Protein 5Z6B (pdb70)

B-factor: mean 17.78, std 6.83, range [8.56, 53.15]

Sequence (393 aa):
TLRIAWWGGQPRHDYTTKVIELYEKKNPHVHIEAEFANWDDYWKKLAPMSAAGQLPDVIQMDTAYLAQYGKKNQLEDLTPYTKDGTIDVSSIDENMLSGGKIDNKLYGFTLGVNVLSVIANEDLLKKAGVSINQENWTWEDYEKLAYDLQEKAGVYGSNGMHPPDIFFPYYLRTKGERFYKEDGTGLAYQDDQLFVDYFERQLRLVKAKTSPTPDESAQIKGMEDDFIVKGKSAITWNYSNQYLGFARLTDSPLSLYLPPEQMQEKALTLKPSMLFSIPKSSEHKKEAAKFINFFVNNEEANQLIKGERGVPVSDKVADAIKPKLNEEETNIVEYVETASKNISKADPPEPVGSAEVIKLLKDTSDQILYQKVSPEKAAKTFRKKANEILERN

Foldseek 3Di:
DAEAEDAAFDVVVVLVVVLVVVVCVVVVVDDYDYYYYHPVVLVVVQVVCQVVLNHGQKYWFDLLCLCVQVVVQWFDFCVVCCVVVLFDCPLFDVLLQQLQDDVPGRFWGQFAWWKKWKKFQVVLCVQLPHDDPFQAAAPVNLLVSQLSSCVRRVAASELQCPDCVPVLQLLQLLVVWGAADLVQQAGTDDDLVSLQVVLVSSLVSVVSVRYDAPVVNVPQDGDCRRCVNVVRHRIYIDILLQLVVSVVNHVGDMATGHDHRCAPRQSMAGHRLITITGTPSDPPNSVNSSSRSCSQPPLVSVLSVLQSSHQRSRPVSSVVNVVSDDDSSVSSVVVVVVSVVRHHHDRHRRHNLSVVLSVLSRVLSNCCNVVVDRSVVSSVVSRVVSSVSRNVD

CATH classification: 3.40.190.10 (+1 more: 3.40.190.10)

Structure (mmCIF, N/CA/C/O backbone):
data_5Z6B
#
_entry.id   5Z6B
#
_cell.length_a   42.230
_cell.length_b   78.592
_cell.length_c   54.075
_cell.angle_alpha   90.00
_cell.angle_beta   102.04
_cell.angle_gamma   90.00
#
_symmetry.space_group_name_H-M   'P 1 21 1'
#
loop_
_entity.id
_entity.type
_entity.pdbx_description
1 polymer 'Putative ABC transporter substrate-binding protein YesO'
2 branched '2,6-anhydro-3-deoxy-L-threo-hex-2-enonic acid-(1-2)-[beta-D-galactopyranose-(1-4)]alpha-L-rhamnopyranose'
3 water water
#
loop_
_atom_site.group_PDB
_atom_site.id
_atom_site.type_symbol
_atom_site.label_atom_id
_atom_site.label_alt_id
_atom_site.label_comp_id
_atom_site.label_asym_id
_atom_site.label_entity_id
_atom_site.label_seq_id
_atom_site.pdbx_PDB_ins_code
_atom_site.Cartn_x
_atom_site.Cartn_y
_atom_site.Cartn_z
_atom_site.occupancy
_atom_site.B_iso_or_equiv
_atom_site.auth_seq_id
_atom_site.auth_comp_id
_atom_site.auth_asym_id
_atom_site.auth_atom_id
_atom_site.pdbx_PDB_model_num
ATOM 1 N N . THR A 1 34 ? -18.314 -5.775 -30.394 1.00 37.71 14 THR A N 1
ATOM 2 C CA . THR A 1 34 ? -18.060 -5.288 -29.040 1.00 34.74 14 THR A CA 1
ATOM 3 C C . THR A 1 34 ? -16.579 -5.362 -28.700 1.00 27.10 14 THR A C 1
ATOM 4 O O . THR A 1 34 ? -16.030 -6.454 -28.569 1.00 29.46 14 THR A O 1
ATOM 8 N N . LEU A 1 35 ? -15.934 -4.209 -28.534 1.00 19.14 15 LEU A N 1
ATOM 9 C CA . LEU A 1 35 ? -14.507 -4.152 -28.235 1.00 21.99 15 LEU A CA 1
ATOM 10 C C . LEU A 1 35 ? -14.333 -3.952 -26.731 1.00 18.10 15 LEU A C 1
ATOM 11 O O . LEU A 1 35 ? -14.617 -2.869 -26.209 1.00 17.26 15 LEU A O 1
ATOM 16 N N . ARG A 1 36 ? -13.850 -4.984 -26.035 1.00 15.30 16 ARG A N 1
ATOM 17 C CA . ARG A 1 36 ? -13.610 -4.891 -24.598 1.00 16.04 16 ARG A CA 1
ATOM 18 C C . ARG A 1 36 ? -12.191 -4.410 -24.319 1.00 15.06 16 ARG A C 1
ATOM 19 O O . ARG A 1 36 ? -11.225 -4.939 -24.878 1.00 14.37 16 ARG A O 1
ATOM 27 N N . ILE A 1 37 ? -12.073 -3.397 -23.461 1.00 13.45 17 ILE A N 1
ATOM 28 C CA . ILE A 1 37 ? -10.795 -2.774 -23.121 1.00 11.85 17 ILE A CA 1
ATOM 29 C C . ILE A 1 37 ? -10.696 -2.725 -21.604 1.00 15.12 17 ILE A C 1
ATOM 30 O O . I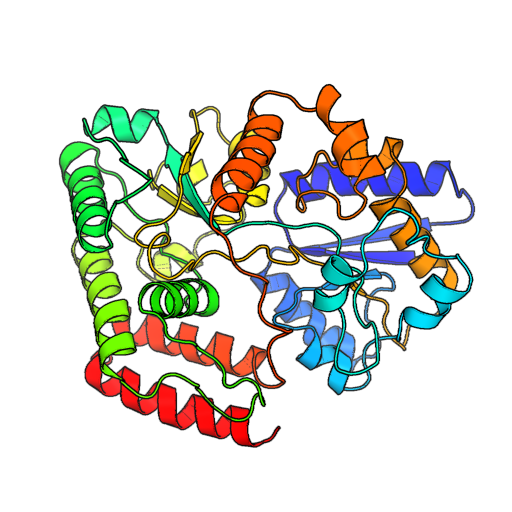LE A 1 37 ? -11.611 -2.230 -20.941 1.00 16.99 17 ILE A O 1
ATOM 35 N N . ALA A 1 38 ? -9.587 -3.223 -21.053 1.00 13.41 18 ALA A N 1
ATOM 36 C CA . ALA A 1 38 ? -9.420 -3.320 -19.607 1.00 11.16 18 ALA A CA 1
ATOM 37 C C . ALA A 1 38 ? -8.087 -2.723 -19.176 1.00 12.10 18 ALA A C 1
ATOM 38 O O . ALA A 1 38 ? -7.096 -2.795 -19.909 1.00 12.28 18 ALA A O 1
ATOM 40 N N . TRP A 1 39 ? -8.068 -2.143 -17.968 1.00 10.77 19 TRP A N 1
ATOM 41 C CA . TRP A 1 39 ? -6.840 -1.588 -17.413 1.00 12.13 19 TRP A CA 1
ATOM 42 C C . TRP A 1 39 ? -6.932 -1.576 -15.892 1.00 13.76 19 TRP A C 1
ATOM 43 O O . TRP A 1 39 ? -8.005 -1.752 -15.313 1.00 11.01 19 TRP A O 1
ATOM 54 N N . TRP A 1 40 ? -5.786 -1.372 -15.251 1.00 10.26 20 TRP A N 1
ATOM 55 C CA . TRP A 1 40 ? -5.739 -1.134 -13.814 1.00 12.20 20 TRP A CA 1
ATOM 56 C C . TRP A 1 40 ? -5.396 0.330 -13.572 1.00 12.38 20 TRP A C 1
ATOM 57 O O . TRP A 1 40 ? -4.841 1.011 -14.441 1.00 12.39 20 TRP A O 1
ATOM 68 N N . GLY A 1 41 ? -5.739 0.811 -12.386 1.00 12.37 21 GLY A N 1
ATOM 69 C CA . GLY A 1 41 ? -5.358 2.143 -11.964 1.00 13.19 21 GLY A CA 1
ATOM 70 C C . GLY A 1 41 ? -6.347 2.701 -10.961 1.00 14.39 21 GLY A C 1
ATOM 71 O O . GLY A 1 41 ? -7.196 1.986 -10.424 1.00 16.04 21 GLY A O 1
ATOM 72 N N . GLY A 1 42 ? -6.216 4.008 -10.731 1.00 15.38 22 GLY A N 1
ATOM 73 C CA . GLY A 1 42 ? -7.085 4.734 -9.836 1.00 15.47 22 GLY A CA 1
ATOM 74 C C . GLY A 1 42 ? -7.979 5.695 -10.598 1.00 16.53 22 GLY A C 1
ATOM 75 O O . GLY A 1 42 ? -7.889 5.844 -11.814 1.00 14.93 22 GLY A O 1
ATOM 76 N N . GLN A 1 43 ? -8.868 6.333 -9.837 1.00 15.64 23 GLN A N 1
ATOM 77 C CA . GLN A 1 43 ? -9.872 7.236 -10.399 1.00 17.15 23 GLN A CA 1
ATOM 78 C C . GLN A 1 43 ? -9.323 8.231 -11.414 1.00 15.88 23 GLN A C 1
ATOM 79 O O . GLN A 1 43 ? -9.944 8.387 -12.477 1.00 15.29 23 GLN A O 1
ATOM 85 N N . PRO A 1 44 ? -8.209 8.941 -11.167 1.00 13.91 24 PRO A N 1
ATOM 86 C CA . PRO A 1 44 ? -7.732 9.883 -12.194 1.00 14.65 24 PRO A CA 1
ATOM 87 C C . PRO A 1 44 ? -7.486 9.219 -13.537 1.00 15.16 24 PRO A C 1
ATOM 88 O O . PRO A 1 44 ? -7.759 9.814 -14.589 1.00 15.43 24 PRO A O 1
ATOM 92 N N . ARG A 1 45 ? -7.001 7.983 -13.534 1.00 12.43 25 ARG A N 1
ATOM 93 C CA . ARG A 1 45 ? -6.791 7.295 -14.800 1.00 11.51 25 ARG A CA 1
ATOM 94 C C . ARG A 1 45 ? -8.115 6.891 -15.434 1.00 13.28 25 ARG A C 1
ATOM 95 O O . ARG A 1 45 ? -8.292 7.026 -16.653 1.00 13.26 25 ARG A O 1
ATOM 103 N N . HIS A 1 46 ? -9.066 6.411 -14.634 1.00 14.15 26 HIS A N 1
ATOM 104 C CA . HIS A 1 46 ? -10.335 5.974 -15.208 1.00 13.84 26 HIS A CA 1
ATOM 105 C C . HIS A 1 46 ? -11.057 7.137 -15.864 1.00 15.34 26 HIS A C 1
ATOM 106 O O . HIS A 1 46 ? -11.659 6.980 -16.934 1.00 16.97 26 HIS A O 1
ATOM 113 N N . ASP A 1 47 ? -10.953 8.323 -15.266 1.00 13.56 27 ASP A N 1
ATOM 114 C CA . ASP A 1 47 ? -11.707 9.479 -15.740 1.00 15.32 27 ASP A CA 1
ATOM 115 C C . ASP A 1 47 ? -11.329 9.850 -17.169 1.00 17.41 27 ASP A C 1
ATOM 116 O O . ASP A 1 47 ? -12.205 10.015 -18.033 1.00 19.45 27 ASP A O 1
ATOM 121 N N . TYR A 1 48 ? -10.031 10.000 -17.446 1.00 13.98 28 TYR A N 1
ATOM 122 C CA . TYR A 1 48 ? -9.652 10.393 -18.796 1.00 14.02 28 TYR A CA 1
ATOM 123 C C . TYR A 1 48 ? -9.623 9.221 -19.758 1.00 13.51 28 TYR A C 1
ATOM 124 O O . TYR A 1 48 ? -9.770 9.447 -20.958 1.00 14.04 28 TYR A O 1
ATOM 133 N N . THR A 1 49 ? -9.411 7.988 -19.281 1.00 11.64 29 THR A N 1
ATOM 134 C CA . THR A 1 49 ? -9.438 6.862 -20.208 1.00 12.29 29 THR A CA 1
ATOM 135 C C . THR A 1 49 ? -10.816 6.734 -20.842 1.00 13.69 29 THR A C 1
ATOM 136 O O . THR A 1 49 ? -10.929 6.428 -22.035 1.00 13.95 29 THR A O 1
ATOM 140 N N . THR A 1 50 ? -11.870 6.990 -20.061 1.00 16.03 30 THR A N 1
ATOM 141 C CA . THR A 1 50 ? -13.225 7.035 -20.604 1.00 17.63 30 THR A CA 1
ATOM 142 C C . THR A 1 50 ? -13.337 8.053 -21.733 1.00 18.54 30 THR A C 1
ATOM 143 O O . THR A 1 50 ? -13.972 7.789 -22.766 1.00 18.53 30 THR A O 1
ATOM 147 N N . LYS A 1 51 ? -12.697 9.212 -21.571 1.00 17.91 31 LYS A N 1
ATOM 148 C CA . LYS A 1 51 ? -12.762 10.242 -22.603 1.00 15.94 31 LYS A CA 1
ATOM 149 C C . LYS A 1 51 ? -11.971 9.837 -23.848 1.00 16.53 31 LYS A C 1
ATOM 150 O O . LYS A 1 51 ? -12.380 10.137 -24.973 1.00 15.29 31 LYS A O 1
ATOM 156 N N . VAL A 1 52 ? -10.832 9.161 -23.668 1.00 14.85 32 VAL A N 1
ATOM 157 C CA . VAL A 1 52 ? -10.068 8.654 -24.808 1.00 12.57 32 VAL A CA 1
ATOM 158 C C . VAL A 1 52 ? -10.889 7.618 -25.567 1.00 14.47 32 VAL A C 1
ATOM 159 O O . VAL A 1 52 ? -10.880 7.569 -26.804 1.00 13.78 32 VAL A O 1
ATOM 163 N N . ILE A 1 53 ? -11.602 6.766 -24.830 1.00 14.61 33 ILE A N 1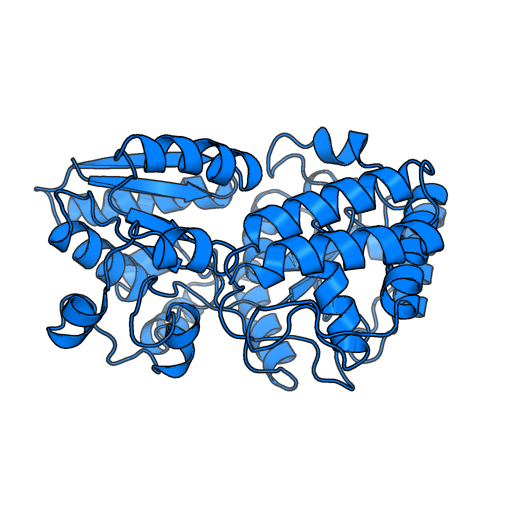
ATOM 164 C CA . ILE A 1 53 ? -12.463 5.764 -25.457 1.00 13.02 33 ILE A CA 1
ATOM 165 C C . ILE A 1 53 ? -13.578 6.446 -26.245 1.00 16.50 33 ILE A C 1
ATOM 166 O O . ILE A 1 53 ? -13.855 6.091 -27.399 1.00 17.76 33 ILE A O 1
ATOM 171 N N . GLU A 1 54 ? -14.233 7.440 -25.636 1.00 14.77 34 GLU A N 1
ATOM 172 C CA . GLU A 1 54 ? -15.286 8.160 -26.351 1.00 16.54 34 GLU A CA 1
ATOM 173 C C . GLU A 1 54 ? -14.743 8.818 -27.611 1.00 17.17 34 GLU A C 1
ATOM 174 O O . GLU A 1 54 ? -15.416 8.834 -28.654 1.00 16.89 34 GLU A O 1
ATOM 180 N N . LEU A 1 55 ? -13.524 9.359 -27.542 1.00 14.95 35 LEU A N 1
ATOM 181 C CA . LEU A 1 55 ? -12.919 9.972 -28.720 1.00 13.83 35 LEU A CA 1
ATOM 182 C C . LEU A 1 55 ? -12.671 8.935 -29.808 1.00 16.36 35 LEU A C 1
ATOM 183 O O . LEU A 1 55 ? -12.898 9.209 -30.992 1.00 14.92 35 LEU A O 1
ATOM 188 N N . TYR A 1 56 ? -12.225 7.733 -29.431 1.00 14.59 36 TYR A N 1
ATOM 189 C CA . TYR A 1 56 ? -12.029 6.684 -30.425 1.00 12.63 36 TYR A CA 1
ATOM 190 C C . TYR A 1 56 ? -13.347 6.309 -31.083 1.00 16.23 36 TYR A C 1
ATOM 191 O O . TYR A 1 56 ? -13.398 6.087 -32.296 1.00 14.22 36 TYR A O 1
ATOM 200 N N . GLU A 1 57 ? -14.430 6.254 -30.304 1.00 16.71 37 GLU A N 1
ATOM 201 C CA . GLU A 1 57 ? -15.727 5.901 -30.877 1.00 14.86 37 GLU A CA 1
ATOM 202 C C . GLU A 1 57 ? -16.231 6.995 -31.808 1.00 15.50 37 GLU A C 1
ATOM 203 O O . GLU A 1 57 ? -16.828 6.704 -32.850 1.00 18.03 37 GLU A O 1
ATOM 209 N N . LYS A 1 58 ? -15.985 8.258 -31.460 1.00 14.75 38 LYS A N 1
ATOM 210 C CA . LYS A 1 58 ? -16.350 9.352 -32.355 1.00 15.78 38 LYS A CA 1
ATOM 211 C C . LYS A 1 58 ? -15.619 9.249 -33.689 1.00 16.78 38 LYS A C 1
ATOM 212 O O . LYS A 1 58 ? -16.220 9.443 -34.749 1.00 18.84 38 LYS A O 1
ATOM 218 N N . LYS A 1 59 ? -14.330 8.920 -33.664 1.00 15.87 39 LYS A N 1
ATOM 219 C CA . LYS A 1 59 ? -13.571 8.786 -34.904 1.00 16.86 39 LYS A CA 1
ATOM 220 C C . LYS A 1 59 ? -13.839 7.477 -35.636 1.00 16.69 39 LYS A C 1
ATOM 221 O O . LYS A 1 59 ? -13.576 7.394 -36.842 1.00 18.95 39 LYS A O 1
ATOM 227 N N . ASN A 1 60 ? -14.358 6.464 -34.947 1.00 15.38 40 ASN A N 1
ATOM 228 C CA . ASN A 1 60 ? -14.610 5.143 -35.521 1.00 14.90 40 ASN A CA 1
ATOM 229 C C . ASN A 1 60 ? -16.003 4.697 -35.105 1.00 15.35 40 ASN A C 1
ATOM 230 O O . ASN A 1 60 ? -16.153 3.830 -34.234 1.00 16.53 40 ASN A O 1
ATOM 235 N N . PRO A 1 61 ? -17.052 5.276 -35.703 1.00 14.40 41 PRO A N 1
ATOM 236 C CA . PRO A 1 61 ? -18.408 5.117 -35.146 1.00 15.36 41 PRO A CA 1
ATOM 237 C C . PRO A 1 61 ? -18.991 3.725 -35.300 1.00 15.87 41 PRO A C 1
ATOM 238 O O . PRO A 1 61 ? -20.087 3.478 -34.782 1.00 19.96 41 PRO A O 1
ATOM 242 N N . HIS A 1 62 ? -18.313 2.821 -36.005 1.00 16.31 42 HIS A N 1
ATOM 243 C CA . HIS A 1 62 ? -18.717 1.427 -36.069 1.00 17.66 42 HIS A CA 1
ATOM 244 C C . HIS A 1 62 ? -18.290 0.640 -34.836 1.00 14.90 42 HIS A C 1
ATOM 245 O O . HIS A 1 62 ? -18.702 -0.515 -34.683 1.00 18.58 42 HIS A O 1
ATOM 252 N N . VAL A 1 63 ? -17.488 1.244 -33.958 1.00 16.92 43 VAL A N 1
ATOM 253 C CA . VAL A 1 63 ? -16.911 0.577 -32.790 1.00 18.96 43 VAL A CA 1
ATOM 254 C C . VAL A 1 63 ? -17.734 0.920 -31.557 1.00 19.36 43 VAL A C 1
ATOM 255 O O . VAL A 1 63 ? -18.005 2.095 -31.290 1.00 19.88 43 VAL A O 1
ATOM 259 N N . HIS A 1 64 ? -18.118 -0.097 -30.793 1.00 20.27 44 HIS A N 1
ATOM 260 C CA . HIS A 1 64 ? -18.710 0.076 -29.471 1.00 21.34 44 HIS A CA 1
ATOM 261 C C . HIS A 1 64 ? -17.767 -0.551 -28.453 1.00 18.11 44 HIS A C 1
ATOM 262 O O . HIS A 1 64 ? -17.522 -1.762 -28.508 1.00 19.62 44 HIS A O 1
ATOM 269 N N . ILE A 1 65 ? -17.230 0.274 -27.535 1.00 18.23 45 ILE A N 1
ATOM 270 C CA . ILE A 1 65 ? -16.255 -0.180 -26.543 1.00 16.74 45 ILE A CA 1
ATOM 271 C C . ILE A 1 65 ? -16.943 -0.400 -25.205 1.00 18.76 45 ILE A C 1
ATOM 272 O O . ILE A 1 65 ? -17.750 0.424 -24.759 1.00 20.76 45 ILE A O 1
ATOM 277 N N . GLU A 1 66 ? -16.617 -1.517 -24.560 1.00 17.44 46 GLU A N 1
ATOM 278 C CA . GLU A 1 66 ? -16.989 -1.782 -23.175 1.00 17.41 46 GLU A CA 1
ATOM 279 C C . GLU A 1 66 ? -15.721 -1.723 -22.330 1.00 17.21 46 GLU A C 1
ATOM 280 O O . GLU A 1 66 ? -14.764 -2.456 -22.594 1.00 18.61 46 GLU A O 1
ATOM 286 N N . ALA A 1 67 ? -15.710 -0.845 -21.338 1.00 17.81 47 ALA A N 1
ATOM 287 C CA . ALA A 1 67 ? -14.539 -0.625 -20.501 1.00 18.23 47 ALA A CA 1
ATOM 288 C C . ALA A 1 67 ? -14.647 -1.414 -19.203 1.00 15.91 47 ALA A C 1
ATOM 289 O O . ALA A 1 67 ? -15.729 -1.542 -18.620 1.00 16.62 47 ALA A O 1
ATOM 291 N N . GLU A 1 68 ? -13.513 -1.948 -18.757 1.00 14.45 48 GLU A N 1
ATOM 292 C CA . GLU A 1 68 ? -13.429 -2.719 -17.525 1.00 16.60 48 GLU A CA 1
ATOM 293 C C . GLU A 1 68 ? -12.188 -2.256 -16.780 1.00 15.27 48 GLU A C 1
ATOM 294 O O . GLU A 1 68 ? -11.112 -2.168 -17.379 1.00 15.33 48 GLU A O 1
ATOM 300 N N . PHE A 1 69 ? -12.320 -1.944 -15.493 1.00 15.26 49 PHE A N 1
ATOM 301 C CA . PHE A 1 69 ? -11.150 -1.479 -14.762 1.00 14.47 49 PHE A CA 1
ATOM 302 C C . PHE A 1 69 ? -11.202 -1.939 -13.307 1.00 16.39 49 PHE A C 1
ATOM 303 O O . PHE A 1 69 ? -12.257 -2.296 -12.774 1.00 16.39 49 PHE A O 1
ATOM 311 N N . ALA A 1 70 ? -10.034 -1.909 -12.673 1.00 12.41 50 ALA A N 1
ATOM 312 C CA . ALA A 1 70 ? -9.865 -2.324 -11.285 1.00 13.94 50 ALA A CA 1
ATOM 313 C C . ALA A 1 70 ? -8.566 -1.726 -10.765 1.00 15.17 50 ALA A C 1
ATOM 314 O O . ALA A 1 70 ? -7.738 -1.229 -11.534 1.00 13.97 50 ALA A O 1
ATOM 316 N N . ASN A 1 71 ? -8.383 -1.780 -9.448 1.00 12.95 51 ASN A N 1
ATOM 317 C CA . ASN A 1 71 ? -7.056 -1.457 -8.950 1.00 13.68 51 ASN A CA 1
ATOM 318 C C . ASN A 1 71 ? -6.102 -2.599 -9.280 1.00 17.24 51 ASN A C 1
ATOM 319 O O . ASN A 1 71 ? -6.515 -3.690 -9.675 1.00 14.90 51 ASN A O 1
ATOM 324 N N . TRP A 1 72 ? -4.808 -2.330 -9.116 1.00 15.78 52 TRP A N 1
ATOM 325 C CA . TRP A 1 72 ? -3.769 -3.270 -9.534 1.00 14.24 52 TRP A CA 1
ATOM 326 C C . TRP A 1 72 ? -3.999 -4.684 -8.993 1.00 16.05 52 TRP A C 1
ATOM 327 O O . TRP A 1 72 ? -4.017 -5.652 -9.759 1.00 14.40 52 TRP A O 1
ATOM 338 N N . ASP A 1 73 ? -4.194 -4.821 -7.679 1.00 17.41 53 ASP A N 1
ATOM 339 C CA . ASP A 1 73 ? -4.333 -6.156 -7.092 1.00 15.50 53 ASP A CA 1
ATOM 340 C C . ASP A 1 73 ? -5.552 -6.886 -7.645 1.00 15.13 53 ASP A C 1
ATOM 341 O O . ASP A 1 73 ? -5.470 -8.062 -8.024 1.00 17.38 53 ASP A O 1
ATOM 346 N N . ASP A 1 74 ? -6.709 -6.221 -7.649 1.00 14.27 54 ASP A N 1
ATOM 347 C CA . ASP A 1 74 ? -7.925 -6.861 -8.136 1.00 17.02 54 ASP A CA 1
ATOM 348 C C . ASP A 1 74 ? -7.843 -7.167 -9.623 1.00 16.51 54 ASP A C 1
ATOM 349 O O . ASP A 1 74 ? -8.444 -8.141 -10.090 1.00 16.45 54 ASP A O 1
ATOM 354 N N . TYR A 1 75 ? -7.119 -6.338 -10.378 1.00 15.63 55 TYR A N 1
ATOM 355 C CA . TYR A 1 75 ? -6.987 -6.539 -11.818 1.00 14.13 55 TYR A CA 1
ATOM 356 C C . TYR A 1 75 ? -6.381 -7.898 -12.140 1.00 14.48 55 TYR A C 1
ATOM 357 O O . TYR A 1 75 ? -6.948 -8.670 -12.923 1.00 12.73 55 TYR A O 1
ATOM 366 N N . TRP A 1 76 ? -5.213 -8.201 -11.561 1.00 12.89 56 TRP A N 1
ATOM 367 C CA . TRP A 1 76 ? -4.557 -9.471 -11.875 1.00 14.62 56 TRP A CA 1
ATOM 368 C C . TRP A 1 76 ? -5.322 -10.647 -11.289 1.00 15.13 56 TRP A C 1
ATOM 369 O O . TRP A 1 76 ? -5.344 -11.729 -11.892 1.00 14.41 56 TRP A O 1
ATOM 380 N N . LYS A 1 77 ? -5.990 -10.444 -10.150 1.00 14.50 57 LYS A N 1
ATOM 381 C CA . LYS A 1 77 ? -6.806 -11.513 -9.581 1.00 16.30 57 LYS A CA 1
ATOM 382 C C . LYS A 1 77 ? -7.972 -11.862 -10.497 1.00 16.85 57 LYS A C 1
ATOM 383 O O . LYS A 1 77 ? -8.285 -13.044 -10.683 1.00 20.26 57 LYS A O 1
ATOM 389 N N . LYS A 1 78 ? -8.618 -10.860 -11.098 1.00 15.89 58 LYS A N 1
ATOM 390 C CA . LYS A 1 78 ? -9.749 -11.139 -11.981 1.00 17.83 58 LYS A CA 1
ATOM 391 C C . LYS A 1 78 ? -9.296 -11.635 -13.350 1.00 19.22 58 LYS A C 1
ATOM 392 O O . LYS A 1 78 ? -9.995 -12.435 -13.983 1.00 20.18 58 LYS A O 1
ATOM 398 N N . LEU A 1 79 ? -8.116 -11.213 -13.803 1.00 16.69 59 LEU A N 1
ATOM 399 C CA . LEU A 1 79 ? -7.664 -11.573 -15.143 1.00 16.83 59 LEU A CA 1
ATOM 400 C C . LEU A 1 79 ? -7.332 -13.057 -15.258 1.00 15.37 59 LEU A C 1
ATOM 401 O O . LEU A 1 79 ? -7.567 -13.664 -16.306 1.00 16.49 59 LEU A O 1
ATOM 406 N N . ALA A 1 80 ? -6.779 -13.662 -14.201 1.00 14.42 60 ALA A N 1
ATOM 407 C CA . ALA A 1 80 ? -6.310 -15.045 -14.321 1.00 14.80 60 ALA A CA 1
ATOM 408 C C . ALA A 1 80 ? -7.435 -16.020 -14.652 1.00 16.37 60 ALA A C 1
ATOM 409 O O . ALA A 1 80 ? -7.334 -16.724 -15.674 1.00 18.22 60 ALA A O 1
ATOM 411 N N . PRO A 1 81 ? -8.523 -16.115 -13.875 1.00 17.48 61 PRO A N 1
ATOM 412 C CA . PRO A 1 81 ? -9.593 -17.047 -14.267 1.00 18.56 61 PRO A CA 1
ATOM 413 C C . PRO A 1 81 ? -10.301 -16.629 -15.540 1.00 19.42 61 PRO A C 1
ATOM 414 O O . PRO A 1 81 ? -10.850 -17.489 -16.240 1.00 20.54 61 PRO A O 1
ATOM 418 N N . MET A 1 82 ? -10.302 -15.333 -15.864 1.00 17.23 62 MET A N 1
ATOM 419 C CA . MET A 1 82 ? -10.802 -14.894 -17.161 1.00 18.62 62 MET A CA 1
ATOM 420 C C . MET A 1 82 ? -10.000 -15.524 -18.292 1.00 16.37 62 MET A C 1
ATOM 421 O O . MET A 1 82 ? -10.573 -16.014 -19.272 1.00 18.23 62 MET A O 1
ATOM 426 N N . SER A 1 83 ? -8.671 -15.558 -18.161 1.00 16.79 63 SER A N 1
ATOM 427 C CA . SER A 1 83 ? -7.855 -16.182 -19.197 1.00 15.64 63 SER A CA 1
ATOM 428 C C . SER A 1 83 ? -8.125 -17.678 -19.281 1.00 18.19 63 SER A C 1
ATOM 429 O O . SER A 1 83 ? -8.179 -18.242 -20.380 1.00 18.12 63 SER A O 1
ATOM 432 N N . ALA A 1 84 ? -8.335 -18.334 -18.136 1.00 16.41 64 ALA A N 1
ATOM 433 C CA . ALA A 1 84 ? -8.641 -19.762 -18.166 1.00 18.01 64 ALA A CA 1
ATOM 434 C C . ALA A 1 84 ? -9.973 -20.039 -18.846 1.00 19.83 64 ALA A C 1
ATOM 435 O O . ALA A 1 84 ? -10.174 -21.128 -19.394 1.00 23.00 64 ALA A O 1
ATOM 437 N N . ALA A 1 85 ? -10.887 -19.073 -18.834 1.00 20.09 65 ALA A N 1
ATOM 438 C CA . ALA A 1 85 ? -12.179 -19.225 -19.491 1.00 22.11 65 ALA A CA 1
ATOM 439 C C . ALA A 1 85 ? -12.159 -18.789 -20.950 1.00 22.36 65 ALA A C 1
ATOM 440 O O . ALA A 1 85 ? -13.202 -18.846 -21.612 1.00 22.38 65 ALA A O 1
ATOM 442 N N . GLY A 1 86 ? -11.007 -18.371 -21.469 1.00 17.57 66 GLY A N 1
ATOM 443 C CA . GLY A 1 86 ? -10.954 -17.828 -22.815 1.00 18.62 66 GLY A CA 1
ATOM 444 C C . GLY A 1 86 ? -11.729 -16.541 -22.987 1.00 19.40 66 GLY A C 1
ATOM 445 O O . GLY A 1 86 ? -12.239 -16.274 -24.087 1.00 20.06 66 GLY A O 1
ATOM 446 N N . GLN A 1 87 ? -11.819 -15.720 -21.936 1.00 16.89 67 GLN A N 1
ATOM 447 C CA . GLN A 1 87 ? -12.664 -14.532 -21.938 1.00 18.93 67 GLN A CA 1
ATOM 448 C C . GLN A 1 87 ? -11.878 -13.243 -21.687 1.00 16.76 67 GLN A C 1
ATOM 449 O O . GLN A 1 87 ? -12.443 -12.255 -21.213 1.00 17.72 67 GLN A O 1
ATOM 455 N N . LEU A 1 88 ? -10.585 -13.220 -22.013 1.00 16.90 68 LEU A N 1
ATOM 456 C CA . LEU A 1 88 ? -9.818 -11.993 -21.846 1.00 14.58 68 LEU A CA 1
ATOM 457 C C . LEU A 1 88 ? -10.407 -10.877 -22.711 1.00 15.26 68 LEU A C 1
ATOM 458 O O . LEU A 1 88 ? -10.972 -11.138 -23.781 1.00 16.08 68 LEU A O 1
ATOM 463 N N . PRO A 1 89 ? -10.294 -9.627 -22.272 1.00 14.91 69 PRO A N 1
ATOM 464 C CA . PRO A 1 89 ? -10.732 -8.507 -23.109 1.00 12.70 69 PRO A CA 1
ATOM 465 C C . PRO A 1 89 ? -9.834 -8.380 -24.326 1.00 13.60 69 PRO A C 1
ATOM 466 O O . PRO A 1 89 ? -8.720 -8.901 -24.357 1.00 15.04 69 PRO A O 1
ATOM 470 N N . ASP A 1 90 ? -10.337 -7.662 -25.337 1.00 13.05 70 ASP A N 1
ATOM 471 C CA . ASP A 1 90 ? -9.630 -7.549 -26.611 1.00 13.62 70 ASP A CA 1
ATOM 472 C C . ASP A 1 90 ? -8.369 -6.704 -26.492 1.00 12.35 70 ASP A C 1
ATOM 473 O O . ASP A 1 90 ? -7.369 -6.973 -27.170 1.00 13.60 70 ASP A O 1
ATOM 478 N N . VAL A 1 91 ? -8.407 -5.665 -25.665 1.00 11.74 71 VAL A N 1
ATOM 479 C CA . VAL A 1 91 ? -7.239 -4.855 -25.333 1.00 11.30 71 VAL A CA 1
ATOM 480 C C . VAL A 1 91 ? -6.997 -5.009 -23.839 1.00 12.96 71 VAL A C 1
ATOM 481 O O . VAL A 1 91 ? -7.861 -4.647 -23.032 1.00 13.89 71 VAL A O 1
ATOM 485 N N . ILE A 1 92 ? -5.825 -5.530 -23.477 1.00 10.43 72 ILE A N 1
ATOM 486 C CA . ILE A 1 92 ? -5.450 -5.801 -22.089 1.00 10.84 72 ILE A CA 1
ATOM 487 C C . ILE A 1 92 ? -4.307 -4.877 -21.701 1.00 9.95 72 ILE A C 1
ATOM 488 O O . ILE A 1 92 ? -3.225 -4.938 -22.303 1.00 10.77 72 ILE A O 1
ATOM 493 N N . GLN A 1 93 ? -4.502 -4.065 -20.665 1.00 10.94 73 GLN A N 1
ATOM 494 C CA . GLN A 1 93 ? -3.350 -3.373 -20.105 1.00 10.67 73 GLN A CA 1
ATOM 495 C C . GLN A 1 93 ? -2.476 -4.400 -19.405 1.00 10.21 73 GLN A C 1
ATOM 496 O O . GLN A 1 93 ? -2.964 -5.215 -18.610 1.00 12.34 73 GLN A O 1
ATOM 502 N N . MET A 1 94 ? -1.186 -4.367 -19.717 1.00 11.07 74 MET A N 1
ATOM 503 C CA . MET A 1 94 ? -0.249 -5.411 -19.339 1.00 11.60 74 MET A CA 1
ATOM 504 C C . MET A 1 94 ? 0.968 -4.787 -18.672 1.00 12.22 74 MET A C 1
ATOM 505 O O . MET A 1 94 ? 1.293 -3.619 -18.907 1.00 10.89 74 MET A O 1
ATOM 510 N N . ASP A 1 95 ? 1.616 -5.567 -17.800 1.00 11.14 75 ASP A N 1
ATOM 511 C CA . ASP A 1 95 ? 2.828 -5.156 -17.107 1.00 13.20 75 ASP A CA 1
ATOM 512 C C . ASP A 1 95 ? 3.953 -6.132 -17.423 1.00 13.35 75 ASP A C 1
ATOM 513 O O . ASP A 1 95 ? 3.706 -7.319 -17.650 1.00 13.54 75 ASP A O 1
ATOM 518 N N . THR A 1 96 ? 5.199 -5.646 -17.403 1.00 12.67 76 THR A N 1
ATOM 519 C CA . THR A 1 96 ? 6.313 -6.553 -17.691 1.00 14.37 76 THR A CA 1
ATOM 520 C C . THR A 1 96 ? 6.363 -7.712 -16.712 1.00 15.88 76 THR A C 1
ATOM 521 O O . THR A 1 96 ? 6.814 -8.808 -17.074 1.00 17.18 76 THR A O 1
ATOM 525 N N . ALA A 1 97 ? 5.895 -7.501 -15.481 1.00 13.32 77 ALA A N 1
ATOM 526 C CA . ALA A 1 97 ? 5.974 -8.553 -14.478 1.00 14.47 77 ALA A CA 1
ATOM 527 C C . ALA A 1 97 ? 5.050 -9.722 -14.789 1.00 14.21 77 ALA A C 1
ATOM 528 O O . ALA A 1 97 ? 5.262 -10.817 -14.256 1.00 13.49 77 ALA A O 1
ATOM 530 N N . TYR A 1 98 ? 4.042 -9.522 -15.637 1.00 13.19 78 TYR A N 1
ATOM 531 C CA . TYR A 1 98 ? 3.117 -10.584 -16.013 1.00 14.92 78 TYR A CA 1
ATOM 532 C C . TYR A 1 98 ? 3.192 -10.932 -17.492 1.00 14.94 78 TYR A C 1
ATOM 533 O O . TYR A 1 98 ? 2.469 -11.831 -17.943 1.00 13.70 78 TYR A O 1
ATOM 542 N N . LEU A 1 99 ? 4.066 -10.268 -18.250 1.00 13.56 79 LEU A N 1
ATOM 543 C CA . LEU A 1 99 ? 4.093 -10.454 -19.699 1.00 13.61 79 LEU A CA 1
ATOM 544 C C . LEU A 1 99 ? 4.422 -11.902 -20.058 1.00 15.87 79 LEU A C 1
ATOM 545 O O . LEU A 1 99 ? 3.761 -12.514 -20.914 1.00 13.40 79 LEU A O 1
ATOM 550 N N . ALA A 1 100 ? 5.438 -12.475 -19.404 1.00 14.74 80 ALA A N 1
ATOM 551 C CA . ALA A 1 100 ? 5.822 -13.854 -19.714 1.00 15.46 80 ALA A CA 1
ATOM 552 C C . ALA A 1 100 ? 4.799 -14.848 -19.182 1.00 14.66 80 ALA A C 1
ATOM 553 O O . ALA A 1 100 ? 4.492 -15.850 -19.845 1.00 14.31 80 ALA A O 1
ATOM 555 N N . GLN A 1 101 ? 4.258 -14.582 -17.990 1.00 13.89 81 GLN A N 1
ATOM 556 C CA . GLN A 1 101 ? 3.202 -15.409 -17.415 1.00 16.56 81 GLN A CA 1
ATOM 557 C C . GLN A 1 101 ? 2.069 -15.640 -18.406 1.00 17.18 81 GLN A C 1
ATOM 558 O O . GLN A 1 101 ? 1.522 -16.747 -18.499 1.00 18.25 81 GLN A O 1
ATOM 564 N N . TYR A 1 102 ? 1.720 -14.613 -19.181 1.00 13.15 82 TYR A N 1
ATOM 565 C CA . TYR A 1 102 ? 0.686 -14.744 -20.194 1.00 14.23 82 TYR A CA 1
ATOM 566 C C . TYR A 1 102 ? 1.274 -15.132 -21.545 1.00 14.62 82 TYR A C 1
ATOM 567 O O . TYR A 1 102 ? 0.760 -16.044 -22.205 1.00 13.83 82 TYR A O 1
ATOM 576 N N . GLY A 1 103 ? 2.378 -14.496 -21.938 1.00 13.01 83 GLY A N 1
ATOM 577 C CA . GLY A 1 103 ? 2.891 -14.659 -23.289 1.00 11.31 83 GLY A CA 1
ATOM 578 C C . GLY A 1 103 ? 3.539 -16.007 -23.543 1.00 12.33 83 GLY A C 1
ATOM 579 O O . GLY A 1 103 ? 3.519 -16.504 -24.678 1.00 13.96 83 GLY A O 1
ATOM 580 N N . LYS A 1 104 ? 4.121 -16.614 -22.512 1.00 12.71 84 LYS A N 1
ATOM 581 C CA . LYS A 1 104 ? 4.712 -17.938 -22.650 1.00 14.51 84 LYS A CA 1
ATOM 582 C C . LYS A 1 104 ? 3.730 -19.057 -22.325 1.00 13.71 84 LYS A C 1
ATOM 583 O O . LYS A 1 104 ? 4.124 -20.229 -22.311 1.00 16.51 84 LYS A O 1
ATOM 589 N N . LYS A 1 105 ? 2.461 -18.726 -22.088 1.00 13.76 85 LYS A N 1
ATOM 590 C CA . LYS A 1 105 ? 1.409 -19.707 -21.873 1.00 15.47 85 LYS A CA 1
ATOM 591 C C . LYS A 1 105 ? 0.304 -19.560 -22.918 1.00 14.72 85 LYS A C 1
ATOM 592 O O . LYS A 1 105 ? -0.864 -19.855 -22.650 1.00 15.28 85 LYS A O 1
ATOM 598 N N . ASN A 1 106 ? 0.679 -19.105 -24.125 1.00 13.67 86 ASN A N 1
ATOM 599 C CA . ASN A 1 106 ? -0.194 -19.098 -25.307 1.00 15.33 86 ASN A CA 1
ATOM 600 C C . ASN A 1 106 ? -1.401 -18.178 -25.143 1.00 15.23 86 ASN A C 1
ATOM 601 O O . ASN A 1 106 ? -2.452 -18.420 -25.739 1.00 16.52 86 ASN A O 1
ATOM 606 N N . GLN A 1 107 ? -1.283 -17.116 -24.342 1.00 13.35 87 GLN A N 1
ATOM 607 C CA . GLN A 1 107 ? -2.430 -16.252 -24.106 1.00 14.38 87 GLN A CA 1
ATOM 608 C C . GLN A 1 107 ? -2.469 -15.047 -25.028 1.00 12.37 87 GLN A C 1
ATOM 609 O O . GLN A 1 107 ? -3.550 -14.495 -25.262 1.00 13.76 87 GLN A O 1
ATOM 615 N N . LEU A 1 108 ? -1.319 -14.624 -25.537 1.00 10.82 88 LEU A N 1
ATOM 616 C CA . LEU A 1 108 ? -1.177 -13.312 -26.149 1.00 13.00 88 LEU A CA 1
ATOM 617 C C . LEU A 1 108 ? -0.763 -13.414 -27.605 1.00 13.53 88 LEU A C 1
ATOM 618 O O . LEU A 1 108 ? 0.083 -14.239 -27.973 1.00 13.06 88 LEU A O 1
ATOM 623 N N . GLU A 1 109 ? -1.323 -12.512 -28.400 1.00 12.94 89 GLU A N 1
ATOM 624 C CA . GLU A 1 109 ? -1.023 -12.418 -29.819 1.00 13.94 89 GLU A CA 1
ATOM 625 C C . GLU A 1 109 ? 0.297 -11.683 -30.055 1.00 14.22 89 GLU A C 1
ATOM 626 O O . GLU A 1 109 ? 0.584 -10.655 -29.435 1.00 14.89 89 GLU A O 1
ATOM 632 N N . ASP A 1 110 ? 1.115 -12.225 -30.947 1.00 13.52 90 ASP A N 1
ATOM 633 C CA . ASP A 1 110 ? 2.291 -11.495 -31.408 1.00 12.24 90 ASP A CA 1
ATOM 634 C C . ASP A 1 110 ? 1.823 -10.265 -32.182 1.00 14.03 90 ASP A C 1
ATOM 635 O O . ASP A 1 110 ? 1.069 -10.390 -33.154 1.00 15.18 90 ASP A O 1
ATOM 640 N N . LEU A 1 111 ? 2.239 -9.079 -31.736 1.00 12.54 91 LEU A N 1
ATOM 641 C CA . LEU A 1 111 ? 1.855 -7.842 -32.403 1.00 13.05 91 LEU A CA 1
ATOM 642 C C . LEU A 1 111 ? 2.756 -7.483 -33.576 1.00 14.27 91 LEU A C 1
ATOM 643 O O . LEU A 1 111 ? 2.464 -6.505 -34.273 1.00 14.94 91 LEU A O 1
ATOM 648 N N . THR A 1 112 ? 3.832 -8.242 -33.801 1.00 15.27 92 THR A N 1
ATOM 649 C CA . THR A 1 112 ? 4.780 -7.897 -34.857 1.00 16.43 92 THR A CA 1
ATOM 650 C C . THR A 1 112 ? 4.148 -7.768 -36.234 1.00 17.96 92 THR A C 1
ATOM 651 O O . THR A 1 112 ? 4.569 -6.867 -36.985 1.00 18.81 92 THR A O 1
ATOM 655 N N . PRO A 1 113 ? 3.181 -8.597 -36.641 1.00 15.14 93 PRO A N 1
ATOM 656 C CA . PRO A 1 113 ? 2.549 -8.353 -37.950 1.00 17.61 93 PRO A CA 1
ATOM 657 C C . PRO A 1 113 ? 1.927 -6.977 -38.062 1.00 18.32 93 PRO A C 1
ATOM 658 O O . PRO A 1 113 ? 1.942 -6.395 -39.154 1.00 19.49 93 PRO A O 1
ATOM 662 N N . TYR A 1 114 ? 1.373 -6.443 -36.968 1.00 15.26 94 TYR A N 1
ATOM 663 C CA . TYR A 1 114 ? 0.725 -5.136 -37.029 1.00 17.90 94 TYR A CA 1
ATOM 664 C C . TYR A 1 114 ? 1.731 -4.000 -37.126 1.00 16.73 94 TYR A C 1
ATOM 665 O O . TYR A 1 114 ? 1.412 -2.940 -37.674 1.00 16.52 94 TYR A O 1
ATOM 674 N N . THR A 1 115 ? 2.938 -4.180 -36.598 1.00 15.12 95 THR A N 1
ATOM 675 C CA . THR A 1 115 ? 3.948 -3.140 -36.771 1.00 17.57 95 THR A CA 1
ATOM 676 C C . THR A 1 115 ? 4.598 -3.243 -38.139 1.00 22.10 95 THR A C 1
ATOM 677 O O . THR A 1 115 ? 5.046 -2.234 -38.696 1.00 22.25 95 THR A O 1
ATOM 681 N N . LYS A 1 116 ? 4.618 -4.444 -38.707 1.00 20.10 96 LYS A N 1
ATOM 682 C CA . LYS A 1 116 ? 5.241 -4.628 -40.010 1.00 21.15 96 LYS A CA 1
ATOM 683 C C . LYS A 1 116 ? 4.384 -4.044 -41.127 1.00 20.64 96 LYS A C 1
ATOM 684 O O . LYS A 1 116 ? 4.918 -3.501 -42.101 1.00 25.01 96 LYS A O 1
ATOM 690 N N . ASP A 1 117 ? 3.060 -4.131 -41.014 1.00 19.84 97 ASP A N 1
ATOM 691 C CA . ASP A 1 117 ? 2.196 -3.664 -42.093 1.00 21.72 97 ASP A CA 1
ATOM 692 C C . ASP A 1 117 ? 1.669 -2.253 -41.861 1.00 22.04 97 ASP A C 1
ATOM 693 O O . ASP A 1 117 ? 0.892 -1.752 -42.677 1.00 24.33 97 ASP A O 1
ATOM 698 N N . GLY A 1 118 ? 2.088 -1.598 -40.781 1.00 19.58 98 GLY A N 1
ATOM 699 C CA . GLY A 1 118 ? 1.734 -0.218 -40.520 1.00 20.85 98 GLY A CA 1
ATOM 700 C C . GLY A 1 118 ? 0.440 -0.004 -39.764 1.00 21.37 98 GLY A C 1
ATOM 701 O O . GLY A 1 118 ? 0.068 1.155 -39.531 1.00 21.39 98 GLY A O 1
ATOM 702 N N . THR A 1 119 ? -0.255 -1.075 -39.370 1.00 18.26 99 THR A N 1
ATOM 703 C CA . THR A 1 119 ? -1.448 -0.922 -38.544 1.00 18.39 99 THR A CA 1
ATOM 704 C C . THR A 1 119 ? -1.124 -0.167 -37.265 1.00 16.37 99 THR A C 1
ATOM 705 O O . THR A 1 119 ? -1.889 0.707 -36.836 1.00 15.93 99 THR A O 1
ATOM 709 N N . ILE A 1 120 ? 0.003 -0.503 -36.640 1.00 16.18 100 ILE A N 1
ATOM 710 C CA . ILE A 1 120 ? 0.578 0.262 -35.540 1.00 15.73 100 ILE A CA 1
ATOM 711 C C . ILE A 1 120 ? 1.852 0.909 -36.067 1.00 18.81 100 ILE A C 1
ATOM 712 O O . ILE A 1 120 ? 2.838 0.219 -36.352 1.00 20.67 100 ILE A O 1
ATOM 717 N N . ASP A 1 121 ? 1.840 2.230 -36.216 1.00 18.55 101 ASP A N 1
ATOM 718 C CA . ASP A 1 121 ? 2.982 2.926 -36.800 1.00 19.15 101 ASP A CA 1
ATOM 719 C C . ASP A 1 121 ? 4.086 3.110 -35.764 1.00 20.96 101 ASP A C 1
ATOM 720 O O . ASP A 1 121 ? 3.855 3.686 -34.699 1.00 20.38 101 ASP A O 1
ATOM 725 N N . VAL A 1 122 ? 5.290 2.639 -36.090 1.00 19.60 102 VAL A N 1
ATOM 726 C CA . VAL A 1 122 ? 6.444 2.730 -35.204 1.00 22.73 102 VAL A CA 1
ATOM 727 C C . VAL A 1 122 ? 7.496 3.702 -35.731 1.00 21.23 102 VAL A C 1
ATOM 728 O O . VAL A 1 122 ? 8.623 3.723 -35.220 1.00 25.16 102 VAL A O 1
ATOM 732 N N . SER A 1 123 ? 7.147 4.534 -36.718 1.00 24.42 103 SER A N 1
ATOM 733 C CA . SER A 1 123 ? 8.141 5.388 -37.368 1.00 25.09 103 SER A CA 1
ATOM 734 C C . SER A 1 123 ? 8.769 6.389 -36.401 1.00 26.93 103 SER A C 1
ATOM 735 O O . SER A 1 123 ? 9.935 6.763 -36.573 1.00 26.27 103 SER A O 1
ATOM 738 N N . SER A 1 124 ? 8.026 6.831 -35.387 1.00 23.76 104 SER A N 1
ATOM 739 C CA . SER A 1 124 ? 8.529 7.779 -34.399 1.00 23.68 104 SER A CA 1
ATOM 740 C C . SER A 1 124 ? 8.865 7.118 -33.071 1.00 23.88 104 SER A C 1
ATOM 741 O O . SER A 1 124 ? 9.112 7.819 -32.080 1.00 26.10 104 SER A O 1
ATOM 744 N N . ILE A 1 125 ? 8.893 5.792 -33.030 1.00 24.96 105 ILE A N 1
ATOM 745 C CA . ILE A 1 125 ? 9.205 5.031 -31.830 1.00 28.68 105 ILE A CA 1
ATOM 746 C C . ILE A 1 125 ? 10.505 4.286 -32.082 1.00 31.76 105 ILE A C 1
ATOM 747 O O . ILE A 1 125 ? 10.581 3.451 -32.992 1.00 35.83 105 ILE A O 1
ATOM 752 N N . ASP A 1 126 ? 11.526 4.593 -31.290 1.00 38.30 106 ASP A N 1
ATOM 753 C CA . ASP A 1 126 ? 12.781 3.863 -31.386 1.00 42.06 106 ASP A CA 1
ATOM 754 C C . ASP A 1 126 ? 12.595 2.468 -30.808 1.00 40.18 106 ASP A C 1
ATOM 755 O O . ASP A 1 126 ? 12.116 2.313 -29.680 1.00 36.24 106 ASP A O 1
ATOM 760 N N . GLU A 1 127 ? 12.980 1.452 -31.585 1.00 41.48 107 GLU A N 1
ATOM 761 C CA . GLU A 1 127 ? 12.672 0.072 -31.227 1.00 37.10 107 GLU A CA 1
ATOM 762 C C . GLU A 1 127 ? 13.219 -0.318 -29.859 1.00 35.01 107 GLU A C 1
ATOM 763 O O . GLU A 1 127 ? 12.713 -1.267 -29.256 1.00 29.59 107 GLU A O 1
ATOM 769 N N . ASN A 1 128 ? 14.221 0.397 -29.345 1.00 35.27 108 ASN A N 1
ATOM 770 C CA . ASN A 1 128 ? 14.745 0.064 -28.024 1.00 38.68 108 ASN A CA 1
ATOM 771 C C . ASN A 1 128 ? 13.703 0.272 -26.933 1.00 33.61 108 ASN A C 1
ATOM 772 O O . ASN A 1 128 ? 13.749 -0.404 -25.899 1.00 39.65 108 ASN A O 1
ATOM 777 N N . MET A 1 129 ? 12.751 1.182 -27.144 1.00 32.23 109 MET A N 1
ATOM 778 C CA . MET A 1 129 ? 11.681 1.354 -26.168 1.00 33.72 109 MET A CA 1
ATOM 779 C C . MET A 1 129 ? 10.667 0.222 -26.241 1.00 32.04 109 MET A C 1
ATOM 780 O O . MET A 1 129 ? 10.081 -0.154 -25.220 1.00 38.22 109 MET A O 1
ATOM 785 N N . LEU A 1 130 ? 10.447 -0.331 -27.429 1.00 25.74 110 LEU A N 1
ATOM 786 C CA . LEU A 1 130 ? 9.455 -1.384 -27.591 1.00 26.07 110 LEU A CA 1
ATOM 787 C C . LEU A 1 130 ? 9.943 -2.743 -27.109 1.00 26.15 110 LEU A C 1
ATOM 788 O O . LEU A 1 130 ? 9.123 -3.653 -26.939 1.00 22.50 110 LEU A O 1
ATOM 793 N N . SER A 1 131 ? 11.249 -2.899 -26.871 1.00 27.58 111 SER A N 1
ATOM 794 C CA . SER A 1 131 ? 11.789 -4.204 -26.500 1.00 26.42 111 SER A CA 1
ATOM 795 C C . SER A 1 131 ? 11.336 -4.652 -25.115 1.00 24.11 111 SER A C 1
ATOM 796 O O . SER A 1 131 ? 11.413 -5.849 -24.805 1.00 21.78 111 SER A O 1
ATOM 799 N N . GLY A 1 132 ? 10.868 -3.729 -24.275 1.00 22.78 112 GLY A N 1
ATOM 800 C CA . GLY A 1 132 ? 10.286 -4.113 -23.007 1.00 24.41 112 GLY A CA 1
ATOM 801 C C . GLY A 1 132 ? 9.010 -4.914 -23.148 1.00 18.06 112 GLY A C 1
ATOM 802 O O . GLY A 1 132 ? 8.573 -5.539 -22.183 1.00 20.16 112 GLY A O 1
ATOM 803 N N . GLY A 1 133 ? 8.410 -4.923 -24.335 1.00 17.21 113 GLY A N 1
ATOM 804 C CA . GLY A 1 133 ? 7.268 -5.759 -24.620 1.00 15.77 113 GLY A CA 1
ATOM 805 C C . GLY A 1 133 ? 7.582 -7.011 -25.397 1.00 14.82 113 GLY A C 1
ATOM 806 O O . GLY A 1 133 ? 6.653 -7.740 -25.767 1.00 15.10 113 GLY A O 1
ATOM 807 N N . LYS A 1 134 ? 8.853 -7.289 -25.652 1.00 15.22 114 LYS A N 1
ATOM 808 C CA . LYS A 1 134 ? 9.246 -8.470 -26.403 1.00 16.39 114 LYS A CA 1
ATOM 809 C C . LYS A 1 134 ? 9.639 -9.590 -25.461 1.00 15.93 114 LYS A C 1
ATOM 810 O O . LYS A 1 134 ? 10.269 -9.359 -24.422 1.00 17.37 114 LYS A O 1
ATOM 816 N N . ILE A 1 135 ? 9.256 -10.803 -25.833 1.00 15.40 115 ILE A N 1
ATOM 817 C CA . ILE A 1 135 ? 9.785 -12.019 -25.237 1.00 18.10 115 ILE A CA 1
ATOM 818 C C . ILE A 1 135 ? 10.466 -12.777 -26.353 1.00 19.65 115 ILE A C 1
ATOM 819 O O . ILE A 1 135 ? 9.804 -13.194 -27.305 1.00 15.43 115 ILE A O 1
ATOM 824 N N . ASP A 1 136 ? 11.785 -12.927 -26.251 1.00 19.62 116 ASP A N 1
ATOM 825 C CA . ASP A 1 136 ? 12.567 -13.518 -27.327 1.00 20.36 116 ASP A CA 1
ATOM 826 C C . ASP A 1 136 ? 12.263 -12.801 -28.643 1.00 21.03 116 ASP A C 1
ATOM 827 O O . ASP A 1 136 ? 12.564 -11.610 -28.777 1.00 22.05 116 ASP A O 1
ATOM 832 N N . ASN A 1 137 ? 11.642 -13.485 -29.606 1.00 17.77 117 ASN A N 1
ATOM 833 C CA . ASN A 1 137 ? 11.447 -12.933 -30.944 1.00 20.51 117 ASN A CA 1
ATOM 834 C C . ASN A 1 137 ? 10.122 -12.210 -31.141 1.00 18.91 117 ASN A C 1
ATOM 835 O O . ASN A 1 137 ? 9.953 -11.543 -32.164 1.00 22.39 117 ASN A O 1
ATOM 840 N N . LYS A 1 138 ? 9.178 -12.330 -30.214 1.00 17.30 118 LYS A N 1
ATOM 841 C CA . LYS A 1 138 ? 7.814 -11.876 -30.439 1.00 16.00 118 LYS A CA 1
ATOM 842 C C . LYS A 1 138 ? 7.481 -10.661 -29.582 1.00 15.68 118 LYS A C 1
ATOM 843 O O . LYS A 1 138 ? 7.996 -10.499 -28.475 1.00 14.68 118 LYS A O 1
ATOM 849 N N . LEU A 1 139 ? 6.590 -9.818 -30.103 1.00 15.44 119 LEU A N 1
ATOM 850 C CA . LEU A 1 139 ? 6.162 -8.586 -29.435 1.00 13.88 119 LEU A CA 1
ATOM 851 C C . LEU A 1 139 ? 4.794 -8.848 -28.816 1.00 12.82 119 LEU A C 1
ATOM 852 O O . LEU A 1 139 ? 3.770 -8.753 -29.493 1.00 15.87 119 LEU A O 1
ATOM 857 N N . TYR A 1 140 ? 4.775 -9.205 -27.527 1.00 10.95 120 TYR A N 1
ATOM 858 C CA . TYR A 1 140 ? 3.529 -9.586 -26.881 1.00 10.37 120 TYR A CA 1
ATOM 859 C C . TYR A 1 140 ? 2.832 -8.424 -26.198 1.00 12.60 120 TYR A C 1
ATOM 860 O O . TYR A 1 140 ? 1.676 -8.571 -25.779 1.00 13.14 120 TYR A O 1
ATOM 869 N N . GLY A 1 141 ? 3.494 -7.279 -26.089 1.00 10.60 121 GLY A N 1
ATOM 870 C CA . GLY A 1 141 ? 2.857 -6.097 -25.555 1.00 11.03 121 GLY A CA 1
ATOM 871 C C . GLY A 1 141 ? 3.447 -4.870 -26.209 1.00 10.53 121 GLY A C 1
ATOM 872 O O . GLY A 1 141 ? 4.642 -4.849 -26.527 1.00 13.10 121 GLY A O 1
ATOM 873 N N . PHE A 1 142 ? 2.627 -3.858 -26.465 1.00 11.24 122 PHE A N 1
ATOM 874 C CA . PHE A 1 142 ? 3.113 -2.604 -27.020 1.00 10.79 122 PHE A CA 1
ATOM 875 C C . PHE A 1 142 ? 3.296 -1.611 -25.877 1.00 10.50 122 PHE A C 1
ATOM 876 O O . PHE A 1 142 ? 2.327 -1.256 -25.199 1.00 11.75 122 PHE A O 1
ATOM 884 N N . THR A 1 143 ? 4.536 -1.160 -25.676 1.00 10.71 123 THR A N 1
ATOM 885 C CA . THR A 1 143 ? 4.850 -0.268 -24.561 1.00 10.90 123 THR A CA 1
ATOM 886 C C . THR A 1 143 ? 4.136 1.068 -24.732 1.00 13.29 123 THR A C 1
ATOM 887 O O . THR A 1 143 ? 4.183 1.669 -25.809 1.00 12.02 123 THR A O 1
ATOM 891 N N . LEU A 1 144 ? 3.454 1.523 -23.670 1.00 8.94 124 LEU A N 1
ATOM 892 C CA . LEU A 1 144 ? 2.654 2.748 -23.732 1.00 11.15 124 LEU A CA 1
ATOM 893 C C . LEU A 1 144 ? 3.381 3.975 -23.210 1.00 13.51 124 LEU A C 1
ATOM 894 O O . LEU A 1 144 ? 2.957 5.098 -23.504 1.00 13.56 124 LEU A O 1
ATOM 899 N N . GLY A 1 145 ? 4.456 3.789 -22.463 1.00 12.43 125 GLY A N 1
ATOM 900 C CA . GLY A 1 145 ? 5.165 4.925 -21.900 1.00 12.29 125 GLY A CA 1
ATOM 901 C C . GLY A 1 145 ? 6.410 4.458 -21.183 1.00 12.49 125 GLY A C 1
ATOM 902 O O . GLY A 1 145 ? 6.687 3.261 -21.079 1.00 12.91 125 GLY A O 1
ATOM 903 N N . VAL A 1 146 ? 7.174 5.433 -20.696 1.00 13.26 126 VAL A N 1
ATOM 904 C CA . VAL A 1 146 ? 8.365 5.164 -19.904 1.00 13.83 126 VAL A CA 1
ATOM 905 C C . VAL A 1 146 ? 8.255 5.912 -18.577 1.00 12.17 126 VAL A C 1
ATOM 906 O O . VAL A 1 146 ? 7.742 7.036 -18.518 1.00 12.48 126 VAL A O 1
ATOM 910 N N . ASN A 1 147 ? 8.706 5.269 -17.505 1.00 11.95 127 ASN A N 1
ATOM 911 C CA . ASN A 1 147 ? 8.701 5.901 -16.195 1.00 11.70 127 ASN A CA 1
ATOM 912 C C . ASN A 1 147 ? 9.946 5.498 -15.418 1.00 14.12 127 ASN A C 1
ATOM 913 O O . ASN A 1 147 ? 10.787 4.722 -15.883 1.00 11.93 127 ASN A O 1
ATOM 918 N N . VAL A 1 148 ? 10.102 6.131 -14.257 1.00 11.32 128 VAL A N 1
ATOM 919 C CA . VAL A 1 148 ? 11.290 6.011 -13.419 1.00 12.37 128 VAL A CA 1
ATOM 920 C C . VAL A 1 148 ? 10.826 5.999 -11.968 1.00 11.42 128 VAL A C 1
ATOM 921 O O . VAL A 1 148 ? 9.929 6.764 -11.596 1.00 11.85 128 VAL A O 1
ATOM 925 N N . LEU A 1 149 ? 11.426 5.135 -11.146 1.00 11.56 129 LEU A N 1
ATOM 926 C CA . LEU A 1 149 ? 11.089 5.140 -9.725 1.00 10.47 129 LEU A CA 1
ATOM 927 C C . LEU A 1 149 ? 11.416 6.495 -9.101 1.00 11.38 129 LEU A C 1
ATOM 928 O O . LEU A 1 149 ? 12.376 7.164 -9.483 1.00 12.38 129 LEU A O 1
ATOM 933 N N . SER A 1 150 ? 10.607 6.893 -8.124 1.00 9.43 130 SER A N 1
ATOM 934 C CA . SER A 1 150 ? 10.794 8.180 -7.463 1.00 11.01 130 SER A CA 1
ATOM 935 C C . SER A 1 150 ? 10.372 8.073 -6.005 1.00 12.44 130 SER A C 1
ATOM 936 O O . SER A 1 150 ? 9.576 7.208 -5.633 1.00 13.34 130 SER A O 1
ATOM 939 N N . VAL A 1 151 ? 10.917 8.970 -5.178 1.00 12.17 131 VAL A N 1
ATOM 940 C CA . VAL A 1 151 ? 10.401 9.238 -3.840 1.00 11.82 131 VAL A CA 1
ATOM 941 C C . VAL A 1 151 ? 9.584 10.516 -3.944 1.00 11.49 131 VAL A C 1
ATOM 942 O O . VAL A 1 151 ? 10.126 11.590 -4.221 1.00 13.63 131 VAL A O 1
ATOM 946 N N . ILE A 1 152 ? 8.276 10.406 -3.750 1.00 11.76 132 ILE A N 1
ATOM 947 C CA . ILE A 1 152 ? 7.363 11.539 -3.851 1.00 11.00 132 ILE A CA 1
ATOM 948 C C . ILE A 1 152 ? 7.098 12.051 -2.441 1.00 11.08 132 ILE A C 1
ATOM 949 O O . ILE A 1 152 ? 6.784 11.265 -1.542 1.00 11.83 132 ILE A O 1
ATOM 954 N N . ALA A 1 153 ? 7.229 13.358 -2.240 1.00 12.01 133 ALA A N 1
ATOM 955 C CA . ALA A 1 153 ? 7.131 13.923 -0.901 1.00 12.32 133 ALA A CA 1
ATOM 956 C C . ALA A 1 153 ? 6.095 15.030 -0.861 1.00 12.87 133 ALA A C 1
ATOM 957 O O . ALA A 1 153 ? 5.929 15.785 -1.826 1.00 11.83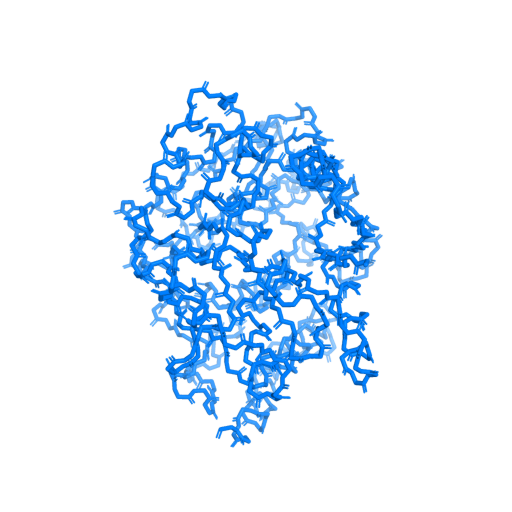 133 ALA A O 1
ATOM 959 N N . ASN A 1 154 ? 5.411 15.120 0.276 1.00 13.16 134 ASN A N 1
ATOM 960 C CA . ASN A 1 154 ? 4.539 16.244 0.588 1.00 12.09 134 ASN A CA 1
ATOM 961 C C . ASN A 1 154 ? 5.404 17.360 1.169 1.00 13.15 134 ASN A C 1
ATOM 962 O O . ASN A 1 154 ? 5.915 17.239 2.290 1.00 12.93 134 ASN A O 1
ATOM 967 N N . GLU A 1 155 ? 5.571 18.446 0.409 1.00 13.01 135 GLU A N 1
ATOM 968 C CA . GLU A 1 155 ? 6.467 19.515 0.840 1.00 12.27 135 GLU A CA 1
ATOM 969 C C . GLU A 1 155 ? 5.980 20.191 2.113 1.00 12.99 135 GLU A C 1
ATOM 970 O O . GLU A 1 155 ? 6.798 20.669 2.904 1.00 13.86 135 GLU A O 1
ATOM 976 N N . ASP A 1 156 ? 4.666 20.247 2.331 1.00 12.97 136 ASP A N 1
ATOM 977 C CA . ASP A 1 156 ? 4.165 20.885 3.548 1.00 12.95 136 ASP A CA 1
ATOM 978 C C . ASP A 1 156 ? 4.534 20.072 4.777 1.00 13.54 136 ASP A C 1
ATOM 979 O O . ASP A 1 156 ? 4.822 20.636 5.839 1.00 13.09 136 ASP A O 1
ATOM 984 N N . LEU A 1 157 ? 4.523 18.745 4.654 1.00 11.50 137 LEU A N 1
ATOM 985 C CA . LEU A 1 157 ? 4.899 17.918 5.792 1.00 11.52 137 LEU A CA 1
ATOM 986 C C . LEU A 1 157 ? 6.409 17.899 6.003 1.00 12.76 137 LEU A C 1
ATOM 987 O O . LEU A 1 157 ? 6.859 17.841 7.152 1.00 12.16 137 LEU A O 1
ATOM 992 N N . LEU A 1 158 ? 7.205 17.960 4.933 1.00 14.69 138 LEU A N 1
ATOM 993 C CA . LEU A 1 158 ? 8.643 18.151 5.111 1.00 12.33 138 LEU A CA 1
ATOM 994 C C . LEU A 1 158 ? 8.915 19.425 5.897 1.00 15.92 138 LEU A C 1
ATOM 995 O O . LEU A 1 158 ? 9.689 19.418 6.858 1.00 14.86 138 LEU A O 1
ATOM 1000 N N . LYS A 1 159 ? 8.266 20.527 5.501 1.00 13.28 139 LYS A N 1
ATOM 1001 C CA . LYS A 1 159 ? 8.443 21.797 6.196 1.00 13.70 139 LYS A CA 1
ATOM 1002 C C . LYS A 1 159 ? 7.976 21.706 7.642 1.0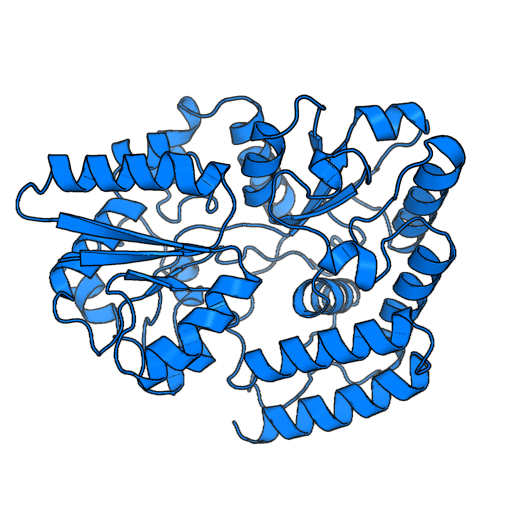0 15.94 139 LYS A C 1
ATOM 1003 O O . LYS A 1 159 ? 8.596 22.293 8.537 1.00 14.61 139 LYS A O 1
ATOM 1009 N N . LYS A 1 160 ? 6.879 20.984 7.896 1.00 13.01 140 LYS A N 1
ATOM 1010 C CA . LYS A 1 160 ? 6.392 20.861 9.269 1.00 15.56 140 LYS A CA 1
ATOM 1011 C C . LYS A 1 160 ? 7.451 20.244 10.174 1.00 15.96 140 LYS A C 1
ATOM 1012 O O . LYS A 1 160 ? 7.662 20.701 11.306 1.00 15.65 140 LYS A O 1
ATOM 1018 N N . ALA A 1 161 ? 8.150 19.222 9.681 1.00 13.97 141 ALA A N 1
ATOM 1019 C CA . ALA A 1 161 ? 9.203 18.560 10.430 1.00 16.46 141 ALA A CA 1
ATOM 1020 C C . ALA A 1 161 ? 10.537 19.294 10.376 1.00 15.84 141 ALA A C 1
ATOM 1021 O O . ALA A 1 161 ? 11.474 18.880 11.069 1.00 17.03 141 ALA A O 1
ATOM 1023 N N . GLY A 1 162 ? 10.648 20.348 9.569 1.00 14.61 142 GLY A N 1
ATOM 1024 C CA . GLY A 1 162 ? 11.905 21.052 9.416 1.00 14.58 142 GLY A CA 1
ATOM 1025 C C . GLY A 1 162 ? 12.982 20.287 8.686 1.00 18.77 142 GLY A C 1
ATOM 1026 O O . GLY A 1 162 ? 14.169 20.515 8.942 1.00 20.11 142 GLY A O 1
ATOM 1027 N N . VAL A 1 163 ? 12.605 19.391 7.773 1.00 15.87 143 VAL A N 1
ATOM 1028 C CA . VAL A 1 163 ? 13.554 18.509 7.108 1.00 18.12 143 VAL A CA 1
ATOM 1029 C C . VAL A 1 163 ? 13.598 18.830 5.619 1.00 15.27 143 VAL A C 1
ATOM 1030 O O . VAL A 1 163 ? 12.719 19.496 5.068 1.00 15.17 143 VAL A O 1
ATOM 1034 N N . SER A 1 164 ? 14.646 18.332 4.962 1.00 16.34 144 SER A N 1
ATOM 1035 C CA . SER A 1 164 ? 14.814 18.494 3.526 1.00 15.12 144 SER A CA 1
ATOM 1036 C C . SER A 1 164 ? 15.470 17.240 2.961 1.00 16.75 144 SER A C 1
ATOM 1037 O O . SER A 1 164 ? 16.100 16.458 3.679 1.00 19.14 144 SER A O 1
ATOM 1040 N N . ILE A 1 165 ? 15.270 17.036 1.664 1.00 16.88 145 ILE A N 1
ATOM 1041 C CA . ILE A 1 165 ? 15.846 15.917 0.933 1.00 16.57 145 ILE A CA 1
ATOM 1042 C C . ILE A 1 165 ? 16.916 16.473 0.009 1.00 17.20 145 ILE A C 1
ATOM 1043 O O . ILE A 1 165 ? 16.633 17.329 -0.838 1.00 16.72 145 ILE A O 1
ATOM 1048 N N . ASN A 1 166 ? 18.142 15.985 0.167 1.00 17.34 146 ASN A N 1
ATOM 1049 C CA . ASN A 1 166 ? 19.244 16.336 -0.724 1.00 15.65 146 ASN A CA 1
ATOM 1050 C C . ASN A 1 166 ? 19.422 15.141 -1.657 1.00 16.17 146 ASN A C 1
ATOM 1051 O O . ASN A 1 166 ? 20.189 14.217 -1.384 1.00 16.30 146 ASN A O 1
ATOM 1056 N N . GLN A 1 167 ? 18.707 15.180 -2.784 1.00 16.32 147 GLN A N 1
ATOM 1057 C CA . GLN A 1 167 ? 18.386 13.966 -3.535 1.00 16.34 147 GLN A CA 1
ATOM 1058 C C . GLN A 1 167 ? 19.559 13.375 -4.304 1.00 16.05 147 GLN A C 1
ATOM 1059 O O . GLN A 1 167 ? 19.509 12.186 -4.648 1.00 17.86 147 GLN A O 1
ATOM 1065 N N . GLU A 1 168 ? 20.603 14.155 -4.600 1.00 16.11 148 GLU A N 1
ATOM 1066 C CA . GLU A 1 168 ? 21.612 13.653 -5.529 1.00 18.89 148 GLU A CA 1
ATOM 1067 C C . GLU A 1 168 ? 22.475 12.579 -4.901 1.00 20.77 148 GLU A C 1
ATOM 1068 O O . GLU A 1 168 ? 22.923 11.663 -5.601 1.00 28.38 148 GLU A O 1
ATOM 1074 N N . ASN A 1 169 ? 22.680 12.660 -3.586 1.00 21.56 149 ASN A N 1
ATOM 1075 C CA . ASN A 1 169 ? 23.724 11.915 -2.899 1.00 27.35 149 ASN A CA 1
ATOM 1076 C C . ASN A 1 169 ? 23.234 11.222 -1.633 1.00 26.46 149 ASN A C 1
ATOM 1077 O O . ASN A 1 169 ? 24.064 10.682 -0.887 1.00 27.98 149 ASN A O 1
ATOM 1082 N N . TRP A 1 170 ? 21.934 11.241 -1.338 1.00 20.82 150 TRP A N 1
ATOM 1083 C CA . TRP A 1 170 ? 21.526 10.728 -0.043 1.00 15.53 150 TRP A CA 1
ATOM 1084 C C . TRP A 1 170 ? 21.528 9.202 -0.031 1.00 15.08 150 TRP A C 1
ATOM 1085 O O . TRP A 1 170 ? 21.409 8.535 -1.064 1.00 16.37 150 TRP A O 1
ATOM 1096 N N . THR A 1 171 ? 21.686 8.657 1.173 1.00 12.95 151 THR A N 1
ATOM 1097 C CA . THR A 1 171 ? 21.883 7.234 1.399 1.00 15.22 151 THR A CA 1
ATOM 1098 C C . THR A 1 171 ? 20.643 6.601 2.012 1.00 14.57 151 THR A C 1
ATOM 1099 O O . THR A 1 171 ? 19.708 7.281 2.445 1.00 14.45 151 THR A O 1
ATOM 1103 N N . TRP A 1 172 ? 20.651 5.266 2.060 1.00 13.66 152 TRP A N 1
ATOM 1104 C CA . TRP A 1 172 ? 19.579 4.559 2.751 1.00 12.99 152 TRP A CA 1
ATOM 1105 C C . TRP A 1 172 ? 19.513 4.965 4.217 1.00 14.39 152 TRP A C 1
ATOM 1106 O O . TRP A 1 172 ? 18.425 5.054 4.802 1.00 12.82 152 TRP A O 1
ATOM 1117 N N . GLU A 1 173 ? 20.679 5.193 4.828 1.00 14.55 153 GLU A N 1
ATOM 1118 C CA . GLU A 1 173 ? 20.727 5.661 6.207 1.00 15.50 153 GLU A CA 1
ATOM 1119 C C . GLU A 1 173 ? 20.113 7.050 6.334 1.00 13.62 153 GLU A C 1
ATOM 1120 O O . GLU A 1 173 ? 19.378 7.320 7.289 1.00 15.91 153 GLU A O 1
ATOM 1126 N N . ASP A 1 174 ? 20.390 7.937 5.373 1.00 14.92 154 ASP A N 1
ATOM 1127 C CA . ASP A 1 174 ? 19.756 9.256 5.370 1.00 14.91 154 ASP A CA 1
ATOM 1128 C C . ASP A 1 174 ? 18.242 9.130 5.275 1.00 14.54 154 ASP A C 1
ATOM 1129 O O . ASP A 1 174 ? 17.497 9.881 5.924 1.00 14.81 154 ASP A O 1
ATOM 1134 N N . TYR A 1 175 ? 17.766 8.210 4.435 1.00 14.13 155 TYR A N 1
ATOM 1135 C CA . TYR A 1 175 ? 16.329 8.047 4.279 1.00 13.89 155 TYR A CA 1
ATOM 1136 C C . TYR A 1 175 ? 15.695 7.549 5.568 1.00 12.40 155 TYR A C 1
ATOM 1137 O O . TYR A 1 175 ? 14.636 8.038 5.981 1.00 12.11 155 TYR A O 1
ATOM 1146 N N . GLU A 1 176 ? 16.331 6.574 6.225 1.00 12.31 156 GLU A N 1
ATOM 1147 C CA . GLU A 1 176 ? 15.777 6.063 7.471 1.00 12.26 156 GLU A CA 1
ATOM 1148 C C . GLU A 1 176 ? 15.707 7.161 8.523 1.00 12.78 156 GLU A C 1
ATOM 1149 O O . GLU A 1 176 ? 14.701 7.282 9.231 1.00 12.33 156 GLU A O 1
ATOM 1155 N N . LYS A 1 177 ? 16.754 7.984 8.620 1.00 13.65 157 LYS A N 1
ATOM 1156 C CA . LYS A 1 177 ? 16.731 9.099 9.565 1.00 14.02 157 LYS A CA 1
ATOM 1157 C C . LYS A 1 177 ? 15.618 10.083 9.228 1.00 15.59 157 LYS A C 1
ATOM 1158 O O . LYS A 1 177 ? 14.925 10.575 10.125 1.00 14.49 157 LYS A O 1
ATOM 1164 N N . LEU A 1 178 ? 15.446 10.395 7.941 1.00 12.92 158 LEU A N 1
ATOM 1165 C CA . LEU A 1 178 ? 14.361 11.281 7.524 1.00 13.43 158 LEU A CA 1
ATOM 1166 C C . LEU A 1 178 ? 13.010 10.730 7.954 1.00 14.11 158 LEU A C 1
ATOM 1167 O O . LEU A 1 178 ? 12.143 11.476 8.419 1.00 13.18 158 LEU A O 1
ATOM 1172 N N . ALA A 1 179 ? 12.805 9.423 7.793 1.00 11.82 159 ALA A N 1
ATOM 1173 C CA . ALA A 1 179 ? 11.521 8.844 8.159 1.00 12.24 159 ALA A CA 1
ATOM 1174 C C . ALA A 1 179 ? 11.273 8.961 9.659 1.00 13.64 159 ALA A C 1
ATOM 1175 O O . ALA A 1 179 ? 10.139 9.210 10.085 1.00 13.34 159 ALA A O 1
ATOM 1177 N N . TYR A 1 180 ? 12.317 8.786 10.481 1.00 13.20 160 TYR A N 1
ATOM 1178 C CA . TYR A 1 180 ? 12.140 8.979 11.920 1.00 12.64 160 TYR A CA 1
ATOM 1179 C C . TYR A 1 180 ? 11.859 10.439 12.249 1.00 14.13 160 TYR A C 1
ATOM 1180 O O . TYR A 1 180 ? 11.006 10.731 13.096 1.00 14.55 160 TYR A O 1
ATOM 1189 N N . ASP A 1 181 ? 12.572 11.362 11.593 1.00 14.12 161 ASP A N 1
ATOM 1190 C CA . ASP A 1 181 ? 12.319 12.790 11.791 1.00 13.41 161 ASP A CA 1
ATOM 1191 C C . ASP A 1 181 ? 10.879 13.143 11.451 1.00 13.47 161 ASP A C 1
ATOM 1192 O O . ASP A 1 181 ? 10.254 13.957 12.139 1.00 13.94 161 ASP A O 1
ATOM 1197 N N . LEU A 1 182 ? 10.339 12.563 10.371 1.00 14.26 162 LEU A N 1
ATOM 1198 C CA . LEU A 1 182 ? 8.970 12.884 9.977 1.00 12.39 162 LEU A CA 1
ATOM 1199 C C . LEU A 1 182 ? 7.961 12.409 11.018 1.00 14.89 162 LEU A C 1
ATOM 1200 O O . LEU A 1 182 ? 6.983 13.108 11.308 1.00 14.42 162 LEU A O 1
ATOM 1205 N N . GLN A 1 183 ? 8.163 11.216 11.578 1.00 12.74 163 GLN A N 1
ATOM 1206 C CA . GLN A 1 183 ? 7.224 10.718 12.571 1.00 14.49 163 GLN A CA 1
ATOM 1207 C C . GLN A 1 183 ? 7.361 11.486 13.880 1.00 14.09 163 GLN A C 1
ATOM 1208 O O . GLN A 1 183 ? 6.356 11.880 14.483 1.00 14.73 163 GLN A O 1
ATOM 1214 N N . GLU A 1 184 ? 8.591 11.771 14.292 1.00 14.67 164 GLU A N 1
ATOM 1215 C CA . GLU A 1 184 ? 8.793 12.396 15.598 1.00 14.94 164 GLU A CA 1
ATOM 1216 C C . GLU A 1 184 ? 8.424 13.866 15.579 1.00 17.14 164 GLU A C 1
ATOM 1217 O O . GLU A 1 184 ? 7.941 14.393 16.584 1.00 20.13 164 GLU A O 1
ATOM 1223 N N . LYS A 1 185 ? 8.659 14.549 14.457 1.00 16.70 165 LYS A N 1
ATOM 1224 C CA . LYS A 1 185 ? 8.494 15.995 14.409 1.00 15.99 165 LYS A CA 1
ATOM 1225 C C . LYS A 1 185 ? 7.251 16.442 13.658 1.00 18.67 165 LYS A C 1
ATOM 1226 O O . LYS A 1 185 ? 6.778 17.560 13.893 1.00 20.04 165 LYS A O 1
ATOM 1232 N N . ALA A 1 186 ? 6.708 15.612 12.767 1.00 15.79 166 ALA A N 1
ATOM 1233 C CA . ALA A 1 186 ? 5.483 15.966 12.066 1.00 17.56 166 ALA A CA 1
ATOM 1234 C C . ALA A 1 186 ? 4.309 15.042 12.361 1.00 14.64 166 ALA A C 1
ATOM 1235 O O . ALA A 1 186 ? 3.189 15.347 11.939 1.00 19.99 166 ALA A O 1
ATOM 1237 N N . GLY A 1 187 ? 4.510 13.944 13.086 1.00 16.27 167 GLY A N 1
ATOM 1238 C CA . GLY A 1 187 ? 3.385 13.088 13.406 1.00 14.03 167 GLY A CA 1
ATOM 1239 C C . GLY A 1 187 ? 2.821 12.306 12.241 1.00 14.96 167 GLY A C 1
ATOM 1240 O O . GLY A 1 187 ? 1.658 11.896 12.294 1.00 15.32 167 GLY A O 1
ATOM 1241 N N . VAL A 1 188 ? 3.614 12.078 11.192 1.00 15.48 168 VAL A N 1
ATOM 1242 C CA . VAL A 1 188 ? 3.177 11.322 10.023 1.00 12.80 168 VAL A CA 1
ATOM 1243 C C . VAL A 1 188 ? 4.217 10.267 9.670 1.00 13.29 168 VAL A C 1
ATOM 1244 O O . VAL A 1 188 ? 5.366 10.319 10.106 1.00 13.07 168 VAL A O 1
ATOM 1248 N N . TYR A 1 189 ? 3.799 9.302 8.848 1.00 14.70 169 TYR A N 1
ATOM 1249 C CA . TYR A 1 189 ? 4.734 8.298 8.369 1.00 12.89 169 TYR A CA 1
ATOM 1250 C C . TYR A 1 189 ? 5.794 8.926 7.465 1.00 11.96 169 TYR A C 1
ATOM 1251 O O . TYR A 1 189 ? 5.546 9.906 6.750 1.00 12.23 169 TYR A O 1
ATOM 1260 N N . GLY A 1 190 ? 6.986 8.337 7.489 1.00 12.63 170 GLY A N 1
ATOM 1261 C CA . GLY A 1 190 ? 8.043 8.622 6.542 1.00 10.87 170 GLY A CA 1
ATOM 1262 C C . GLY A 1 190 ? 8.130 7.638 5.402 1.00 10.93 170 GLY A C 1
ATOM 1263 O O . GLY A 1 190 ? 9.051 7.733 4.583 1.00 12.11 170 GLY A O 1
ATOM 1264 N N . SER A 1 191 ? 7.209 6.682 5.339 1.00 10.57 171 SER A N 1
ATOM 1265 C CA . SER A 1 191 ? 7.107 5.741 4.228 1.00 11.41 171 SER A CA 1
ATOM 1266 C C . SER A 1 191 ? 5.652 5.352 4.064 1.00 9.45 171 SER A C 1
ATOM 1267 O O . SER A 1 191 ? 4.926 5.220 5.051 1.00 11.68 171 SER A O 1
ATOM 1270 N N . ASN A 1 192 ? 5.235 5.157 2.812 1.00 10.77 172 ASN A N 1
ATOM 1271 C CA . ASN A 1 192 ? 3.941 4.547 2.543 1.00 10.52 172 ASN A CA 1
ATOM 1272 C C . ASN A 1 192 ? 3.976 3.031 2.673 1.00 12.31 172 ASN A C 1
ATOM 1273 O O . ASN A 1 192 ? 2.937 2.394 2.485 1.00 14.04 172 ASN A O 1
ATOM 1278 N N . GLY A 1 193 ? 5.138 2.448 2.961 1.00 11.18 173 GLY A N 1
ATOM 1279 C CA . GLY A 1 193 ? 5.307 1.011 3.045 1.00 12.30 173 GLY A CA 1
ATOM 1280 C C . GLY A 1 193 ? 6.262 0.435 2.024 1.00 14.06 173 GLY A C 1
ATOM 1281 O O . GLY A 1 193 ? 6.570 -0.764 2.106 1.00 13.03 173 GLY A O 1
ATOM 1282 N N . MET A 1 194 ? 6.734 1.218 1.041 1.00 11.35 174 MET A N 1
ATOM 1283 C CA . MET A 1 194 ? 7.627 0.696 0.000 1.00 13.41 174 MET A CA 1
ATOM 1284 C C . MET A 1 194 ? 7.028 -0.575 -0.592 1.00 11.68 174 MET A C 1
ATOM 1285 O O . MET A 1 194 ? 7.645 -1.649 -0.648 1.00 12.69 174 MET A O 1
ATOM 1290 N N . HIS A 1 195 ? 5.789 -0.438 -0.997 1.00 12.43 175 HIS A N 1
ATOM 1291 C CA . HIS A 1 195 ? 4.947 -1.507 -1.474 1.00 12.07 175 HIS A CA 1
ATOM 1292 C C . HIS A 1 195 ? 4.943 -1.525 -2.988 1.00 12.61 175 HIS A C 1
ATOM 1293 O O . HIS A 1 195 ? 4.734 -0.478 -3.611 1.00 12.99 175 HIS A O 1
ATOM 1300 N N . PRO A 1 196 ? 5.130 -2.680 -3.630 1.00 11.29 176 PRO A N 1
ATOM 1301 C CA . PRO A 1 196 ? 5.336 -3.993 -3.024 1.00 11.67 176 PRO A CA 1
ATOM 1302 C C . PRO A 1 196 ? 6.813 -4.342 -2.959 1.00 11.32 176 PRO A C 1
ATOM 1303 O O . PRO A 1 196 ? 7.616 -3.703 -3.647 1.00 11.85 176 PRO A O 1
ATOM 1307 N N . PRO A 1 197 ? 7.174 -5.340 -2.150 1.00 11.21 177 PRO A N 1
ATOM 1308 C CA . PRO A 1 197 ? 8.598 -5.684 -2.030 1.00 13.65 177 PRO A CA 1
ATOM 1309 C C . PRO A 1 197 ? 9.224 -6.169 -3.330 1.00 11.50 177 PRO A C 1
ATOM 1310 O O . PRO A 1 197 ? 10.440 -6.020 -3.502 1.00 12.22 177 PRO A O 1
ATOM 1314 N N . ASP A 1 198 ? 8.445 -6.711 -4.273 1.00 10.96 178 ASP A N 1
ATOM 1315 C CA . ASP A 1 198 ? 9.036 -7.130 -5.542 1.00 12.33 178 ASP A CA 1
ATOM 1316 C C . ASP A 1 198 ? 9.490 -5.963 -6.409 1.00 12.28 178 ASP A C 1
ATOM 1317 O O . ASP A 1 198 ? 10.195 -6.187 -7.397 1.00 11.33 178 ASP A O 1
ATOM 1322 N N . ILE A 1 199 ? 9.127 -4.731 -6.070 1.00 11.31 179 ILE A N 1
ATOM 1323 C CA . ILE A 1 199 ? 9.695 -3.566 -6.732 1.00 11.98 179 ILE A CA 1
ATOM 1324 C C . ILE A 1 199 ? 10.841 -2.975 -5.922 1.00 11.28 179 ILE A C 1
ATOM 1325 O O . ILE A 1 199 ? 11.912 -2.691 -6.463 1.00 11.32 179 ILE A O 1
ATOM 1330 N N . PHE A 1 200 ? 10.662 -2.829 -4.616 1.00 11.07 180 PHE A N 1
ATOM 1331 C CA . PHE A 1 200 ? 11.624 -2.030 -3.868 1.00 10.26 180 PHE A CA 1
ATOM 1332 C C . PHE A 1 200 ? 12.781 -2.839 -3.305 1.00 11.52 180 PHE A C 1
ATOM 1333 O O . PHE A 1 200 ? 13.884 -2.296 -3.190 1.00 12.29 180 PHE A O 1
ATOM 1341 N N . PHE A 1 201 ? 12.608 -4.145 -3.041 1.00 11.57 181 PHE A N 1
ATOM 1342 C CA . PHE A 1 201 ? 13.795 -4.943 -2.737 1.00 11.10 181 PHE A CA 1
ATOM 1343 C C . PHE A 1 201 ? 14.707 -5.061 -3.948 1.00 10.98 181 PHE A C 1
ATOM 1344 O O . PHE A 1 201 ? 15.923 -4.850 -3.801 1.00 11.59 181 PHE A O 1
ATOM 1352 N N . PRO A 1 202 ? 14.212 -5.327 -5.162 1.00 12.12 182 PRO A N 1
ATOM 1353 C CA . PRO A 1 202 ? 15.119 -5.277 -6.318 1.00 11.91 182 PRO A CA 1
ATOM 1354 C C . PRO A 1 202 ? 15.740 -3.911 -6.544 1.00 11.95 182 PRO A C 1
ATOM 1355 O O . PRO A 1 202 ? 16.896 -3.846 -6.978 1.00 13.44 182 PRO A O 1
ATOM 1359 N N . TYR A 1 203 ? 15.031 -2.810 -6.256 1.00 11.69 183 TYR A N 1
ATOM 1360 C CA . TYR A 1 203 ? 15.680 -1.510 -6.353 1.00 13.14 183 TYR A CA 1
ATOM 1361 C C . TYR A 1 203 ? 16.835 -1.425 -5.366 1.00 12.77 183 TYR A C 1
ATOM 1362 O O . TYR A 1 203 ? 17.943 -1.013 -5.727 1.00 12.61 183 TYR A O 1
ATOM 1371 N N . TYR A 1 204 ? 16.605 -1.855 -4.122 1.00 11.45 184 TYR A N 1
ATOM 1372 C CA . TYR A 1 204 ? 17.689 -1.897 -3.151 1.00 13.31 184 TYR A CA 1
ATOM 1373 C C . TYR A 1 204 ? 18.856 -2.725 -3.674 1.00 12.75 184 TYR A C 1
ATOM 1374 O O . TYR A 1 204 ? 20.015 -2.307 -3.584 1.00 14.09 184 TYR A O 1
ATOM 1383 N N . LEU A 1 205 ? 18.571 -3.908 -4.227 1.00 10.97 185 LEU A N 1
ATOM 1384 C CA . LEU A 1 205 ? 19.651 -4.711 -4.791 1.00 13.02 185 LEU A CA 1
ATOM 1385 C C . LEU A 1 205 ? 20.453 -3.918 -5.814 1.00 13.08 185 LEU A C 1
ATOM 1386 O O . LEU A 1 205 ? 21.690 -3.930 -5.796 1.00 14.69 185 LEU A O 1
ATOM 1391 N N . ARG A 1 206 ? 19.770 -3.187 -6.693 1.00 12.74 186 ARG A N 1
ATOM 1392 C CA . ARG A 1 206 ? 20.502 -2.435 -7.703 1.00 13.89 186 ARG A CA 1
ATOM 1393 C C . ARG A 1 206 ? 21.350 -1.323 -7.087 1.00 13.92 186 ARG A C 1
ATOM 1394 O O . ARG A 1 206 ? 22.429 -1.021 -7.608 1.00 14.81 186 ARG A O 1
ATOM 1402 N N . THR A 1 207 ? 20.896 -0.695 -5.996 1.00 15.04 187 THR A N 1
ATOM 1403 C CA . THR A 1 207 ? 21.748 0.323 -5.376 1.00 14.10 187 THR A CA 1
ATOM 1404 C C . THR A 1 207 ? 23.045 -0.276 -4.854 1.00 14.88 187 THR A C 1
ATOM 1405 O O . THR A 1 207 ? 24.040 0.447 -4.718 1.00 17.22 187 THR A O 1
ATOM 1409 N N . LYS A 1 208 ? 23.055 -1.578 -4.560 1.00 15.27 188 LYS A N 1
ATOM 1410 C CA . LYS A 1 208 ? 24.248 -2.273 -4.104 1.00 15.96 188 LYS A CA 1
ATOM 1411 C C . LYS A 1 208 ? 24.952 -3.019 -5.233 1.00 15.88 188 LYS A C 1
ATOM 1412 O O . LYS A 1 208 ? 25.834 -3.843 -4.965 1.00 19.11 188 LYS A O 1
ATOM 1418 N N . GLY A 1 209 ? 24.598 -2.732 -6.483 1.00 15.73 189 GLY A N 1
ATOM 1419 C CA . GLY A 1 209 ? 25.243 -3.373 -7.609 1.00 16.73 189 GLY A CA 1
ATOM 1420 C C . GLY A 1 209 ? 24.851 -4.817 -7.818 1.00 17.40 189 GLY A C 1
ATOM 1421 O O . GLY A 1 209 ? 25.598 -5.561 -8.462 1.00 19.55 189 GLY A O 1
ATOM 1422 N N . GLU A 1 210 ? 23.695 -5.232 -7.309 1.00 13.63 190 GLU A N 1
ATOM 1423 C CA . GLU A 1 210 ? 23.229 -6.611 -7.405 1.00 16.75 190 GLU A CA 1
ATOM 1424 C C . GLU A 1 210 ? 21.924 -6.671 -8.195 1.00 17.35 190 GLU A C 1
ATOM 1425 O O . GLU A 1 210 ? 21.363 -5.648 -8.597 1.00 16.12 190 GLU A O 1
ATOM 1431 N N . ARG A 1 211 ? 21.448 -7.896 -8.433 1.00 17.99 191 ARG A N 1
ATOM 1432 C CA . ARG A 1 211 ? 20.272 -8.121 -9.262 1.00 16.08 191 ARG A CA 1
ATOM 1433 C C . ARG A 1 211 ? 19.367 -9.149 -8.602 1.00 15.75 191 ARG A C 1
ATOM 1434 O O . ARG A 1 211 ? 19.835 -10.054 -7.909 1.00 14.28 191 ARG A O 1
ATOM 1442 N N . PHE A 1 212 ? 18.062 -9.021 -8.858 1.00 14.56 192 PHE A N 1
ATOM 1443 C CA . PHE A 1 212 ? 17.078 -9.942 -8.296 1.00 13.02 192 PHE A CA 1
ATOM 1444 C C . PHE A 1 212 ? 17.029 -11.255 -9.077 1.00 13.46 192 PHE A C 1
ATOM 1445 O O . PHE A 1 212 ? 17.331 -12.323 -8.532 1.00 13.49 192 PHE A O 1
ATOM 1453 N N . TYR A 1 213 ? 16.690 -11.190 -10.364 1.00 13.26 193 TYR A N 1
ATOM 1454 C CA . TYR A 1 213 ? 16.555 -12.377 -11.206 1.00 13.38 193 TYR A CA 1
ATOM 1455 C C . TYR A 1 213 ? 17.825 -12.609 -12.014 1.00 17.60 193 TYR A C 1
ATOM 1456 O O . TYR A 1 213 ? 18.422 -11.659 -12.528 1.00 17.62 193 TYR A O 1
ATOM 1465 N N . LYS A 1 214 ? 18.200 -13.878 -12.178 1.00 14.07 194 LYS A N 1
ATOM 1466 C CA . LYS A 1 214 ? 19.199 -14.225 -13.180 1.00 17.26 194 LYS A CA 1
ATOM 1467 C C . LYS A 1 214 ? 18.688 -13.874 -14.571 1.00 20.06 194 LYS A C 1
ATOM 1468 O O . LYS A 1 214 ? 17.488 -13.945 -14.853 1.00 18.34 194 LYS A O 1
ATOM 1474 N N . GLU A 1 215 ? 19.620 -13.519 -15.457 1.00 20.35 195 GLU A N 1
ATOM 1475 C CA . GLU A 1 215 ? 19.238 -13.201 -16.828 1.00 22.20 195 GLU A CA 1
ATOM 1476 C C . GLU A 1 215 ? 18.538 -14.370 -17.514 1.00 23.13 195 GLU A C 1
ATOM 1477 O O . GLU A 1 215 ? 17.628 -14.153 -18.322 1.00 25.24 195 GLU A O 1
ATOM 1483 N N . ASP A 1 216 ? 18.927 -15.612 -17.206 1.00 22.33 196 ASP A N 1
ATOM 1484 C CA . ASP A 1 216 ? 18.252 -16.742 -17.834 1.00 23.53 196 ASP A CA 1
ATOM 1485 C C . ASP A 1 216 ? 16.932 -17.095 -17.155 1.00 23.55 196 ASP A C 1
ATOM 1486 O O . ASP A 1 216 ? 16.238 -18.005 -17.621 1.00 23.15 196 ASP A O 1
ATOM 1491 N N . GLY A 1 217 ? 16.569 -16.400 -16.076 1.00 18.07 197 GLY A N 1
ATOM 1492 C CA . GLY A 1 217 ? 15.294 -16.615 -15.419 1.00 17.22 197 GLY A CA 1
ATOM 1493 C C . GLY A 1 217 ? 15.175 -17.878 -14.596 1.00 16.73 197 GLY A C 1
ATOM 1494 O O . GLY A 1 217 ? 14.072 -18.202 -14.143 1.00 17.94 197 GLY A O 1
ATOM 1495 N N . THR A 1 218 ? 16.266 -18.601 -14.361 1.00 18.00 198 THR A N 1
ATOM 1496 C CA . THR A 1 218 ? 16.166 -19.888 -13.683 1.00 19.89 198 THR A CA 1
ATOM 1497 C C . THR A 1 218 ? 16.385 -19.809 -12.174 1.00 18.02 198 THR A C 1
ATOM 1498 O O . THR A 1 218 ? 16.358 -20.845 -11.502 1.00 17.71 198 THR A O 1
ATOM 1502 N N . GLY A 1 219 ? 16.613 -18.624 -11.623 1.00 15.53 199 GLY A N 1
ATOM 1503 C CA . GLY A 1 219 ? 16.857 -18.510 -10.198 1.00 15.61 199 GLY A CA 1
ATOM 1504 C C . GLY A 1 219 ? 17.165 -17.073 -9.849 1.00 15.01 199 GLY A C 1
ATOM 150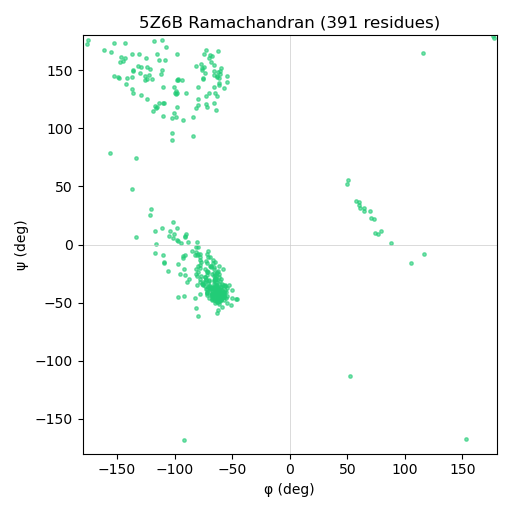5 O O . GLY A 1 219 ? 17.196 -16.193 -10.710 1.00 13.45 199 GLY A O 1
ATOM 1506 N N . LEU A 1 220 ? 17.394 -16.850 -8.564 1.00 13.34 200 LEU A N 1
ATOM 1507 C CA . LEU A 1 220 ? 17.806 -15.534 -8.090 1.00 13.79 200 LEU A CA 1
ATOM 1508 C C . LEU A 1 220 ? 19.265 -15.272 -8.436 1.00 15.88 200 LEU A C 1
ATOM 1509 O O . LEU A 1 220 ? 20.107 -16.177 -8.360 1.00 17.44 200 LEU A O 1
ATOM 1514 N N . ALA A 1 221 ? 19.566 -14.016 -8.789 1.00 15.12 201 ALA A N 1
ATOM 1515 C CA . ALA A 1 221 ? 20.928 -13.631 -9.154 1.00 14.64 201 ALA A CA 1
ATOM 1516 C C . ALA A 1 221 ? 21.783 -13.378 -7.918 1.00 16.07 201 ALA A C 1
ATOM 1517 O O . ALA A 1 221 ? 22.851 -13.981 -7.762 1.00 17.68 201 ALA A O 1
ATOM 1519 N N . TYR A 1 222 ? 21.328 -12.504 -7.023 1.00 16.29 202 TYR A N 1
ATOM 1520 C CA . TYR A 1 222 ? 22.115 -12.200 -5.834 1.00 15.33 202 TYR A CA 1
ATOM 1521 C C . TYR A 1 222 ? 22.317 -13.461 -4.998 1.00 16.90 202 TYR A C 1
ATOM 1522 O O . TYR A 1 222 ? 21.410 -14.283 -4.849 1.00 16.23 202 TYR A O 1
ATOM 1531 N N . GLN A 1 223 ? 23.537 -13.625 -4.480 1.00 16.43 203 GLN A N 1
ATOM 1532 C CA . GLN A 1 223 ? 23.897 -14.800 -3.693 1.00 15.46 203 GLN A CA 1
ATOM 1533 C C . GLN A 1 223 ? 24.092 -14.503 -2.211 1.00 16.12 203 GLN A C 1
ATOM 1534 O O . GLN A 1 223 ? 24.106 -15.442 -1.404 1.00 18.52 203 GLN A O 1
ATOM 1540 N N . ASP A 1 224 ? 24.234 -13.238 -1.827 1.00 15.62 204 ASP A N 1
ATOM 1541 C CA . ASP A 1 224 ? 24.471 -12.877 -0.434 1.00 15.75 204 ASP A CA 1
ATOM 1542 C C . ASP A 1 224 ? 23.140 -12.593 0.247 1.00 14.87 204 ASP A C 1
ATOM 1543 O O . ASP A 1 224 ? 22.530 -11.541 0.022 1.00 16.18 204 ASP A O 1
ATOM 1548 N N . ASP A 1 225 ? 22.711 -13.515 1.109 1.00 15.89 205 ASP A N 1
ATOM 1549 C CA . ASP A 1 225 ? 21.463 -13.324 1.834 1.00 13.21 205 ASP A CA 1
ATOM 1550 C C . ASP A 1 225 ? 21.495 -12.084 2.723 1.00 13.98 205 ASP A C 1
ATOM 1551 O O . ASP A 1 225 ? 20.429 -11.608 3.123 1.00 13.81 205 ASP A O 1
ATOM 1556 N N . GLN A 1 226 ? 22.684 -11.550 3.045 1.00 13.80 206 GLN A N 1
ATOM 1557 C CA . GLN A 1 226 ? 22.744 -10.361 3.890 1.00 16.41 206 GLN A CA 1
ATOM 1558 C C . GLN A 1 226 ? 22.046 -9.181 3.236 1.00 14.96 206 GLN A C 1
ATOM 1559 O O . GLN A 1 226 ? 21.540 -8.299 3.939 1.00 15.04 206 GLN A O 1
ATOM 1565 N N . LEU A 1 227 ? 22.000 -9.156 1.901 1.00 15.05 207 LEU A N 1
ATOM 1566 C CA . LEU A 1 227 ? 21.287 -8.096 1.189 1.00 14.40 207 LEU A CA 1
ATOM 1567 C C . LEU A 1 227 ? 19.802 -8.127 1.514 1.00 14.20 207 LEU A C 1
ATOM 1568 O O . LEU A 1 227 ? 19.181 -7.077 1.738 1.00 13.56 207 LEU A O 1
ATOM 1573 N N . PHE A 1 228 ? 19.220 -9.328 1.525 1.00 11.18 208 PHE A N 1
ATOM 1574 C CA . PHE A 1 228 ? 17.833 -9.513 1.938 1.00 11.95 208 PHE A CA 1
ATOM 1575 C C . PHE A 1 228 ? 17.656 -9.129 3.402 1.00 13.47 208 PHE A C 1
ATOM 1576 O O . PHE A 1 228 ? 16.711 -8.416 3.763 1.00 12.71 208 PHE A O 1
ATOM 1584 N N . VAL A 1 229 ? 18.563 -9.600 4.262 1.00 13.09 209 VAL A N 1
ATOM 1585 C CA . VAL A 1 229 ? 18.474 -9.303 5.689 1.00 12.49 209 VAL A CA 1
ATOM 1586 C C . VAL A 1 229 ? 18.527 -7.797 5.928 1.00 13.52 209 VAL A C 1
ATOM 1587 O O . VAL A 1 229 ? 17.702 -7.241 6.663 1.00 14.79 209 VAL A O 1
ATOM 1591 N N . ASP A 1 230 ? 19.478 -7.112 5.287 1.00 14.68 210 ASP A N 1
ATOM 1592 C CA . ASP A 1 230 ? 19.616 -5.671 5.489 1.00 13.62 210 ASP A CA 1
ATOM 1593 C C . ASP A 1 230 ? 18.362 -4.925 5.044 1.00 13.72 210 ASP A C 1
ATOM 1594 O O . ASP A 1 230 ? 17.912 -3.993 5.721 1.00 13.96 210 ASP A O 1
ATOM 1599 N N . TYR A 1 231 ? 17.777 -5.330 3.911 1.00 12.63 211 TYR A N 1
ATOM 1600 C CA . TYR A 1 231 ? 16.590 -4.644 3.411 1.00 11.81 211 TYR A CA 1
ATOM 1601 C C . TYR A 1 231 ? 15.411 -4.810 4.363 1.00 13.88 211 TYR A C 1
ATOM 1602 O O . TYR A 1 231 ? 14.748 -3.829 4.726 1.00 12.28 211 TYR A O 1
ATOM 1611 N N . PHE A 1 232 ? 15.118 -6.050 4.773 1.00 11.97 212 PHE A N 1
ATOM 1612 C CA . PHE A 1 232 ? 13.926 -6.268 5.588 1.00 9.51 212 PHE A CA 1
ATOM 1613 C C . PHE A 1 232 ? 14.139 -5.915 7.057 1.00 12.40 212 PHE A C 1
ATOM 1614 O O . PHE A 1 232 ? 13.163 -5.570 7.733 1.00 12.19 212 PHE A O 1
ATOM 1622 N N . GLU A 1 233 ? 15.381 -5.923 7.549 1.00 12.20 213 GLU A N 1
ATOM 1623 C CA . GLU A 1 233 ? 15.631 -5.355 8.873 1.00 12.78 213 GLU A CA 1
ATOM 1624 C C . GLU A 1 233 ? 15.272 -3.879 8.902 1.00 12.99 213 GLU A C 1
ATOM 1625 O O . GLU A 1 233 ? 14.702 -3.390 9.886 1.00 14.80 213 GLU A O 1
ATOM 1631 N N . ARG A 1 234 ? 15.584 -3.154 7.823 1.00 10.23 214 ARG A N 1
ATOM 1632 C CA . ARG A 1 234 ? 15.241 -1.737 7.786 1.00 11.78 214 ARG A CA 1
ATOM 1633 C C . ARG A 1 234 ? 13.730 -1.545 7.747 1.00 12.10 214 ARG A C 1
ATOM 1634 O O . ARG A 1 234 ? 13.191 -0.678 8.444 1.00 12.79 214 ARG A O 1
ATOM 1642 N N . GLN A 1 235 ? 13.030 -2.343 6.939 1.00 12.43 215 GLN A N 1
ATOM 1643 C CA . GLN A 1 235 ? 11.575 -2.265 6.921 1.00 12.29 215 GLN A CA 1
ATOM 1644 C C . GLN A 1 235 ? 10.996 -2.515 8.299 1.00 13.23 215 GLN A C 1
ATOM 1645 O O . GLN A 1 235 ? 10.068 -1.815 8.727 1.00 11.74 215 GLN A O 1
ATOM 1651 N N . LEU A 1 236 ? 11.521 -3.519 9.009 1.00 13.35 216 LEU A N 1
ATOM 1652 C CA . LEU A 1 236 ? 11.019 -3.811 10.347 1.00 12.79 216 LEU A CA 1
ATOM 1653 C C . LEU A 1 236 ? 11.243 -2.636 11.301 1.00 14.16 216 LEU A C 1
ATOM 1654 O O . LEU A 1 236 ? 10.348 -2.280 12.079 1.00 13.14 216 LEU A O 1
ATOM 1659 N N . ARG A 1 237 ? 12.419 -2.004 11.239 1.00 13.75 217 ARG A N 1
ATOM 1660 C CA . ARG A 1 237 ? 12.661 -0.834 12.081 1.00 13.04 217 ARG A CA 1
ATOM 1661 C C . ARG A 1 237 ? 11.659 0.275 11.790 1.00 14.77 217 ARG A C 1
ATOM 1662 O O . ARG A 1 237 ? 11.142 0.913 12.715 1.00 13.68 217 ARG A O 1
ATOM 1670 N N . LEU A 1 238 ? 11.369 0.525 10.509 1.00 13.13 218 LEU A N 1
ATOM 1671 C CA . LEU A 1 238 ? 10.439 1.600 10.173 1.00 13.19 218 LEU A CA 1
ATOM 1672 C C . LEU A 1 238 ? 9.047 1.304 10.720 1.00 13.71 218 LEU A C 1
ATOM 1673 O O . LEU A 1 238 ? 8.376 2.193 11.260 1.00 12.16 218 LEU A O 1
ATOM 1678 N N . VAL A 1 239 ? 8.607 0.050 10.609 1.00 12.09 219 VAL A N 1
ATOM 1679 C CA . VAL A 1 239 ? 7.295 -0.331 11.122 1.00 13.46 219 VAL A CA 1
ATOM 1680 C C . VAL A 1 239 ? 7.269 -0.226 12.644 1.00 14.68 219 VAL A C 1
ATOM 1681 O O . VAL A 1 239 ? 6.338 0.345 13.228 1.00 14.43 219 VAL A O 1
ATOM 1685 N N . LYS A 1 240 ? 8.307 -0.743 13.308 1.00 14.14 220 LYS A N 1
ATOM 1686 C CA . LYS A 1 240 ? 8.340 -0.701 14.772 1.00 14.29 220 LYS A CA 1
ATOM 1687 C C . LYS A 1 240 ? 8.402 0.726 15.302 1.00 16.59 220 LYS A C 1
ATOM 1688 O O . LYS A 1 240 ? 7.903 0.998 16.401 1.00 16.21 220 LYS A O 1
ATOM 1694 N N . ALA A 1 241 ? 9.005 1.642 14.548 1.00 14.39 221 ALA A N 1
ATOM 1695 C CA . ALA A 1 241 ? 9.075 3.056 14.898 1.00 14.87 221 ALA A CA 1
ATOM 1696 C C . ALA A 1 241 ? 7.802 3.821 14.550 1.00 13.99 221 ALA A C 1
ATOM 1697 O O . ALA A 1 241 ? 7.760 5.047 14.745 1.00 15.96 221 ALA A O 1
ATOM 1699 N N . LYS A 1 242 ? 6.783 3.126 14.029 1.00 15.15 222 LYS A N 1
ATOM 1700 C CA . LYS A 1 242 ? 5.507 3.719 13.636 1.00 15.34 222 LYS A CA 1
ATOM 1701 C C . LYS A 1 242 ? 5.701 4.831 12.610 1.00 15.60 222 LYS A C 1
ATOM 1702 O O . LYS A 1 242 ? 4.994 5.837 12.622 1.00 16.32 222 LYS A O 1
ATOM 1708 N N . THR A 1 243 ? 6.653 4.640 11.688 1.00 13.94 223 THR A N 1
ATOM 1709 C CA . THR A 1 243 ? 6.818 5.566 10.571 1.00 11.58 223 THR A CA 1
ATOM 1710 C C . THR A 1 243 ? 6.557 4.877 9.236 1.00 13.05 223 THR A C 1
ATOM 1711 O O . THR A 1 243 ? 6.802 5.460 8.167 1.00 12.76 223 THR A O 1
ATOM 1715 N N . SER A 1 244 ? 6.013 3.668 9.273 1.00 12.55 224 SER A N 1
ATOM 1716 C CA . SER A 1 244 ? 5.658 2.904 8.086 1.00 12.00 224 SER A CA 1
ATOM 1717 C C . SER A 1 244 ? 4.509 1.974 8.460 1.00 13.72 224 SER A C 1
ATOM 1718 O O . SER A 1 244 ? 4.465 1.475 9.592 1.00 14.58 224 SER A O 1
ATOM 1721 N N . PRO A 1 245 ? 3.573 1.728 7.544 1.00 13.03 225 PRO A N 1
ATOM 1722 C CA . PRO A 1 245 ? 2.367 0.971 7.910 1.00 14.50 225 PRO A CA 1
ATOM 1723 C C . PRO A 1 245 ? 2.620 -0.517 8.105 1.00 14.56 225 PRO A C 1
ATOM 1724 O O . PRO A 1 245 ? 3.457 -1.128 7.436 1.00 13.12 225 PRO A O 1
ATOM 1728 N N . THR A 1 246 ? 1.857 -1.106 9.031 1.00 14.30 226 THR A N 1
ATOM 1729 C CA . THR A 1 246 ? 1.808 -2.560 9.136 1.00 14.88 226 THR A CA 1
ATOM 1730 C C . THR A 1 246 ? 1.079 -3.130 7.925 1.00 16.77 226 THR A C 1
ATOM 1731 O O . THR A 1 246 ? 0.342 -2.417 7.245 1.00 16.10 226 THR A O 1
ATOM 1735 N N . PRO A 1 247 ? 1.264 -4.425 7.635 1.00 16.40 227 PRO A N 1
ATOM 1736 C CA . PRO A 1 247 ? 0.525 -5.017 6.505 1.00 17.78 227 PRO A CA 1
ATOM 1737 C C . PRO A 1 247 ? -0.984 -4.865 6.616 1.00 16.37 227 PRO A C 1
ATOM 1738 O O . PRO A 1 247 ? -1.656 -4.679 5.591 1.00 17.14 227 PRO A O 1
ATOM 1742 N N . ASP A 1 248 ? -1.537 -4.934 7.832 1.00 19.58 228 ASP A N 1
ATOM 1743 C CA . ASP A 1 248 ? -2.985 -4.836 7.983 1.00 21.46 228 ASP A CA 1
ATOM 1744 C C . ASP A 1 248 ? -3.488 -3.433 7.689 1.00 19.60 228 ASP A C 1
ATOM 1745 O O . ASP A 1 248 ? -4.618 -3.274 7.216 1.00 24.79 228 ASP A O 1
ATOM 1750 N N . GLU A 1 249 ? -2.681 -2.406 7.953 1.00 19.28 229 GLU A N 1
ATOM 1751 C CA . GLU A 1 249 ? -3.116 -1.065 7.587 1.00 19.94 229 GLU A CA 1
ATOM 1752 C C . GLU A 1 249 ? -3.066 -0.877 6.081 1.00 20.51 229 GLU A C 1
ATOM 1753 O O . GLU A 1 249 ? -3.994 -0.315 5.488 1.00 22.53 229 GLU A O 1
ATOM 1759 N N . SER A 1 250 ? -1.990 -1.345 5.444 1.00 17.93 230 SER A N 1
ATOM 1760 C CA . SER A 1 250 ? -1.875 -1.221 3.995 1.00 17.20 230 SER A CA 1
ATOM 1761 C C . SER A 1 250 ? -3.028 -1.924 3.291 1.00 21.36 230 SER A C 1
ATOM 1762 O O . SER A 1 250 ? -3.560 -1.421 2.292 1.00 20.97 230 SER A O 1
ATOM 1765 N N . ALA A 1 251 ? -3.432 -3.088 3.808 1.00 23.56 231 ALA A N 1
ATOM 1766 C CA . ALA A 1 251 ? -4.518 -3.848 3.205 1.00 23.79 231 ALA A CA 1
ATOM 1767 C C . ALA A 1 251 ? -5.852 -3.126 3.304 1.00 24.59 231 ALA A C 1
ATOM 1768 O O . ALA A 1 251 ? -6.773 -3.446 2.544 1.00 27.32 231 ALA A O 1
ATOM 1770 N N . GLN A 1 252 ? -5.972 -2.162 4.215 1.00 23.80 232 GLN A N 1
ATOM 1771 C CA . GLN A 1 252 ? -7.196 -1.381 4.338 1.00 26.93 232 GLN A CA 1
ATOM 1772 C C . GLN A 1 252 ? -7.386 -0.396 3.192 1.00 27.69 232 GLN A C 1
ATOM 1773 O O . GLN A 1 252 ? -8.484 0.143 3.044 1.00 30.53 232 GLN A O 1
ATOM 1779 N N . ILE A 1 253 ? -6.355 -0.127 2.396 1.00 22.36 233 ILE A N 1
ATOM 1780 C CA . ILE A 1 253 ? -6.446 0.948 1.409 1.00 22.47 233 ILE A CA 1
ATOM 1781 C C . ILE A 1 253 ? -7.378 0.505 0.283 1.00 28.73 233 ILE A C 1
ATOM 1782 O O . ILE A 1 253 ? -7.103 -0.466 -0.427 1.00 30.75 233 ILE A O 1
ATOM 1787 N N . LYS A 1 254 ? -8.472 1.249 0.112 1.00 33.87 234 LYS A N 1
ATOM 1788 C CA . LYS A 1 254 ? -9.588 0.894 -0.760 1.00 34.00 234 LYS A CA 1
ATOM 1789 C C . LYS A 1 254 ? -9.299 1.216 -2.218 1.00 33.34 234 LYS A C 1
ATOM 1790 O O . LYS A 1 254 ? -9.714 0.475 -3.114 1.00 37.38 234 LYS A O 1
ATOM 1796 N N . GLY A 1 255 ? -8.572 2.297 -2.449 1.00 28.59 235 GLY A N 1
ATOM 1797 C CA . GLY A 1 255 ? -8.389 2.886 -3.759 1.00 29.80 235 GLY A CA 1
ATOM 1798 C C . GLY A 1 255 ? -7.556 4.130 -3.563 1.00 25.45 235 GLY A C 1
ATOM 1799 O O . GLY A 1 255 ? -7.214 4.501 -2.435 1.00 23.60 235 GLY A O 1
ATOM 1800 N N . MET A 1 256 ? -7.246 4.782 -4.680 1.00 22.29 236 MET A N 1
ATOM 1801 C CA . MET A 1 256 ? -6.167 5.763 -4.664 1.00 21.97 236 MET A CA 1
ATOM 1802 C C . MET A 1 256 ? -6.481 6.961 -3.784 1.00 19.99 236 MET A C 1
ATOM 1803 O O . MET A 1 256 ? -5.562 7.567 -3.217 1.00 18.87 236 MET A O 1
ATOM 1808 N N . GLU A 1 257 ? -7.758 7.321 -3.650 1.00 20.12 237 GLU A N 1
ATOM 1809 C CA . GLU A 1 257 ? -8.099 8.466 -2.813 1.00 19.37 237 GLU A CA 1
ATOM 1810 C C . GLU A 1 257 ? -7.803 8.206 -1.343 1.00 19.93 237 GLU A C 1
ATOM 1811 O O . GLU A 1 257 ? -7.744 9.156 -0.552 1.00 20.50 237 GLU A O 1
ATOM 1817 N N . ASP A 1 258 ? -7.598 6.949 -0.954 1.00 19.33 238 ASP A N 1
ATOM 1818 C CA . ASP A 1 258 ? -7.275 6.644 0.425 1.00 20.39 238 ASP A CA 1
ATOM 1819 C C . ASP A 1 258 ? -5.810 6.295 0.622 1.00 18.19 238 ASP A C 1
ATOM 1820 O O . ASP A 1 258 ? -5.422 5.934 1.735 1.00 16.11 238 ASP A O 1
ATOM 1825 N N . ASP A 1 259 ? -4.984 6.454 -0.412 1.00 16.07 239 ASP A N 1
ATOM 1826 C CA . ASP A 1 259 ? -3.562 6.164 -0.281 1.00 14.10 239 ASP A CA 1
ATOM 1827 C C . ASP A 1 259 ? -2.911 7.146 0.692 1.00 14.31 239 ASP A C 1
ATOM 1828 O O . ASP A 1 259 ? -3.387 8.266 0.888 1.00 14.02 239 ASP A O 1
ATOM 1833 N N . PHE A 1 260 ? -1.810 6.704 1.309 1.00 12.46 240 PHE A N 1
ATOM 1834 C CA . PHE A 1 260 ? -1.191 7.450 2.406 1.00 13.92 240 PHE A CA 1
ATOM 1835 C C . PHE A 1 260 ? -0.817 8.869 1.995 1.00 13.62 240 PHE A C 1
ATOM 1836 O O . PHE A 1 260 ? -1.048 9.822 2.755 1.00 13.78 240 PHE A O 1
ATOM 1844 N N . ILE A 1 261 ? -0.213 9.035 0.813 1.00 11.90 241 ILE A N 1
ATOM 1845 C CA . ILE A 1 261 ? 0.228 10.369 0.401 1.00 11.18 241 ILE A CA 1
ATOM 1846 C C . ILE A 1 261 ? -0.964 11.295 0.181 1.00 14.12 241 ILE A C 1
ATOM 1847 O O . ILE A 1 261 ? -0.868 12.508 0.419 1.00 14.65 241 ILE A O 1
ATOM 1852 N N . VAL A 1 262 ? -2.106 10.745 -0.239 1.00 13.76 242 VAL A N 1
ATOM 1853 C CA . VAL A 1 262 ? -3.280 11.549 -0.557 1.00 14.03 242 VAL A CA 1
ATOM 1854 C C . VAL A 1 262 ? -4.004 11.986 0.707 1.00 16.04 242 VAL A C 1
ATOM 1855 O O . VAL A 1 262 ? -4.458 13.130 0.806 1.00 18.74 242 VAL A O 1
ATOM 1859 N N . LYS A 1 263 ? -4.149 11.076 1.672 1.00 15.44 243 LYS A N 1
ATOM 1860 C CA . LYS A 1 263 ? -4.811 11.373 2.936 1.00 18.85 243 LYS A CA 1
ATOM 1861 C C . LYS A 1 263 ? -3.926 12.141 3.904 1.00 18.26 243 LYS A C 1
ATOM 1862 O O . LYS A 1 263 ? -4.425 12.585 4.940 1.00 21.90 243 LYS A O 1
ATOM 1868 N N . GLY A 1 264 ? -2.643 12.319 3.593 1.00 14.16 244 GLY A N 1
ATOM 1869 C CA . GLY A 1 264 ? -1.735 12.994 4.500 1.00 14.95 244 GLY A CA 1
ATOM 1870 C C . GLY A 1 264 ? -1.223 12.143 5.636 1.00 12.90 244 GLY A C 1
ATOM 1871 O O . GLY A 1 264 ? -0.623 12.686 6.577 1.00 17.34 244 GLY A O 1
ATOM 1872 N N . LYS A 1 265 ? -1.442 10.827 5.585 1.00 14.33 245 LYS A N 1
ATOM 1873 C CA . LYS A 1 265 ? -0.955 9.946 6.642 1.00 13.55 245 LYS A CA 1
ATOM 1874 C C . LYS A 1 265 ? 0.540 9.693 6.507 1.00 15.88 245 LYS A C 1
ATOM 1875 O O . LYS A 1 265 ? 1.215 9.414 7.506 1.00 15.30 245 LYS A O 1
ATOM 1881 N N . SER A 1 266 ? 1.073 9.784 5.291 1.00 13.08 246 SER A N 1
ATOM 1882 C CA . SER A 1 266 ? 2.509 9.732 5.063 1.00 11.16 246 SER A CA 1
ATOM 1883 C C . SER A 1 266 ? 2.948 10.976 4.305 1.00 11.21 246 SER A C 1
ATOM 1884 O O . SER A 1 266 ? 2.230 11.474 3.427 1.00 13.59 246 SER A O 1
ATOM 1887 N N . ALA A 1 267 ? 4.136 11.478 4.659 1.00 12.61 247 ALA A N 1
ATOM 1888 C CA . ALA A 1 267 ? 4.786 12.538 3.903 1.00 11.10 247 ALA A CA 1
ATOM 1889 C C . ALA A 1 267 ? 5.539 12.027 2.685 1.00 11.06 247 ALA A C 1
ATOM 1890 O O . ALA A 1 267 ? 5.982 12.843 1.871 1.00 12.59 247 ALA A O 1
ATOM 1892 N N . ILE A 1 268 ? 5.683 10.710 2.542 1.00 11.74 248 ILE A N 1
ATOM 1893 C CA . ILE A 1 268 ? 6.563 10.091 1.557 1.00 11.95 248 ILE A CA 1
ATOM 1894 C C . ILE A 1 268 ? 5.830 8.920 0.918 1.00 11.15 248 ILE A C 1
ATOM 1895 O O . ILE A 1 268 ? 5.226 8.099 1.618 1.00 12.88 248 ILE A O 1
ATOM 1900 N N . THR A 1 269 ? 5.889 8.824 -0.400 1.00 9.47 249 THR A N 1
ATOM 1901 C CA . THR A 1 269 ? 5.420 7.603 -1.039 1.00 10.00 249 THR A CA 1
ATOM 1902 C C . THR A 1 269 ? 6.398 7.186 -2.129 1.00 10.61 249 THR A C 1
ATOM 1903 O O . THR A 1 269 ? 7.014 8.026 -2.796 1.00 11.88 249 THR A O 1
ATOM 1907 N N . TRP A 1 270 ? 6.563 5.873 -2.275 1.00 9.45 250 TRP A N 1
ATOM 1908 C CA . TRP A 1 270 ? 7.498 5.283 -3.231 1.00 10.45 250 TRP A CA 1
ATOM 1909 C C . TRP A 1 270 ? 6.730 4.774 -4.446 1.00 10.90 250 TRP A C 1
ATOM 1910 O O . TRP A 1 270 ? 6.026 3.767 -4.364 1.00 10.94 250 TRP A O 1
ATOM 1921 N N . ASN A 1 271 ? 6.874 5.454 -5.579 1.00 10.59 251 ASN A N 1
ATOM 1922 C CA . ASN A 1 271 ? 6.053 5.152 -6.745 1.00 10.62 251 ASN A CA 1
ATOM 1923 C C . ASN A 1 271 ? 6.805 5.526 -8.009 1.00 12.30 251 ASN A C 1
ATOM 1924 O O . ASN A 1 271 ? 7.888 6.110 -7.967 1.00 12.20 251 ASN A O 1
ATOM 1929 N N . TYR A 1 272 ? 6.220 5.175 -9.153 1.00 10.91 252 TYR A N 1
ATOM 1930 C CA . TYR A 1 272 ? 6.829 5.590 -10.404 1.00 10.08 252 TYR A CA 1
ATOM 1931 C C . TYR A 1 272 ? 6.449 7.029 -10.732 1.00 11.46 252 TYR A C 1
ATOM 1932 O O . TYR A 1 272 ? 5.400 7.536 -10.318 1.00 11.30 252 TYR A O 1
ATOM 1941 N N . SER A 1 273 ? 7.336 7.674 -11.489 1.00 9.99 253 SER A N 1
ATOM 1942 C CA . SER A 1 273 ? 7.195 9.080 -11.860 1.00 10.47 253 SER A CA 1
ATOM 1943 C C . SER A 1 273 ? 5.794 9.435 -12.346 1.00 11.88 253 SER A C 1
ATOM 1944 O O . SER A 1 273 ? 5.236 10.462 -11.947 1.00 12.32 253 SER A O 1
ATOM 1947 N N . ASN A 1 274 ? 5.223 8.623 -13.250 1.00 11.49 254 ASN A N 1
ATOM 1948 C CA . ASN A 1 274 ? 3.924 8.972 -13.820 1.00 11.50 254 ASN A CA 1
ATOM 1949 C C . ASN A 1 274 ? 2.818 8.956 -12.770 1.00 12.32 254 ASN A C 1
ATOM 1950 O O . ASN A 1 274 ? 1.814 9.661 -12.922 1.00 11.61 254 ASN A O 1
ATOM 1955 N N . GLN A 1 275 ? 2.981 8.153 -11.711 1.00 11.00 255 GLN A N 1
ATOM 1956 C CA . GLN A 1 275 ? 1.950 8.011 -10.687 1.00 9.16 255 GLN A CA 1
ATOM 1957 C C . GLN A 1 275 ? 1.787 9.271 -9.858 1.00 11.89 255 GLN A C 1
ATOM 1958 O O . GLN A 1 275 ? 0.752 9.433 -9.202 1.00 11.96 255 GLN A O 1
ATOM 1964 N N . TYR A 1 276 ? 2.792 10.149 -9.884 1.00 11.19 256 TYR A N 1
ATOM 1965 C CA . TYR A 1 276 ? 2.688 11.470 -9.274 1.00 12.20 256 TYR A CA 1
ATOM 1966 C C . TYR A 1 276 ? 1.450 12.211 -9.761 1.00 11.77 256 TYR A C 1
ATOM 1967 O O . TYR A 1 276 ? 0.829 12.967 -9.004 1.00 12.54 256 TYR A O 1
ATOM 1976 N N . LEU A 1 277 ? 1.070 12.009 -11.025 1.00 11.09 257 LEU A N 1
ATOM 1977 C CA . LEU A 1 277 ? -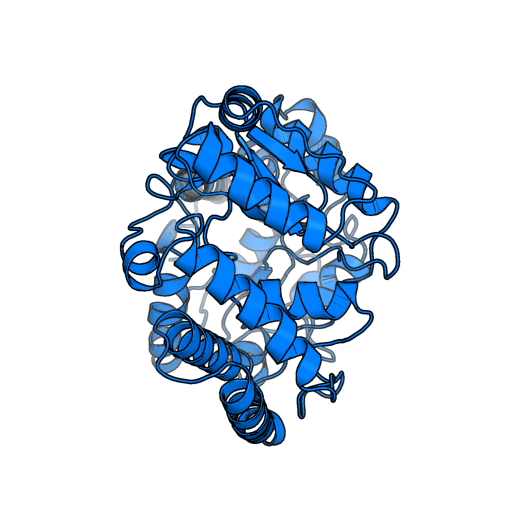0.007 12.810 -11.598 1.00 12.00 257 LEU A CA 1
ATOM 1978 C C . LEU A 1 277 ? -1.336 12.488 -10.924 1.00 13.54 257 LEU A C 1
ATOM 1979 O O . LEU A 1 277 ? -2.070 13.391 -10.507 1.00 12.64 257 LEU A O 1
ATOM 1984 N N . GLY A 1 278 ? -1.650 11.202 -10.791 1.00 11.40 258 GLY A N 1
ATOM 1985 C CA . GLY A 1 278 ? -2.869 10.822 -10.102 1.00 12.13 258 GLY A CA 1
ATOM 1986 C C . GLY A 1 278 ? -2.913 11.344 -8.679 1.00 12.98 258 GLY A C 1
ATOM 1987 O O . GLY A 1 278 ? -3.940 11.853 -8.228 1.00 12.03 258 GLY A O 1
ATOM 1988 N N . PHE A 1 279 ? -1.794 11.237 -7.955 1.00 11.46 259 PHE A N 1
ATOM 1989 C CA . PHE A 1 279 ? -1.743 11.792 -6.605 1.00 11.47 259 PHE A CA 1
ATOM 1990 C C . PHE A 1 279 ? -2.001 13.295 -6.623 1.00 12.93 259 PHE A C 1
ATOM 1991 O O . PHE A 1 279 ? -2.780 13.809 -5.813 1.00 13.00 259 PHE A O 1
ATOM 1999 N N . ALA A 1 280 ? -1.358 14.010 -7.552 1.00 12.41 260 ALA A N 1
ATOM 2000 C CA . ALA A 1 280 ? -1.464 15.469 -7.576 1.00 12.92 260 ALA A CA 1
ATOM 2001 C C . ALA A 1 280 ? -2.888 15.915 -7.871 1.00 16.53 260 ALA A C 1
ATOM 2002 O O . ALA A 1 280 ? -3.308 16.986 -7.413 1.00 16.89 260 ALA A O 1
ATOM 2004 N N . ARG A 1 281 ? -3.647 15.103 -8.610 1.00 12.99 261 ARG A N 1
ATOM 2005 C CA . ARG A 1 281 ? -5.039 15.405 -8.917 1.00 13.02 261 ARG A CA 1
ATOM 2006 C C . ARG A 1 281 ? -5.985 15.046 -7.784 1.00 15.62 261 ARG A C 1
ATOM 2007 O O . ARG A 1 281 ? -7.160 15.421 -7.840 1.00 18.67 261 ARG A O 1
ATOM 2015 N N . LEU A 1 282 ? -5.507 14.349 -6.756 1.00 15.26 262 LEU A N 1
ATOM 2016 C CA . LEU A 1 282 ? -6.359 13.933 -5.657 1.00 14.06 262 LEU A CA 1
ATOM 2017 C C . LEU A 1 282 ? -6.070 14.657 -4.352 1.00 13.24 262 LEU A C 1
ATOM 2018 O O . LEU A 1 282 ? -6.831 14.491 -3.390 1.00 17.39 262 LEU A O 1
ATOM 2023 N N . THR A 1 283 ? -4.993 15.430 -4.282 1.00 16.02 263 THR A N 1
ATOM 2024 C CA . THR A 1 283 ? -4.736 16.248 -3.108 1.00 15.46 263 THR A CA 1
ATOM 2025 C C . THR A 1 283 ? -4.279 17.635 -3.524 1.00 17.40 263 THR A C 1
ATOM 2026 O O . THR A 1 283 ? -3.640 17.818 -4.564 1.00 16.70 263 THR A O 1
ATOM 2030 N N . ASP A 1 284 ? -4.622 18.614 -2.676 1.00 19.40 264 ASP A N 1
ATOM 2031 C CA . ASP A 1 284 ? -4.189 19.994 -2.838 1.00 22.22 264 ASP A CA 1
ATOM 2032 C C . ASP A 1 284 ? -2.766 20.229 -2.358 1.00 20.96 264 ASP A C 1
ATOM 2033 O O . ASP A 1 284 ? -2.183 21.270 -2.692 1.00 21.40 264 ASP A O 1
ATOM 2038 N N . SER A 1 285 ? -2.229 19.321 -1.539 1.00 20.15 265 SER A N 1
ATOM 2039 C CA . SER A 1 285 ? -0.913 19.505 -0.947 1.00 18.60 265 SER A CA 1
ATOM 2040 C C . SER A 1 285 ? 0.166 19.546 -2.026 1.00 16.61 265 SER A C 1
ATOM 2041 O O . SER A 1 285 ? 0.085 18.825 -3.024 1.00 16.42 265 SER A O 1
ATOM 2044 N N . PRO A 1 286 ? 1.201 20.366 -1.838 1.00 15.04 266 PRO A N 1
ATOM 2045 C CA . PRO A 1 286 ? 2.291 20.439 -2.820 1.00 14.79 266 PRO A CA 1
ATOM 2046 C C . PRO A 1 286 ? 3.152 19.191 -2.737 1.00 14.63 266 PRO A C 1
ATOM 2047 O O . PRO A 1 286 ? 3.695 18.870 -1.681 1.00 14.98 266 PRO A O 1
ATOM 2051 N N . LEU A 1 287 ? 3.242 18.469 -3.848 1.00 13.54 267 LEU A N 1
ATOM 2052 C CA . LEU A 1 287 ? 4.028 17.250 -3.928 1.00 12.24 267 LEU A CA 1
ATOM 2053 C C . LEU A 1 287 ? 5.216 17.481 -4.849 1.00 11.36 267 LEU A C 1
ATOM 2054 O O . LEU A 1 287 ? 5.124 18.234 -5.822 1.00 14.08 267 LEU A O 1
ATOM 2059 N N . SER A 1 288 ? 6.331 16.827 -4.542 1.00 13.11 268 SER A N 1
ATOM 2060 C CA . SER A 1 288 ? 7.523 16.889 -5.374 1.00 12.05 268 SER A CA 1
ATOM 2061 C C . SER A 1 288 ? 8.050 15.485 -5.620 1.00 10.62 268 SER A C 1
ATOM 2062 O O . SER A 1 288 ? 7.851 14.586 -4.805 1.00 13.57 268 SER A O 1
ATOM 2065 N N . LEU A 1 289 ? 8.748 15.325 -6.742 1.00 13.84 269 LEU A N 1
ATOM 2066 C CA . LEU A 1 289 ? 9.459 14.101 -7.085 1.00 11.60 269 LEU A CA 1
ATOM 2067 C C . LEU A 1 289 ? 10.930 14.250 -6.737 1.00 11.54 269 LEU A C 1
ATOM 2068 O O . LEU A 1 289 ? 11.575 15.226 -7.141 1.00 14.24 269 LEU A O 1
ATOM 2073 N N . TYR A 1 290 ? 11.457 13.276 -6.007 1.00 11.80 270 TYR A N 1
ATOM 2074 C CA . TYR A 1 290 ? 12.861 13.234 -5.647 1.00 11.89 270 TYR A CA 1
ATOM 2075 C C . TYR A 1 290 ? 13.498 11.941 -6.138 1.00 12.02 270 TYR A C 1
ATOM 2076 O O . TYR A 1 290 ? 12.858 10.882 -6.170 1.00 12.65 270 TYR A O 1
ATOM 2085 N N . LEU A 1 291 ? 14.768 12.029 -6.515 1.00 11.36 271 LEU A N 1
ATOM 2086 C CA . LEU A 1 291 ? 15.525 10.818 -6.801 1.00 10.86 271 LEU A CA 1
ATOM 2087 C C . LEU A 1 291 ? 15.602 9.941 -5.552 1.00 13.15 271 LEU A C 1
ATOM 2088 O O . LEU A 1 291 ? 15.834 10.452 -4.443 1.00 12.18 271 LEU A O 1
ATOM 2093 N N . PRO A 1 292 ? 15.419 8.629 -5.681 1.00 13.68 272 PRO A N 1
ATOM 2094 C CA . PRO A 1 292 ? 15.512 7.747 -4.503 1.00 13.32 272 PRO A CA 1
ATOM 2095 C C . PRO A 1 292 ? 16.935 7.656 -3.983 1.00 14.40 272 PRO A C 1
ATOM 2096 O O . PRO A 1 292 ? 17.896 7.988 -4.698 1.00 13.65 272 PRO A O 1
ATOM 2100 N N . PRO A 1 293 ? 17.104 7.190 -2.741 1.00 13.07 273 PRO A N 1
ATOM 2101 C CA . PRO A 1 293 ? 18.446 7.078 -2.161 1.00 14.86 273 PRO A CA 1
ATOM 2102 C C . PRO A 1 293 ? 19.335 6.120 -2.941 1.00 15.27 273 PRO A C 1
ATOM 2103 O O . PRO A 1 293 ? 18.883 5.093 -3.452 1.00 15.59 273 PRO A O 1
ATOM 2107 N N . GLU A 1 294 ? 20.616 6.481 -3.025 1.00 15.88 274 GLU A N 1
ATOM 2108 C CA . GLU A 1 294 ? 21.697 5.596 -3.473 1.00 16.92 274 GLU A CA 1
ATOM 2109 C C . GLU A 1 294 ? 21.507 5.104 -4.906 1.00 16.12 274 GLU A C 1
ATOM 2110 O O . GLU A 1 294 ? 21.962 4.014 -5.273 1.00 18.32 274 GLU A O 1
ATOM 2116 N N . GLN A 1 295 ? 20.880 5.907 -5.760 1.00 16.32 275 GLN A N 1
ATOM 2117 C CA . GLN A 1 295 ? 20.842 5.520 -7.164 1.00 17.71 275 GLN A CA 1
ATOM 2118 C C . GLN A 1 295 ? 22.120 5.880 -7.901 1.00 18.66 275 GLN A C 1
ATOM 2119 O O . GLN A 1 295 ? 22.393 5.294 -8.953 1.00 18.66 275 GLN A O 1
ATOM 2125 N N . MET A 1 296 ? 22.906 6.826 -7.378 1.00 17.17 276 MET A N 1
ATOM 2126 C CA . MET A 1 296 ? 23.968 7.430 -8.177 1.00 18.56 276 MET A CA 1
ATOM 2127 C C . MET A 1 296 ? 25.028 6.411 -8.584 1.00 21.02 276 MET A C 1
ATOM 2128 O O . MET A 1 296 ? 25.278 6.200 -9.779 1.00 22.43 276 MET A O 1
ATOM 2133 N N . GLN A 1 297 ? 25.663 5.767 -7.598 1.00 20.54 277 GLN A N 1
ATOM 2134 C CA . GLN A 1 297 ? 26.913 5.056 -7.861 1.00 21.82 277 GLN A CA 1
ATOM 2135 C C . GLN A 1 297 ? 26.720 3.904 -8.840 1.00 22.13 277 GLN A C 1
ATOM 2136 O O . GLN A 1 297 ? 27.529 3.718 -9.757 1.00 21.98 277 GLN A O 1
ATOM 2142 N N . GLU A 1 298 ? 25.657 3.124 -8.675 1.00 19.13 278 GLU A N 1
ATOM 2143 C CA . GLU A 1 298 ? 25.445 1.956 -9.517 1.00 19.59 278 GLU A CA 1
ATOM 2144 C C . GLU A 1 298 ? 24.435 2.195 -10.626 1.00 21.24 278 GLU A C 1
ATOM 2145 O O . GLU A 1 298 ? 24.044 1.239 -11.298 1.00 20.10 278 GLU A O 1
ATOM 2151 N N . LYS A 1 299 ? 24.009 3.440 -10.838 1.00 17.99 279 LYS A N 1
ATOM 2152 C CA . LYS A 1 299 ? 22.969 3.741 -11.816 1.00 19.23 279 LYS A CA 1
ATOM 2153 C C . LYS A 1 299 ? 21.756 2.840 -11.592 1.00 16.20 279 LYS A C 1
ATOM 2154 O O . LYS A 1 299 ? 21.296 2.134 -12.494 1.00 16.65 279 LYS A O 1
ATOM 2160 N N . ALA A 1 300 ? 21.239 2.879 -10.362 1.00 14.69 280 ALA A N 1
ATOM 2161 C CA . ALA A 1 300 ? 20.223 1.931 -9.931 1.00 14.33 280 ALA A CA 1
ATOM 2162 C C . ALA A 1 300 ? 18.870 2.181 -10.578 1.00 15.67 280 ALA A C 1
ATOM 2163 O O . ALA A 1 300 ? 18.063 1.255 -10.659 1.00 15.87 280 ALA A O 1
ATOM 2165 N N . LEU A 1 301 ? 18.592 3.403 -11.026 1.00 15.10 281 LEU A N 1
ATOM 2166 C CA . LEU A 1 301 ? 17.314 3.654 -11.672 1.00 15.92 281 LEU A CA 1
ATOM 2167 C C . LEU A 1 301 ? 17.322 3.092 -13.087 1.00 17.22 281 LEU A C 1
ATOM 2168 O O . LEU A 1 301 ? 18.371 3.000 -13.732 1.00 14.75 281 LEU A O 1
ATOM 2173 N N . THR A 1 302 ? 16.148 2.693 -13.566 1.00 12.85 282 THR A N 1
ATOM 2174 C CA . THR A 1 302 ? 16.012 2.280 -14.956 1.00 23.07 282 THR A CA 1
ATOM 2175 C C . THR A 1 302 ? 14.934 3.095 -15.656 1.00 20.96 282 THR A C 1
ATOM 2176 O O . THR A 1 302 ? 14.002 3.610 -15.033 1.00 16.75 282 THR A O 1
ATOM 2180 N N . LEU A 1 303 ? 15.094 3.219 -16.967 1.00 19.30 283 LEU A N 1
ATOM 2181 C CA . LEU A 1 303 ? 14.079 3.792 -17.843 1.00 16.19 283 LEU A CA 1
ATOM 2182 C C . LEU A 1 303 ? 13.120 2.654 -18.172 1.00 19.03 283 LEU A C 1
ATOM 2183 O O . LEU A 1 303 ? 13.352 1.867 -19.089 1.00 19.38 283 LEU A O 1
ATOM 2188 N N . LYS A 1 304 ? 12.047 2.536 -17.388 1.00 12.96 284 LYS A N 1
ATOM 2189 C CA . LYS A 1 304 ? 11.225 1.327 -17.417 1.00 15.91 284 LYS A CA 1
ATOM 2190 C C . LYS A 1 304 ? 10.059 1.484 -18.392 1.00 14.29 284 LYS A C 1
ATOM 2191 O O . LYS A 1 304 ? 9.492 2.571 -18.510 1.00 13.02 284 LYS A O 1
ATOM 2197 N N . PRO A 1 305 ? 9.692 0.437 -19.134 1.00 14.22 285 PRO A N 1
ATOM 2198 C CA . PRO A 1 305 ? 8.390 0.443 -19.815 1.00 13.61 285 PRO A CA 1
ATOM 2199 C C . PRO A 1 305 ? 7.280 0.479 -18.776 1.00 13.35 285 PRO A C 1
ATOM 2200 O O . PRO A 1 305 ? 7.134 -0.433 -17.956 1.00 14.30 285 PRO A O 1
ATOM 2204 N N . SER A 1 306 ? 6.523 1.571 -18.783 1.00 11.57 286 SER A N 1
ATOM 2205 C CA . SER A 1 306 ? 5.581 1.827 -17.697 1.00 11.97 286 SER A CA 1
ATOM 2206 C C . SER A 1 306 ? 4.489 0.776 -17.649 1.00 12.03 286 SER A C 1
ATOM 2207 O O . SER A 1 306 ? 4.089 0.332 -16.568 1.00 12.90 286 SER A O 1
ATOM 2210 N N . MET A 1 307 ? 3.988 0.382 -18.815 1.00 10.93 287 MET A N 1
ATOM 2211 C CA . MET A 1 307 ? 2.926 -0.595 -18.993 1.00 12.46 287 MET A CA 1
ATOM 2212 C C . MET A 1 307 ? 2.780 -0.774 -20.497 1.00 12.07 287 MET A C 1
ATOM 2213 O O . MET A 1 307 ? 3.414 -0.064 -21.285 1.00 12.15 287 MET A O 1
ATOM 2218 N N . LEU A 1 308 ? 1.955 -1.748 -20.885 1.00 10.23 288 LEU A N 1
ATOM 2219 C CA . LEU A 1 308 ? 1.801 -2.161 -22.275 1.00 10.32 288 LEU A CA 1
ATOM 2220 C C . LEU A 1 308 ? 0.328 -2.378 -22.581 1.00 11.72 288 LEU A C 1
ATOM 2221 O O . LEU A 1 308 ? -0.491 -2.516 -21.679 1.00 11.29 288 LEU A O 1
ATOM 2226 N N . PHE A 1 309 ? -0.011 -2.439 -23.872 1.00 10.28 289 PHE A N 1
ATOM 2227 C CA . PHE A 1 309 ? -1.278 -3.019 -24.304 1.00 10.19 289 PHE A CA 1
ATOM 2228 C C . PHE A 1 309 ? -0.996 -4.328 -25.027 1.00 11.73 289 PHE A C 1
ATOM 2229 O O . PHE A 1 309 ? -0.077 -4.409 -25.855 1.00 12.45 289 PHE A O 1
ATOM 2237 N N . SER A 1 310 ? -1.785 -5.345 -24.708 1.00 10.85 290 SER A N 1
ATOM 2238 C CA . SER A 1 310 ? -1.702 -6.662 -25.323 1.00 9.28 290 SER A CA 1
ATOM 2239 C C . SER A 1 310 ? -3.065 -7.031 -25.883 1.00 11.98 290 SER A C 1
ATOM 2240 O O . SER A 1 310 ? -4.094 -6.474 -25.484 1.00 12.53 290 SER A O 1
ATOM 2243 N N . ILE A 1 311 ? -3.054 -7.992 -26.804 1.00 10.64 291 ILE A N 1
ATOM 2244 C CA . ILE A 1 311 ? -4.245 -8.526 -27.459 1.00 11.43 291 ILE A CA 1
ATOM 2245 C C . ILE A 1 311 ? -4.240 -10.029 -27.227 1.00 11.73 291 ILE A C 1
ATOM 2246 O O . ILE A 1 311 ? -3.242 -10.687 -27.545 1.00 13.45 291 ILE A O 1
ATOM 2251 N N . PRO A 1 312 ? -5.298 -10.613 -26.683 1.00 12.42 292 PRO A N 1
ATOM 2252 C CA . PRO A 1 312 ? -5.297 -12.064 -26.463 1.00 11.05 292 PRO A CA 1
ATOM 2253 C C . PRO A 1 312 ? -5.516 -12.834 -27.755 1.00 15.01 292 PRO A C 1
ATOM 2254 O O . PRO A 1 312 ? -6.155 -12.351 -28.696 1.00 14.14 292 PRO A O 1
ATOM 2258 N N . LYS A 1 313 ? -4.969 -14.057 -27.786 1.00 13.51 293 LYS A N 1
ATOM 2259 C CA . LYS A 1 313 ? -5.192 -14.934 -28.932 1.00 14.16 293 LYS A CA 1
ATOM 2260 C C . LYS A 1 313 ? -6.661 -15.274 -29.109 1.00 13.69 293 LYS A C 1
ATOM 2261 O O . LYS A 1 313 ? -7.080 -15.609 -30.221 1.00 17.85 293 LYS A O 1
ATOM 2267 N N . SER A 1 314 ? -7.456 -15.170 -28.054 1.00 16.77 294 SER A N 1
ATOM 2268 C CA . SER A 1 314 ? -8.878 -15.473 -28.125 1.00 17.24 294 SER A CA 1
ATOM 2269 C C . SER A 1 314 ? -9.698 -14.361 -28.765 1.00 16.68 294 SER A C 1
ATOM 2270 O O . SER A 1 314 ? -10.877 -14.581 -29.053 1.00 17.49 294 SER A O 1
ATOM 2273 N N . SER A 1 315 ? -9.121 -13.178 -28.979 1.00 16.15 295 SER A N 1
ATOM 2274 C CA . SER A 1 315 ? -9.918 -12.036 -29.410 1.00 14.93 295 SER A CA 1
ATOM 2275 C C . SER A 1 315 ? -10.508 -12.248 -30.801 1.00 16.19 295 SER A C 1
ATOM 2276 O O . SER A 1 315 ? -9.827 -12.688 -31.730 1.00 16.45 295 SER A O 1
ATOM 2279 N N . GLU A 1 316 ? -11.783 -11.901 -30.939 1.00 17.54 296 GLU A N 1
ATOM 2280 C CA . GLU A 1 316 ? -12.465 -11.876 -32.221 1.00 18.32 296 GLU A CA 1
ATOM 2281 C C . GLU A 1 316 ? -12.373 -10.513 -32.891 1.00 20.27 296 GLU A C 1
ATOM 2282 O O . GLU A 1 316 ? -13.007 -10.298 -33.926 1.00 20.27 296 GLU A O 1
ATOM 2288 N N . HIS A 1 317 ? -11.596 -9.590 -32.329 1.00 17.06 297 HIS A N 1
ATOM 2289 C CA . HIS A 1 317 ? -11.477 -8.238 -32.872 1.00 16.42 297 HIS A CA 1
ATOM 2290 C C . HIS A 1 317 ? -10.019 -7.788 -32.863 1.00 15.67 297 HIS A C 1
ATOM 2291 O O . HIS A 1 317 ? -9.688 -6.679 -32.436 1.00 15.76 297 HIS A O 1
ATOM 2298 N N . LYS A 1 318 ? -9.126 -8.648 -33.357 1.00 16.56 298 LYS A N 1
ATOM 2299 C CA . LYS A 1 318 ? -7.695 -8.380 -33.225 1.00 16.13 298 LYS A CA 1
ATOM 2300 C C . LYS A 1 318 ? -7.274 -7.141 -34.010 1.00 16.13 298 LYS A C 1
ATOM 2301 O O . LYS A 1 318 ? -6.522 -6.302 -33.499 1.00 13.25 298 LYS A O 1
ATOM 2307 N N . LYS A 1 319 ? -7.756 -6.997 -35.245 1.00 13.54 299 LYS A N 1
ATOM 2308 C CA . LYS A 1 319 ? -7.392 -5.831 -36.043 1.00 13.04 299 LYS A CA 1
ATOM 2309 C C . LYS A 1 319 ? -7.899 -4.544 -35.409 1.00 14.04 299 LYS A C 1
ATOM 2310 O O . LYS A 1 319 ? -7.167 -3.549 -35.353 1.00 13.00 299 LYS A O 1
ATOM 2316 N N . GLU A 1 320 ? -9.135 -4.546 -34.896 1.00 13.59 300 GLU A N 1
ATOM 2317 C CA . GLU A 1 320 ? -9.634 -3.339 -34.242 1.00 13.12 300 GLU A CA 1
ATOM 2318 C C . GLU A 1 320 ? -8.870 -3.055 -32.957 1.00 12.89 300 GLU A C 1
ATOM 2319 O O . GLU A 1 320 ? -8.600 -1.892 -32.635 1.00 13.47 300 GLU A O 1
ATOM 2325 N N . ALA A 1 321 ? -8.506 -4.099 -32.214 1.00 13.20 301 ALA A N 1
ATOM 2326 C CA . ALA A 1 321 ? -7.705 -3.883 -31.015 1.00 13.64 301 ALA A CA 1
ATOM 2327 C C . ALA A 1 321 ? -6.363 -3.257 -31.365 1.00 14.04 301 ALA A C 1
ATOM 2328 O O . ALA A 1 321 ? -5.889 -2.346 -30.672 1.00 12.16 301 ALA A O 1
ATOM 2330 N N . ALA A 1 322 ? -5.735 -3.737 -32.436 1.00 13.36 302 ALA A N 1
ATOM 2331 C CA . ALA A 1 322 ? -4.475 -3.152 -32.871 1.00 12.01 302 ALA A CA 1
ATOM 2332 C C . ALA A 1 322 ? -4.662 -1.704 -33.311 1.00 13.26 302 ALA A C 1
ATOM 2333 O O . ALA A 1 322 ? -3.815 -0.859 -33.018 1.00 12.22 302 ALA A O 1
ATOM 2335 N N . LYS A 1 323 ? -5.757 -1.404 -34.020 1.00 11.84 303 LYS A N 1
ATOM 2336 C CA . LYS A 1 323 ? -6.022 -0.022 -34.415 1.00 13.32 303 LYS A CA 1
ATOM 2337 C C . LYS A 1 323 ? -6.223 0.866 -33.194 1.00 13.50 303 LYS A C 1
ATOM 2338 O O . LYS A 1 323 ? -5.817 2.035 -33.196 1.00 13.05 303 LYS A O 1
ATOM 2344 N N . PHE A 1 324 ? -6.835 0.332 -32.131 1.00 10.81 304 PHE A N 1
ATOM 2345 C CA . PHE A 1 324 ? -6.971 1.134 -30.918 1.00 10.88 304 PHE A CA 1
ATOM 2346 C C . PHE A 1 324 ? -5.613 1.400 -30.273 1.00 13.26 304 PHE A C 1
ATOM 2347 O O . PHE A 1 324 ? -5.349 2.520 -29.826 1.00 11.28 304 PHE A O 1
ATOM 2355 N N . ILE A 1 325 ? -4.743 0.387 -30.207 1.00 12.52 305 ILE A N 1
ATOM 2356 C CA . ILE A 1 325 ? -3.393 0.586 -29.683 1.00 11.24 305 ILE A CA 1
ATOM 2357 C C . ILE A 1 325 ? -2.660 1.667 -30.473 1.00 12.52 305 ILE A C 1
ATOM 2358 O O . ILE A 1 325 ? -2.001 2.539 -29.898 1.00 12.58 305 ILE A O 1
ATOM 2363 N N . ASN A 1 326 ? -2.776 1.634 -31.797 1.00 11.76 306 ASN A N 1
ATOM 2364 C CA . ASN A 1 326 ? -2.110 2.635 -32.624 1.00 11.93 306 ASN A CA 1
ATOM 2365 C C . ASN A 1 326 ? -2.612 4.029 -32.296 1.00 13.16 306 ASN A C 1
ATOM 2366 O O . ASN A 1 326 ? -1.824 4.973 -32.163 1.00 13.24 306 ASN A O 1
ATOM 2371 N N . PHE A 1 327 ? -3.932 4.174 -32.199 1.00 12.03 307 PHE A N 1
ATOM 2372 C CA . PHE A 1 327 ? -4.543 5.437 -31.805 1.00 11.98 307 PHE A CA 1
ATOM 2373 C C . PHE A 1 327 ? -4.025 5.899 -30.449 1.00 11.25 307 PHE A C 1
ATOM 2374 O O . PHE A 1 327 ? -3.675 7.076 -30.267 1.00 11.28 307 PHE A O 1
ATOM 2382 N N . PHE A 1 328 ? -3.948 4.984 -29.486 1.00 10.33 308 PHE A N 1
ATOM 2383 C CA . PHE A 1 328 ? -3.557 5.381 -28.140 1.00 11.47 308 PHE A CA 1
ATOM 2384 C C . PHE A 1 328 ? -2.133 5.922 -28.101 1.00 11.19 308 PHE A C 1
ATOM 2385 O O . PHE A 1 328 ? -1.841 6.855 -27.340 1.00 12.03 308 PHE A O 1
ATOM 2393 N N . VAL A 1 329 ? -1.233 5.348 -28.901 1.00 12.81 309 VAL A N 1
ATOM 2394 C CA . VAL A 1 329 ? 0.170 5.753 -28.861 1.00 11.89 309 VAL A CA 1
ATOM 2395 C C . VAL A 1 329 ? 0.487 6.903 -29.818 1.00 13.66 309 VAL A C 1
ATOM 2396 O O . VAL A 1 329 ? 1.352 7.733 -29.516 1.00 15.53 309 VAL A O 1
ATOM 2400 N N . ASN A 1 330 ? -0.194 6.990 -30.962 1.00 11.66 310 ASN A N 1
ATOM 2401 C CA . ASN A 1 330 ? 0.212 7.938 -31.993 1.00 11.79 310 ASN A CA 1
ATOM 2402 C C . ASN A 1 330 ? -0.716 9.130 -32.183 1.00 13.98 310 ASN A C 1
ATOM 2403 O O . ASN A 1 330 ? -0.326 10.079 -32.865 1.00 14.78 310 ASN A O 1
ATOM 2408 N N . ASN A 1 331 ? -1.941 9.085 -31.672 1.00 12.78 311 ASN A N 1
ATOM 2409 C CA . ASN A 1 331 ? -2.882 10.175 -31.880 1.00 12.62 311 ASN A CA 1
ATOM 2410 C C . ASN A 1 331 ? -2.576 11.312 -30.910 1.00 13.66 311 ASN A C 1
ATOM 2411 O O . ASN A 1 331 ? -2.638 11.128 -29.688 1.00 13.53 311 ASN A O 1
ATOM 2416 N N . GLU A 1 332 ? -2.271 12.495 -31.453 1.00 12.76 312 GLU A N 1
ATOM 2417 C CA . GLU A 1 332 ? -1.900 13.622 -30.599 1.00 14.07 312 GLU A CA 1
ATOM 2418 C C . GLU A 1 332 ? -3.094 14.126 -29.798 1.00 13.75 312 GLU A C 1
ATOM 2419 O O . GLU A 1 332 ? -2.948 14.452 -28.613 1.00 15.22 312 GLU A O 1
ATOM 2425 N N . GLU A 1 333 ? -4.285 14.157 -30.410 1.00 14.31 313 GLU A N 1
ATOM 2426 C CA . GLU A 1 333 ? -5.481 14.588 -29.688 1.00 14.97 313 GLU A CA 1
ATOM 2427 C C . GLU A 1 333 ? -5.744 13.700 -28.481 1.00 15.85 313 GLU A C 1
ATOM 2428 O O . GLU A 1 333 ? -5.986 14.192 -27.372 1.00 14.48 313 GLU A O 1
ATOM 2434 N N . ALA A 1 334 ? -5.696 12.385 -28.681 1.00 14.64 314 ALA A N 1
ATOM 2435 C CA . ALA A 1 334 ? -5.857 11.459 -27.568 1.00 13.14 314 ALA A CA 1
ATOM 2436 C C . ALA A 1 334 ? -4.824 11.724 -26.486 1.00 11.68 314 ALA A C 1
ATOM 2437 O O . ALA A 1 334 ? -5.133 11.671 -25.289 1.00 15.27 314 ALA A O 1
ATOM 2439 N N . ASN A 1 335 ? -3.588 12.004 -26.881 1.00 13.43 315 ASN A N 1
ATOM 2440 C CA . ASN A 1 335 ? -2.560 12.189 -25.871 1.00 13.88 315 ASN A CA 1
ATOM 2441 C C . ASN A 1 335 ? -2.640 13.541 -25.190 1.00 14.57 315 ASN A C 1
ATOM 2442 O O . ASN A 1 335 ? -2.049 13.712 -24.114 1.00 12.91 315 ASN A O 1
ATOM 2447 N N . GLN A 1 336 ? -3.383 14.494 -25.762 1.00 14.03 316 GLN A N 1
ATOM 2448 C CA . GLN A 1 336 ? -3.680 15.707 -25.006 1.00 15.20 316 GLN A CA 1
ATOM 2449 C C . GLN A 1 336 ? -4.675 15.448 -23.878 1.00 15.03 316 GLN A C 1
ATOM 2450 O O . GLN A 1 336 ? -4.801 16.284 -22.978 1.00 14.97 316 GLN A O 1
ATOM 2456 N N . LEU A 1 337 ? -5.380 14.312 -23.903 1.00 15.61 317 LEU A N 1
ATOM 2457 C CA . LEU A 1 337 ? -6.186 13.879 -22.769 1.00 13.43 317 LEU A CA 1
ATOM 2458 C C . LEU A 1 337 ? -5.383 13.055 -21.773 1.00 15.55 317 LEU A C 1
ATOM 2459 O O . LEU A 1 337 ? -5.689 13.093 -20.579 1.00 17.42 317 LEU A O 1
ATOM 2464 N N . ILE A 1 338 ? -4.365 12.323 -22.244 1.00 11.96 318 ILE A N 1
ATOM 2465 C CA . ILE A 1 338 ? -3.593 11.421 -21.385 1.00 12.31 318 ILE A CA 1
ATOM 2466 C C . ILE A 1 338 ? -2.517 12.178 -20.611 1.00 13.67 318 ILE A C 1
ATOM 2467 O O . ILE A 1 338 ? -2.312 11.940 -19.410 1.00 13.20 318 ILE A O 1
ATOM 2472 N N . LYS A 1 339 ? -1.771 13.048 -21.295 1.00 13.99 319 LYS A N 1
ATOM 2473 C CA . LYS A 1 339 ? -0.867 14.004 -20.642 1.00 13.52 319 LYS A CA 1
ATOM 2474 C C . LYS A 1 339 ? 0.210 13.301 -19.812 1.00 15.29 319 LYS A C 1
ATOM 2475 O O . LYS A 1 339 ? 0.610 13.784 -18.745 1.00 13.83 319 LYS A O 1
ATOM 2481 N N . GLY A 1 340 ? 0.691 12.158 -20.305 1.00 13.28 320 GLY A N 1
ATOM 2482 C CA . GLY A 1 340 ? 1.765 11.442 -19.646 1.00 15.19 320 GLY A CA 1
ATOM 2483 C C . GLY A 1 340 ? 1.365 10.658 -18.415 1.00 12.70 320 GLY A C 1
ATOM 2484 O O . GLY A 1 340 ? 2.243 10.168 -17.698 1.00 13.04 320 GLY A O 1
ATOM 2485 N N . GLU A 1 341 ? 0.070 10.518 -18.137 1.00 11.48 321 GLU A N 1
ATOM 2486 C CA . GLU A 1 341 ? -0.323 9.847 -16.905 1.00 9.92 321 GLU A CA 1
ATOM 2487 C C . GLU A 1 341 ? 0.065 8.375 -16.906 1.00 12.64 321 GLU A C 1
ATOM 2488 O O . GLU A 1 341 ? 0.233 7.796 -15.829 1.00 11.86 321 GLU A O 1
ATOM 2494 N N . ARG A 1 342 ? 0.219 7.756 -18.076 1.00 11.22 322 ARG A N 1
ATOM 2495 C CA . ARG A 1 342 ? 0.691 6.377 -18.149 1.00 12.29 322 ARG A CA 1
ATOM 2496 C C . ARG A 1 342 ? 2.164 6.295 -18.528 1.00 12.65 322 ARG A C 1
ATOM 2497 O O . ARG A 1 342 ? 2.622 5.244 -18.987 1.00 16.88 322 ARG A O 1
ATOM 2505 N N . GLY A 1 343 ? 2.911 7.375 -18.350 1.00 10.72 323 GLY A N 1
ATOM 2506 C CA . GLY A 1 343 ? 4.318 7.400 -18.686 1.00 10.96 323 GLY A CA 1
ATOM 2507 C C . GLY A 1 343 ? 4.618 8.383 -19.807 1.00 11.85 323 GLY A C 1
ATOM 2508 O O . GLY A 1 343 ? 3.730 8.873 -20.509 1.00 13.13 323 GLY A O 1
ATOM 2509 N N . VAL A 1 344 ? 5.902 8.683 -19.948 1.00 11.43 324 VAL A N 1
ATOM 2510 C CA . VAL A 1 344 ? 6.297 9.526 -21.083 1.00 11.58 324 VAL A CA 1
ATOM 2511 C C . VAL A 1 344 ? 5.968 8.782 -22.372 1.00 13.02 324 VAL A C 1
ATOM 2512 O O . VAL A 1 344 ? 6.355 7.606 -22.514 1.00 14.00 324 VAL A O 1
ATOM 2516 N N . PRO A 1 345 ? 5.243 9.387 -23.316 1.00 12.70 325 PRO A N 1
ATOM 2517 C CA . PRO A 1 345 ? 4.859 8.662 -24.535 1.00 12.33 325 PRO A CA 1
ATOM 2518 C C . PRO A 1 345 ? 6.058 8.065 -25.255 1.00 13.61 325 PRO A C 1
ATOM 2519 O O . PRO A 1 345 ? 7.119 8.684 -25.353 1.00 14.05 325 PRO A O 1
ATOM 2523 N N . VAL A 1 346 ? 5.877 6.843 -25.769 1.00 14.21 326 VAL A N 1
ATOM 2524 C CA . VAL A 1 346 ? 6.976 6.178 -26.462 1.00 14.02 326 VAL A CA 1
ATOM 2525 C C . VAL A 1 346 ? 7.257 6.820 -27.818 1.00 14.11 326 VAL A C 1
ATOM 2526 O O . VAL A 1 346 ? 8.377 6.717 -28.327 1.00 17.20 326 VAL A O 1
ATOM 2530 N N . SER A 1 347 ? 6.285 7.506 -28.404 1.00 13.81 327 SER A N 1
ATOM 2531 C CA . SER A 1 347 ? 6.539 8.253 -29.630 1.00 14.52 327 SER A CA 1
ATOM 2532 C C . SER A 1 347 ? 7.178 9.581 -29.262 1.00 13.28 327 SER A C 1
ATOM 2533 O O . SER A 1 347 ? 6.563 10.385 -28.560 1.00 14.66 327 SER A O 1
ATOM 2536 N N . ASP A 1 348 ? 8.413 9.803 -29.726 1.00 15.40 328 ASP A N 1
ATOM 2537 C CA . ASP A 1 348 ? 9.067 11.084 -29.468 1.00 16.95 328 ASP A CA 1
ATOM 2538 C C . ASP A 1 348 ? 8.266 12.238 -30.055 1.00 16.88 328 ASP A C 1
ATOM 2539 O O . ASP A 1 348 ? 8.207 13.324 -29.464 1.00 14.39 328 ASP A O 1
ATOM 2544 N N . LYS A 1 349 ? 7.648 12.028 -31.221 1.00 15.06 329 LYS A N 1
ATOM 2545 C CA . LYS A 1 349 ? 6.809 13.063 -31.821 1.00 13.50 329 LYS A CA 1
ATOM 2546 C C . LYS A 1 349 ? 5.659 13.429 -30.893 1.00 15.57 329 LYS A C 1
ATOM 2547 O O . LYS A 1 349 ? 5.406 14.612 -30.625 1.00 15.22 329 LYS A O 1
ATOM 2553 N N . VAL A 1 350 ? 4.983 12.418 -30.347 1.00 13.05 330 VAL A N 1
ATOM 2554 C CA . VAL A 1 350 ? 3.869 12.682 -29.448 1.00 12.73 330 VAL A CA 1
ATOM 2555 C C . VAL A 1 350 ? 4.363 13.290 -28.146 1.00 14.53 330 VAL A C 1
ATOM 2556 O O . VAL A 1 350 ? 3.758 14.234 -27.620 1.00 14.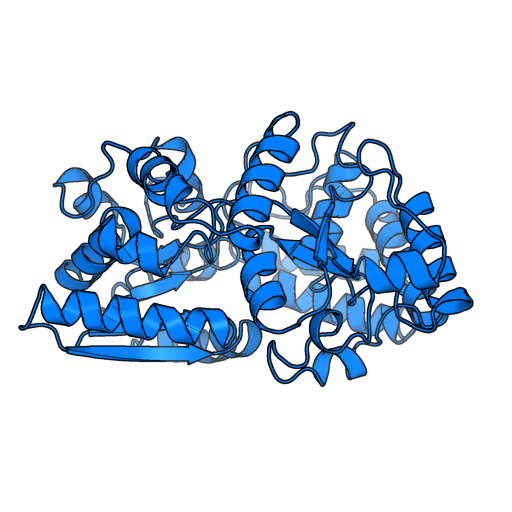21 330 VAL A O 1
ATOM 2560 N N . ALA A 1 351 ? 5.452 12.747 -27.591 1.00 13.01 331 ALA A N 1
ATOM 2561 C CA . ALA A 1 351 ? 5.928 13.209 -26.291 1.00 13.10 331 ALA A CA 1
ATOM 2562 C C . ALA A 1 351 ? 6.297 14.682 -26.340 1.00 16.52 331 ALA A C 1
ATOM 2563 O O . ALA A 1 351 ? 6.007 15.436 -25.405 1.00 17.55 331 ALA A O 1
ATOM 2565 N N . ASP A 1 352 ? 6.927 15.110 -27.431 1.00 14.67 332 ASP A N 1
ATOM 2566 C CA . ASP A 1 352 ? 7.285 16.518 -27.540 1.00 14.62 332 ASP A CA 1
ATOM 2567 C C . ASP A 1 352 ? 6.083 17.374 -27.913 1.00 17.54 332 ASP A C 1
ATOM 2568 O O . ASP A 1 352 ? 5.988 18.527 -27.470 1.00 14.92 332 ASP A O 1
ATOM 2573 N N . ALA A 1 353 ? 5.144 16.828 -28.695 1.00 14.23 333 ALA A N 1
ATOM 2574 C CA . ALA A 1 353 ? 4.012 17.633 -29.144 1.00 13.39 333 ALA A CA 1
ATOM 2575 C C . ALA A 1 353 ? 3.035 17.936 -28.020 1.00 15.60 333 ALA A C 1
ATOM 2576 O O . ALA A 1 353 ? 2.323 18.941 -28.089 1.00 15.42 333 ALA A O 1
ATOM 2578 N N . ILE A 1 354 ? 2.969 17.093 -26.981 1.00 13.47 334 ILE A N 1
ATOM 2579 C CA . ILE A 1 354 ? 2.030 17.372 -25.896 1.00 15.32 334 ILE A CA 1
ATOM 2580 C C . ILE A 1 354 ? 2.651 18.201 -24.783 1.00 16.00 334 ILE A C 1
ATOM 2581 O O . ILE A 1 354 ? 1.918 18.690 -23.911 1.00 16.77 334 ILE A O 1
ATOM 2586 N N . LYS A 1 355 ? 3.964 18.416 -24.809 1.00 15.79 335 LYS A N 1
ATOM 2587 C CA . LYS A 1 355 ? 4.597 19.211 -23.758 1.00 17.01 335 LYS A CA 1
ATOM 2588 C C . LYS A 1 355 ? 3.992 20.600 -23.590 1.00 15.98 335 LYS A C 1
ATOM 2589 O O . LYS A 1 355 ? 3.825 21.031 -22.434 1.00 16.38 335 LYS A O 1
ATOM 2595 N N . PRO A 1 356 ? 3.646 21.341 -24.644 1.00 15.49 336 PRO A N 1
ATOM 2596 C CA . PRO A 1 356 ? 3.001 22.645 -24.420 1.00 17.28 336 PRO A CA 1
ATOM 2597 C C . PRO A 1 356 ? 1.674 22.543 -23.693 1.00 15.37 336 PRO A C 1
ATOM 2598 O O . PRO A 1 356 ? 1.265 23.508 -23.042 1.00 17.44 336 PRO A O 1
ATOM 2602 N N . LYS A 1 357 ? 0.981 21.402 -23.792 1.00 15.51 337 LYS A N 1
ATOM 2603 C CA . LYS A 1 357 ? -0.320 21.236 -23.153 1.00 14.34 337 LYS A CA 1
ATOM 2604 C C . LYS A 1 357 ? -0.214 20.973 -21.650 1.00 18.63 337 LYS A C 1
ATOM 2605 O O . LYS A 1 357 ? -1.205 21.145 -20.932 1.00 18.90 337 LYS A O 1
ATOM 2611 N N . LEU A 1 358 ? 0.958 20.574 -21.159 1.00 15.99 338 LEU A N 1
ATOM 2612 C CA . LEU A 1 358 ? 1.079 20.131 -19.775 1.00 15.07 338 LEU A CA 1
ATOM 2613 C C . LEU A 1 358 ? 1.057 21.312 -18.811 1.00 17.23 338 LEU A C 1
ATOM 2614 O O . LEU A 1 358 ? 1.592 22.387 -19.105 1.00 19.51 338 LEU A O 1
ATOM 2619 N N . ASN A 1 359 ? 0.421 21.112 -17.657 1.00 15.61 339 ASN A N 1
ATOM 2620 C CA . ASN A 1 359 ? 0.421 22.123 -16.612 1.00 16.51 339 ASN A CA 1
ATOM 2621 C C . ASN A 1 359 ? 1.598 21.860 -15.670 1.00 18.13 339 ASN A C 1
ATOM 2622 O O . ASN A 1 359 ? 2.491 21.068 -15.972 1.00 14.71 339 ASN A O 1
ATOM 2627 N N . GLU A 1 360 ? 1.621 22.536 -14.520 1.00 21.03 340 GLU A N 1
ATOM 2628 C CA . GLU A 1 360 ? 2.798 22.475 -13.656 1.00 22.32 340 GLU A CA 1
ATOM 2629 C C . GLU A 1 360 ? 3.072 21.053 -13.179 1.00 19.52 340 GLU A C 1
ATOM 2630 O O . GLU A 1 360 ? 4.210 20.577 -13.238 1.00 13.88 340 GLU A O 1
ATOM 2636 N N . GLU A 1 361 ? 2.042 20.365 -12.693 1.00 14.75 341 GLU A N 1
ATOM 2637 C CA . GLU A 1 361 ? 2.260 19.040 -12.121 1.00 17.90 341 GLU A CA 1
ATOM 2638 C C . GLU A 1 361 ? 2.581 18.030 -13.210 1.00 23.12 341 GLU A C 1
ATOM 2639 O O . GLU A 1 361 ? 3.436 17.157 -13.027 1.00 20.78 341 GLU A O 1
ATOM 2645 N N . GLU A 1 362 ? 1.913 18.146 -14.359 1.00 19.88 342 GLU A N 1
ATOM 2646 C CA . GLU A 1 362 ? 2.239 17.282 -15.487 1.00 23.26 342 GLU A CA 1
ATOM 2647 C C . GLU A 1 362 ? 3.656 17.533 -15.985 1.00 26.63 342 GLU A C 1
ATOM 2648 O O . GLU A 1 362 ? 4.348 16.593 -16.396 1.00 24.52 342 GLU A O 1
ATOM 2654 N N . THR A 1 363 ? 4.114 18.787 -15.930 1.00 26.36 343 THR A N 1
ATOM 2655 C CA . THR A 1 363 ? 5.474 19.098 -16.350 1.00 21.48 343 THR A CA 1
ATOM 2656 C C . THR A 1 363 ? 6.503 18.618 -15.333 1.00 20.54 343 THR A C 1
ATOM 2657 O O . THR A 1 363 ? 7.605 18.221 -15.719 1.00 18.99 343 THR A O 1
ATOM 2661 N N . ASN A 1 364 ? 6.157 18.624 -14.043 1.00 17.11 344 ASN A N 1
ATOM 2662 C CA . ASN A 1 364 ? 7.083 18.127 -13.024 1.00 19.77 344 ASN A CA 1
ATOM 2663 C C . ASN A 1 364 ? 7.546 16.708 -13.331 1.00 20.70 344 ASN A C 1
ATOM 2664 O O . ASN A 1 364 ? 8.701 16.357 -13.072 1.00 18.35 344 ASN A O 1
ATOM 2669 N N . ILE A 1 365 ? 6.655 15.870 -13.861 1.00 20.93 345 ILE A N 1
ATOM 2670 C CA . ILE A 1 365 ? 7.031 14.492 -14.168 1.00 21.31 345 ILE A CA 1
ATOM 2671 C C . ILE A 1 365 ? 8.046 14.459 -15.304 1.00 19.09 345 ILE A C 1
ATOM 2672 O O . ILE A 1 365 ? 9.040 13.724 -15.251 1.00 14.56 345 ILE A O 1
ATOM 2677 N N . VAL A 1 366 ? 7.804 15.244 -16.355 1.00 16.58 346 VAL A N 1
ATOM 2678 C CA . VAL A 1 366 ? 8.738 15.293 -17.477 1.00 19.54 346 VAL A CA 1
ATOM 2679 C C . VAL A 1 366 ? 10.104 15.771 -16.999 1.00 19.70 346 VAL A C 1
ATOM 2680 O O . VAL A 1 366 ? 11.145 15.203 -17.357 1.00 20.41 346 VAL A O 1
ATOM 2684 N N . GLU A 1 367 ? 10.114 16.817 -16.165 1.00 18.66 347 GLU A N 1
ATOM 2685 C CA . GLU A 1 367 ? 11.361 17.330 -15.614 1.00 19.79 347 GLU A CA 1
ATOM 2686 C C . GLU A 1 367 ? 12.079 16.260 -14.796 1.00 20.04 347 GLU A C 1
ATOM 2687 O O . GLU A 1 367 ? 13.302 16.134 -14.854 1.00 20.09 347 GLU A O 1
ATOM 2693 N N . TYR A 1 368 ? 11.333 15.491 -14.004 1.00 22.38 348 TYR A N 1
ATOM 2694 C CA . TYR A 1 368 ? 11.968 14.473 -13.172 1.00 19.78 348 TYR A CA 1
ATOM 2695 C C . TYR A 1 368 ? 12.606 13.384 -14.024 1.00 21.51 348 TYR A C 1
ATOM 2696 O O . TYR A 1 368 ? 13.748 12.980 -13.782 1.00 28.01 348 TYR A O 1
ATOM 2705 N N . VAL A 1 369 ? 11.865 12.872 -15.008 1.00 14.96 349 VAL A N 1
ATOM 2706 C CA . VAL A 1 369 ? 12.417 11.829 -15.867 1.00 17.86 349 VAL A CA 1
ATOM 2707 C C . VAL A 1 369 ? 13.662 12.335 -16.579 1.00 21.81 349 VAL A C 1
ATOM 2708 O O . VAL A 1 369 ? 14.661 11.620 -16.691 1.00 18.18 349 VAL A O 1
ATOM 2712 N N . GLU A 1 370 ? 13.634 13.582 -17.057 1.00 23.14 350 GLU A N 1
ATOM 2713 C CA . GLU A 1 370 ? 14.816 14.140 -17.706 1.00 23.63 350 GLU A CA 1
ATOM 2714 C C . GLU A 1 370 ? 15.990 14.230 -16.741 1.00 29.79 350 GLU A C 1
ATOM 2715 O O . GLU A 1 370 ? 17.125 13.900 -17.102 1.00 29.35 350 GLU A O 1
ATOM 2721 N N . THR A 1 371 ? 15.737 14.670 -15.507 1.00 24.60 351 THR A N 1
ATOM 2722 C CA . THR A 1 371 ? 16.811 14.761 -14.521 1.00 28.62 351 THR A CA 1
ATOM 2723 C C . THR A 1 371 ? 17.372 13.382 -14.190 1.00 32.49 351 THR A C 1
ATOM 2724 O O . THR A 1 371 ? 18.590 13.178 -14.196 1.00 30.62 351 THR A O 1
ATOM 2728 N N . ALA A 1 372 ? 16.492 12.419 -13.903 1.00 29.98 352 ALA A N 1
ATOM 2729 C CA . ALA A 1 372 ? 16.954 11.066 -13.611 1.00 33.69 352 ALA A CA 1
ATOM 2730 C C . ALA A 1 372 ? 17.711 10.468 -14.787 1.00 39.02 352 ALA A C 1
ATOM 2731 O O . ALA A 1 372 ? 18.628 9.663 -14.591 1.00 39.04 352 ALA A O 1
ATOM 2733 N N . SER A 1 373 ? 17.337 10.852 -15.996 1.00 37.62 353 SER A N 1
ATOM 2734 C CA . SER A 1 373 ? 17.945 10.265 -17.177 1.00 40.36 353 SER A CA 1
ATOM 2735 C C . SER A 1 373 ? 19.401 10.692 -17.422 1.00 42.13 353 SER A C 1
ATOM 2736 O O . SER A 1 373 ? 20.064 10.105 -18.261 1.00 41.46 353 SER A O 1
ATOM 2739 N N . LYS A 1 374 ? 19.902 11.687 -16.693 1.00 39.66 354 LYS A N 1
ATOM 2740 C CA . LYS A 1 374 ? 21.323 11.996 -16.737 1.00 46.42 354 LYS A CA 1
ATOM 2741 C C . LYS A 1 374 ? 22.166 10.945 -16.030 1.00 47.59 354 LYS A C 1
ATOM 2742 O O . LYS A 1 374 ? 23.396 10.985 -16.130 1.00 46.98 354 LYS A O 1
ATOM 2748 N N . ASN A 1 375 ? 21.532 10.005 -15.332 1.00 40.76 355 ASN A N 1
ATOM 2749 C CA . ASN A 1 375 ? 22.234 8.916 -14.674 1.00 38.96 355 ASN A CA 1
ATOM 2750 C C . ASN A 1 375 ? 21.279 7.746 -14.496 1.00 36.52 355 ASN A C 1
ATOM 2751 O O . ASN A 1 375 ? 20.738 7.545 -13.407 1.00 26.47 355 ASN A O 1
ATOM 2756 N N . ILE A 1 376 ? 21.051 6.979 -15.561 1.00 34.91 356 ILE A N 1
ATOM 2757 C CA . ILE A 1 376 ? 20.022 5.950 -15.569 1.00 33.35 356 ILE A CA 1
ATOM 2758 C C . ILE A 1 376 ? 20.513 4.749 -16.363 1.00 30.22 356 ILE A C 1
ATOM 2759 O O . ILE A 1 376 ? 21.442 4.842 -17.168 1.00 25.23 356 ILE A O 1
ATOM 2764 N N . SER A 1 377 ? 19.867 3.611 -16.129 1.00 22.16 357 SER A N 1
ATOM 2765 C CA . SER A 1 377 ? 20.186 2.373 -16.821 1.00 24.61 357 SER A CA 1
ATOM 2766 C C . SER A 1 377 ? 19.039 1.945 -17.725 1.00 25.82 357 SER A C 1
ATOM 2767 O O . SER A 1 377 ? 17.884 2.342 -17.551 1.00 20.05 357 SER A O 1
ATOM 2770 N N . LYS A 1 378 ? 19.393 1.117 -18.701 1.00 25.77 358 LYS A N 1
ATOM 2771 C CA . LYS A 1 378 ? 18.409 0.431 -19.522 1.00 27.83 358 LYS A CA 1
ATOM 2772 C C . LYS A 1 378 ? 17.576 -0.500 -18.650 1.00 24.42 358 LYS A C 1
ATOM 2773 O O . LYS A 1 378 ? 18.079 -1.093 -17.692 1.00 25.49 358 LYS A O 1
ATOM 2779 N N . ALA A 1 379 ? 16.294 -0.629 -18.981 1.00 21.70 359 ALA A N 1
ATOM 2780 C CA . ALA A 1 379 ? 15.441 -1.531 -18.224 1.00 24.19 359 ALA A CA 1
ATOM 2781 C C . ALA A 1 379 ? 15.895 -2.967 -18.429 1.00 29.37 359 ALA A C 1
ATOM 2782 O O . ALA A 1 379 ? 16.373 -3.338 -19.503 1.00 28.59 359 ALA A O 1
ATOM 2784 N N . ASP A 1 380 ? 15.763 -3.772 -17.383 1.00 32.07 360 ASP A N 1
ATOM 2785 C CA . ASP A 1 380 ? 16.004 -5.192 -17.510 1.00 34.69 360 ASP A CA 1
ATOM 2786 C C . ASP A 1 380 ? 14.910 -5.821 -18.374 1.00 34.81 360 ASP A C 1
ATOM 2787 O O . ASP A 1 380 ? 13.822 -5.258 -18.517 1.00 33.36 360 ASP A O 1
ATOM 2792 N N . PRO A 1 381 ? 15.186 -6.970 -18.990 1.00 33.34 361 PRO A N 1
ATOM 2793 C CA . PRO A 1 381 ? 14.174 -7.633 -19.830 1.00 28.97 361 PRO A CA 1
ATOM 2794 C C . PRO A 1 381 ? 12.956 -8.029 -19.013 1.00 24.82 361 PRO A C 1
ATOM 2795 O O . PRO A 1 381 ? 13.000 -7.999 -17.773 1.00 27.64 361 PRO A O 1
ATOM 2799 N N . PRO A 1 382 ? 11.848 -8.395 -19.664 1.00 21.43 362 PRO A N 1
ATOM 2800 C CA . PRO A 1 382 ? 10.661 -8.825 -18.913 1.00 18.75 362 PRO A CA 1
ATOM 2801 C C . PRO A 1 382 ? 10.978 -9.951 -17.938 1.00 19.43 362 PRO A C 1
ATOM 2802 O O . PRO A 1 382 ? 11.815 -10.818 -18.204 1.00 18.72 362 PRO A O 1
ATOM 2806 N N . GLU A 1 383 ? 10.290 -9.916 -16.799 1.00 15.22 363 GLU A N 1
ATOM 2807 C CA . GLU A 1 383 ? 10.487 -10.884 -15.734 1.00 14.98 363 GLU A CA 1
ATOM 2808 C C . GLU A 1 383 ? 10.200 -12.305 -16.236 1.00 14.37 363 GLU A C 1
ATOM 2809 O O . GLU A 1 383 ? 9.402 -12.502 -17.159 1.00 16.21 363 GLU A O 1
ATOM 2815 N N . PRO A 1 384 ? 10.829 -13.318 -15.647 1.00 15.35 364 PRO A N 1
ATOM 2816 C CA . PRO A 1 384 ? 10.624 -14.693 -16.123 1.00 13.91 364 PRO A CA 1
ATOM 2817 C C . PRO A 1 384 ? 9.275 -15.261 -15.712 1.00 13.17 364 PRO A C 1
ATOM 2818 O O . PRO A 1 384 ? 8.598 -14.756 -14.814 1.00 16.56 364 PRO A O 1
ATOM 2822 N N . VAL A 1 385 ? 8.896 -16.353 -16.389 1.00 12.43 365 VAL A N 1
ATOM 2823 C CA . VAL A 1 385 ? 7.775 -17.151 -15.906 1.00 14.32 365 VAL A CA 1
ATOM 2824 C C . VAL A 1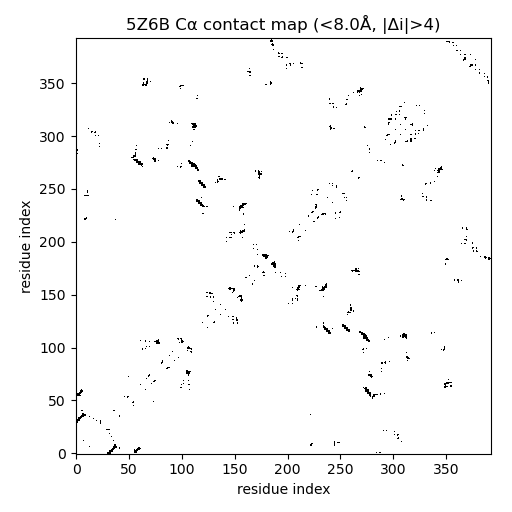 385 ? 8.075 -17.593 -14.483 1.00 14.11 365 VAL A C 1
ATOM 2825 O O . VAL A 1 385 ? 9.179 -18.059 -14.173 1.00 17.68 365 VAL A O 1
ATOM 2829 N N . GLY A 1 386 ? 7.082 -17.468 -13.609 1.00 15.81 366 GLY A N 1
ATOM 2830 C CA . GLY A 1 386 ? 7.285 -17.660 -12.190 1.00 14.21 366 GLY A CA 1
ATOM 2831 C C . GLY A 1 386 ? 7.286 -16.361 -11.434 1.00 15.26 366 GLY A C 1
ATOM 2832 O O . GLY A 1 386 ? 7.126 -16.371 -10.211 1.00 13.84 366 GLY A O 1
ATOM 2833 N N . SER A 1 387 ? 7.431 -15.239 -12.147 1.00 13.73 367 SER A N 1
ATOM 2834 C CA . SER A 1 387 ? 7.337 -13.912 -11.543 1.00 14.53 367 SER A CA 1
ATOM 2835 C C . SER A 1 387 ? 6.080 -13.770 -10.696 1.00 14.03 367 SER A C 1
ATOM 2836 O O . SER A 1 387 ? 6.127 -13.257 -9.573 1.00 13.69 367 SER A O 1
ATOM 2839 N N . ALA A 1 388 ? 4.937 -14.209 -11.222 1.00 15.80 368 ALA A N 1
ATOM 2840 C CA . ALA A 1 388 ? 3.689 -14.026 -10.486 1.00 16.03 368 ALA A CA 1
ATOM 2841 C C . ALA A 1 388 ? 3.731 -14.748 -9.143 1.00 14.97 368 ALA A C 1
ATOM 2842 O O . ALA A 1 388 ? 3.283 -14.212 -8.120 1.00 15.86 368 ALA A O 1
ATOM 2844 N N . GLU A 1 389 ? 4.306 -15.950 -9.114 1.00 15.69 369 GLU A N 1
ATOM 2845 C CA . GLU A 1 389 ? 4.396 -16.686 -7.863 1.00 14.30 369 GLU A CA 1
ATOM 2846 C C . GLU A 1 389 ? 5.478 -16.120 -6.953 1.00 13.56 369 GLU A C 1
ATOM 2847 O O . GLU A 1 389 ? 5.304 -16.091 -5.728 1.00 15.73 369 GLU A O 1
ATOM 2853 N N . VAL A 1 390 ? 6.583 -15.642 -7.531 1.00 14.17 370 VAL A N 1
ATOM 2854 C CA . VAL A 1 390 ? 7.641 -15.043 -6.718 1.00 12.76 370 VAL A CA 1
ATOM 2855 C C . VAL A 1 390 ? 7.151 -13.751 -6.070 1.00 13.46 370 VAL A C 1
ATOM 2856 O O . VAL A 1 390 ? 7.447 -13.480 -4.898 1.00 13.35 370 VAL A O 1
ATOM 2860 N N . ILE A 1 391 ? 6.378 -12.949 -6.814 1.00 12.15 371 ILE A N 1
ATOM 2861 C CA . ILE A 1 391 ? 5.784 -11.720 -6.272 1.00 11.27 371 ILE A CA 1
ATOM 2862 C C . ILE A 1 391 ? 4.982 -12.025 -5.011 1.00 12.27 371 ILE A C 1
ATOM 2863 O O . ILE A 1 391 ? 5.154 -11.377 -3.968 1.00 12.33 371 ILE A O 1
ATOM 2868 N N . LYS A 1 392 ? 4.095 -13.022 -5.087 1.00 13.48 372 LYS A N 1
ATOM 2869 C CA . LYS A 1 392 ? 3.261 -13.342 -3.933 1.00 11.48 372 LYS A CA 1
ATOM 2870 C C . LYS A 1 392 ? 4.085 -13.956 -2.808 1.00 12.05 372 LYS A C 1
ATOM 2871 O O . LYS A 1 392 ? 3.843 -13.669 -1.629 1.00 13.34 372 LYS A O 1
ATOM 2877 N N . LEU A 1 393 ? 5.076 -14.781 -3.154 1.00 12.02 373 LEU A N 1
ATOM 2878 C CA . LEU A 1 393 ? 5.968 -15.349 -2.148 1.00 12.16 373 LEU A CA 1
ATOM 2879 C C . LEU A 1 393 ? 6.694 -14.258 -1.370 1.00 12.78 373 LEU A C 1
ATOM 2880 O O . LEU A 1 393 ? 6.778 -14.310 -0.142 1.00 11.77 373 LEU A O 1
ATOM 2885 N N . LEU A 1 394 ? 7.220 -13.251 -2.072 1.00 10.61 374 LEU A N 1
ATOM 2886 C CA . LEU A 1 394 ? 7.954 -12.194 -1.381 1.00 10.60 374 LEU A CA 1
ATOM 2887 C C . LEU A 1 394 ? 7.026 -11.332 -0.530 1.00 13.29 374 LEU A C 1
ATOM 2888 O O . LEU A 1 394 ? 7.406 -10.901 0.566 1.00 12.82 374 LEU A O 1
ATOM 2893 N N . LYS A 1 395 ? 5.812 -11.052 -1.016 1.00 13.27 375 LYS A N 1
ATOM 2894 C CA . LYS A 1 395 ? 4.830 -10.326 -0.204 1.00 13.63 375 LYS A CA 1
ATOM 2895 C C . LYS A 1 395 ? 4.493 -11.102 1.065 1.00 14.06 375 LYS A C 1
ATOM 2896 O O . LYS A 1 395 ? 4.479 -10.541 2.168 1.00 13.62 375 LYS A O 1
ATOM 2902 N N . ASP A 1 396 ? 4.205 -12.399 0.919 1.00 14.36 376 ASP A N 1
ATOM 2903 C CA . ASP A 1 396 ? 3.910 -13.234 2.081 1.00 12.66 376 ASP A CA 1
ATOM 2904 C C . ASP A 1 396 ? 5.082 -13.263 3.049 1.00 15.34 376 ASP A C 1
ATOM 2905 O O . ASP A 1 396 ? 4.892 -13.182 4.267 1.00 14.74 376 ASP A O 1
ATOM 2910 N N . THR A 1 397 ? 6.305 -13.365 2.523 1.00 13.15 377 THR A N 1
ATOM 2911 C CA . THR A 1 397 ? 7.484 -13.395 3.377 1.00 12.16 377 THR A CA 1
ATOM 2912 C C . THR A 1 397 ? 7.692 -12.055 4.074 1.00 12.07 377 THR A C 1
ATOM 2913 O O . THR A 1 397 ? 8.000 -12.009 5.274 1.00 13.47 377 THR A O 1
ATOM 2917 N N . SER A 1 398 ? 7.516 -10.954 3.339 1.00 11.70 378 SER A N 1
ATOM 2918 C CA . SER A 1 398 ? 7.582 -9.635 3.953 1.00 11.51 378 SER A CA 1
ATOM 2919 C C . SER A 1 398 ? 6.561 -9.496 5.080 1.00 15.62 378 SER A C 1
ATOM 2920 O O . SER A 1 398 ? 6.892 -8.994 6.163 1.00 14.27 378 SER A O 1
ATOM 2923 N N . ASP A 1 399 ? 5.325 -9.960 4.862 1.00 12.74 379 ASP A N 1
ATOM 2924 C CA . ASP A 1 399 ? 4.308 -9.869 5.909 1.00 13.29 379 ASP A CA 1
ATOM 2925 C C . ASP A 1 399 ? 4.757 -10.595 7.171 1.00 14.77 379 ASP A C 1
ATOM 2926 O O . ASP A 1 399 ? 4.586 -10.094 8.289 1.00 15.38 379 ASP A O 1
ATOM 2931 N N . GLN A 1 400 ? 5.309 -11.796 7.008 1.00 13.19 380 GLN A N 1
ATOM 2932 C CA . GLN A 1 400 ? 5.721 -12.577 8.169 1.00 13.45 380 GLN A CA 1
ATOM 2933 C C . GLN A 1 400 ? 6.852 -11.885 8.913 1.00 15.43 380 GLN A C 1
ATOM 2934 O O . GLN A 1 400 ? 6.927 -11.944 10.149 1.00 16.29 380 GLN A O 1
ATOM 2940 N N . ILE A 1 401 ? 7.738 -11.210 8.179 1.00 12.16 381 ILE A N 1
ATOM 2941 C CA . ILE A 1 401 ? 8.810 -10.463 8.830 1.00 13.74 381 ILE A CA 1
ATOM 2942 C C . ILE A 1 401 ? 8.239 -9.281 9.605 1.00 15.93 381 ILE A C 1
ATOM 2943 O O . ILE A 1 401 ? 8.600 -9.047 10.766 1.00 17.46 381 ILE A O 1
ATOM 2948 N N . LEU A 1 402 ? 7.337 -8.514 8.981 1.00 13.46 382 LEU A N 1
ATOM 2949 C CA . LEU A 1 402 ? 6.840 -7.312 9.645 1.00 15.53 382 LEU A CA 1
ATOM 2950 C C . LEU A 1 402 ? 5.928 -7.636 10.817 1.00 17.31 382 LEU A C 1
ATOM 2951 O O . LEU A 1 402 ? 5.800 -6.815 11.728 1.00 20.00 382 LEU A O 1
ATOM 2956 N N . TYR A 1 403 ? 5.304 -8.808 10.832 1.00 17.48 383 TYR A N 1
ATOM 2957 C CA . TYR A 1 403 ? 4.554 -9.233 12.003 1.00 18.49 383 TYR A CA 1
ATOM 2958 C C . TYR A 1 403 ? 5.415 -10.020 12.981 1.00 20.24 383 TYR A C 1
ATOM 2959 O O . TYR A 1 403 ? 4.883 -10.581 13.948 1.00 20.78 383 TYR A O 1
ATOM 2968 N N . GLN A 1 404 ? 6.731 -10.054 12.753 1.00 17.11 384 GLN A N 1
ATOM 2969 C CA . GLN A 1 404 ? 7.695 -10.653 13.675 1.00 20.14 384 GLN A CA 1
ATOM 2970 C C . GLN A 1 404 ? 7.414 -12.136 13.895 1.00 20.68 384 GLN A C 1
ATOM 2971 O O . GLN A 1 404 ? 7.648 -12.678 14.977 1.00 20.95 384 GLN A O 1
ATOM 2977 N N . LYS A 1 405 ? 6.925 -12.802 12.854 1.00 18.63 385 LYS A N 1
ATOM 2978 C CA . LYS A 1 405 ? 6.691 -14.237 12.914 1.00 18.68 385 LYS A CA 1
ATOM 2979 C C . LYS A 1 405 ? 7.883 -15.042 12.429 1.00 20.44 385 LYS A C 1
ATOM 2980 O O . LYS A 1 405 ? 7.995 -16.232 12.754 1.00 21.65 385 LYS A O 1
ATOM 2986 N N . VAL A 1 406 ? 8.755 -14.421 11.643 1.00 19.83 386 VAL A N 1
ATOM 2987 C CA . VAL A 1 406 ? 9.995 -15.018 11.170 1.00 19.26 386 VAL A CA 1
ATOM 2988 C C . VAL A 1 406 ? 11.058 -13.926 11.196 1.00 17.50 386 VAL A C 1
ATOM 2989 O O . VAL A 1 406 ? 10.764 -12.756 10.926 1.00 18.52 386 VAL A O 1
ATOM 2993 N N . SER A 1 407 ? 12.284 -14.300 11.551 1.00 18.24 387 SER A N 1
ATOM 2994 C CA . SER A 1 407 ? 13.374 -13.343 11.524 1.00 17.57 387 SER A CA 1
ATOM 2995 C C . SER A 1 407 ? 13.787 -13.078 10.080 1.00 16.09 387 SER A C 1
ATOM 2996 O O . SER A 1 407 ? 13.612 -13.942 9.208 1.00 15.43 387 SER A O 1
ATOM 2999 N N . PRO A 1 408 ? 14.330 -11.892 9.795 1.00 16.86 388 PRO A N 1
ATOM 3000 C CA . PRO A 1 408 ? 14.875 -11.651 8.450 1.00 16.55 388 PRO A CA 1
ATOM 3001 C C . PRO A 1 408 ? 15.935 -12.662 8.043 1.00 16.36 388 PRO A C 1
ATOM 3002 O O . PRO A 1 408 ? 15.997 -13.038 6.864 1.00 14.43 388 PRO A O 1
ATOM 3006 N N . GLU A 1 409 ? 16.745 -13.133 8.998 1.00 16.70 389 GLU A N 1
ATOM 3007 C CA . GLU A 1 409 ? 17.782 -14.125 8.711 1.00 16.86 389 GLU A CA 1
ATOM 3008 C C . GLU A 1 409 ? 17.181 -15.437 8.215 1.00 17.37 389 GLU A C 1
ATOM 3009 O O . GLU A 1 409 ? 17.637 -16.008 7.214 1.00 17.70 389 GLU A O 1
ATOM 3015 N N . LYS A 1 410 ? 16.167 -15.950 8.918 1.00 15.82 390 LYS A N 1
ATOM 3016 C CA . LYS A 1 410 ? 15.524 -17.183 8.481 1.00 15.82 390 LYS A CA 1
ATOM 3017 C C . LYS A 1 410 ? 14.776 -16.970 7.174 1.00 15.10 390 LYS A C 1
ATOM 3018 O O . LYS A 1 410 ? 14.857 -17.803 6.261 1.00 15.96 390 LYS A O 1
ATOM 3024 N N . ALA A 1 411 ? 14.068 -15.846 7.056 1.00 15.27 391 ALA A N 1
ATOM 3025 C CA . ALA A 1 411 ? 13.255 -15.601 5.866 1.00 14.77 391 ALA A CA 1
ATOM 3026 C C . ALA A 1 411 ? 14.110 -15.480 4.616 1.00 14.05 391 ALA A C 1
ATOM 3027 O O . ALA A 1 411 ? 13.667 -15.855 3.524 1.00 12.97 391 ALA A O 1
ATOM 3029 N N . ALA A 1 412 ? 15.332 -14.966 4.747 1.00 14.42 392 ALA A N 1
ATOM 3030 C CA . ALA A 1 412 ? 16.210 -14.888 3.586 1.00 12.33 392 ALA A CA 1
ATOM 3031 C C . ALA A 1 412 ? 16.449 -16.270 2.997 1.00 14.71 392 ALA A C 1
ATOM 3032 O O . ALA A 1 412 ? 16.414 -16.448 1.774 1.00 13.91 392 ALA A O 1
ATOM 3034 N N . LYS A 1 413 ? 16.670 -17.258 3.867 1.00 14.20 393 LYS A N 1
ATOM 3035 C CA . LYS A 1 413 ? 16.944 -18.627 3.447 1.00 15.85 393 LYS A CA 1
ATOM 3036 C C . LYS A 1 413 ? 15.707 -19.289 2.850 1.00 14.28 393 LYS A C 1
ATOM 3037 O O . LYS A 1 413 ? 15.786 -19.937 1.796 1.00 14.40 393 LYS A O 1
ATOM 3043 N N . THR A 1 414 ? 14.550 -19.143 3.514 1.00 14.54 394 THR A N 1
ATOM 3044 C CA . THR A 1 414 ? 13.332 -19.768 3.008 1.00 12.98 394 THR A CA 1
ATOM 3045 C C . THR A 1 414 ? 12.899 -19.124 1.704 1.00 14.99 394 THR A C 1
ATOM 3046 O O . THR A 1 414 ? 12.436 -19.816 0.785 1.00 14.33 394 THR A O 1
ATOM 3050 N N . PHE A 1 415 ? 13.066 -17.804 1.596 1.00 14.18 395 PHE A N 1
ATOM 3051 C CA . PHE A 1 415 ? 12.688 -17.129 0.362 1.00 13.52 395 PHE A CA 1
ATOM 3052 C C . PHE A 1 415 ? 13.555 -17.599 -0.793 1.00 14.09 395 PHE A C 1
ATOM 3053 O O . PHE A 1 415 ? 13.051 -17.901 -1.883 1.00 13.67 395 PHE A O 1
ATOM 3061 N N . ARG A 1 416 ? 14.870 -17.665 -0.579 1.00 13.55 396 ARG A N 1
ATOM 3062 C CA . ARG A 1 416 ? 15.748 -18.109 -1.655 1.00 13.18 396 ARG A CA 1
ATOM 3063 C C . ARG A 1 416 ? 15.396 -19.523 -2.099 1.00 15.74 396 ARG A C 1
ATOM 3064 O O . ARG A 1 416 ? 15.330 -19.812 -3.302 1.00 13.53 396 ARG A O 1
ATOM 3072 N N . LYS A 1 417 ? 15.178 -20.424 -1.136 1.00 14.90 397 LYS A N 1
ATOM 3073 C CA . LYS A 1 417 ? 14.898 -21.813 -1.489 1.00 15.30 397 LYS A CA 1
ATOM 3074 C C . LYS A 1 417 ? 13.637 -21.919 -2.331 1.00 14.66 397 LYS A C 1
ATOM 3075 O O . LYS A 1 417 ? 13.639 -22.558 -3.390 1.00 14.57 397 LYS A O 1
ATOM 3081 N N . LYS A 1 418 ? 12.552 -21.270 -1.893 1.00 14.63 398 LYS A N 1
ATOM 3082 C CA . LYS A 1 418 ? 11.295 -21.390 -2.630 1.00 14.26 398 LYS A CA 1
ATOM 3083 C C . LYS A 1 418 ? 11.334 -20.630 -3.950 1.00 15.40 398 LYS A C 1
ATOM 3084 O O . LYS A 1 418 ? 10.817 -21.122 -4.959 1.00 15.58 398 LYS A O 1
ATOM 3090 N N . ALA A 1 419 ? 11.899 -19.413 -3.959 1.00 13.36 399 ALA A N 1
ATOM 3091 C CA . ALA A 1 419 ? 11.989 -18.667 -5.214 1.00 12.94 399 ALA A CA 1
ATOM 3092 C C . ALA A 1 419 ? 12.752 -19.465 -6.263 1.00 13.77 399 ALA A C 1
ATOM 3093 O O . ALA A 1 419 ? 12.360 -19.509 -7.436 1.00 14.37 399 ALA A O 1
ATOM 3095 N N . ASN A 1 420 ? 13.840 -20.116 -5.851 1.00 12.55 400 ASN A N 1
ATOM 3096 C CA . ASN A 1 420 ? 14.629 -20.880 -6.806 1.00 15.15 400 ASN A CA 1
ATOM 3097 C C . ASN A 1 420 ? 13.903 -22.141 -7.249 1.00 16.45 400 ASN A C 1
ATOM 3098 O O . ASN A 1 420 ? 14.034 -22.545 -8.407 1.00 16.40 400 ASN A O 1
ATOM 3103 N N . GLU A 1 421 ? 13.110 -22.753 -6.363 1.00 15.21 401 GLU A N 1
ATOM 3104 C CA . GLU A 1 421 ? 12.267 -23.875 -6.783 1.00 14.69 401 GLU A CA 1
ATOM 3105 C C . GLU A 1 421 ? 11.248 -23.440 -7.832 1.00 16.39 401 GLU A C 1
ATOM 3106 O O . GLU A 1 421 ? 11.001 -24.161 -8.808 1.00 19.18 401 GLU A O 1
ATOM 3112 N N . ILE A 1 422 ? 10.642 -22.265 -7.649 1.00 15.46 402 ILE A N 1
ATOM 3113 C CA . ILE A 1 422 ? 9.699 -21.753 -8.644 1.00 15.68 402 ILE A CA 1
ATOM 3114 C C . ILE A 1 422 ? 10.403 -21.505 -9.969 1.00 16.24 402 ILE A C 1
ATOM 3115 O O . ILE A 1 422 ? 9.928 -21.914 -11.041 1.00 17.27 402 ILE A O 1
ATOM 3120 N N . LEU A 1 423 ? 11.536 -20.803 -9.922 1.00 13.36 403 LEU A N 1
ATOM 3121 C CA . LEU A 1 423 ? 12.166 -20.370 -11.166 1.00 13.39 403 LEU A CA 1
ATOM 3122 C C . LEU A 1 423 ? 12.846 -21.516 -11.907 1.00 17.47 403 LEU A C 1
ATOM 3123 O O . LEU A 1 423 ? 12.953 -21.466 -13.132 1.00 18.82 403 LEU A O 1
ATOM 3128 N N . GLU A 1 424 ? 13.309 -22.554 -11.203 1.00 16.08 404 GLU A N 1
ATOM 3129 C CA . GLU A 1 424 ? 14.035 -23.602 -11.915 1.00 19.13 404 GLU A CA 1
ATOM 3130 C C . GLU A 1 424 ? 13.148 -24.381 -12.881 1.00 21.74 404 GLU A C 1
ATOM 3131 O O . GLU A 1 424 ? 13.676 -25.090 -13.743 1.00 22.53 404 GLU A O 1
ATOM 3137 N N . ARG A 1 425 ? 11.825 -24.245 -12.786 1.00 22.69 405 ARG A N 1
ATOM 3138 C CA . ARG A 1 425 ? 10.944 -24.840 -13.786 1.00 25.11 405 ARG A CA 1
ATOM 3139 C C . ARG A 1 425 ? 11.093 -24.217 -15.172 1.00 27.55 405 ARG A C 1
ATOM 3140 O O . ARG A 1 425 ? 10.717 -24.856 -16.160 1.00 27.22 405 ARG A O 1
ATOM 3148 N N . ASN A 1 426 ? 11.615 -22.999 -15.289 1.00 23.35 406 ASN A N 1
ATOM 3149 C CA . ASN A 1 426 ? 11.634 -22.364 -16.605 1.00 23.09 406 ASN A CA 1
ATOM 3150 C C . ASN A 1 426 ? 13.041 -22.340 -17.188 1.00 31.51 406 ASN A C 1
ATOM 3151 O O . ASN A 1 426 ? 13.678 -23.380 -17.343 1.00 29.30 406 ASN A O 1
#

Solvent-accessible surface area: 16765 Å² total; per-residue (Å²): 88,5,56,1,5,1,22,13,8,86,9,14,18,76,17,1,54,105,0,10,60,20,4,44,153,100,28,113,135,14,113,13,78,50,58,111,15,53,86,96,54,9,18,153,120,6,52,85,44,22,95,60,46,105,9,0,10,0,0,0,0,9,10,10,26,0,4,42,14,7,118,102,103,48,0,46,25,0,30,73,29,26,168,95,45,22,0,60,31,97,33,7,64,124,127,43,10,56,10,0,81,19,127,129,88,10,29,0,0,2,11,0,13,5,0,21,0,0,0,0,5,34,69,25,4,133,130,0,62,28,81,15,97,40,90,107,13,46,3,105,68,0,18,121,11,0,53,26,0,53,141,119,8,59,17,28,0,0,13,20,4,78,32,9,21,39,4,0,23,6,9,0,19,8,80,35,63,97,14,40,92,187,100,4,50,3,1,32,2,126,82,35,92,20,0,7,54,5,1,56,23,9,21,92,0,9,107,40,130,0,4,5,46,14,92,35,30,87,116,52,143,30,46,90,38,28,9,1,19,138,27,93,0,0,0,0,2,21,30,1,2,54,3,2,2,2,20,97,45,23,145,28,60,12,32,23,33,12,1,0,39,4,83,156,86,98,2,2,26,60,32,13,6,6,0,2,0,0,0,83,56,12,162,70,55,104,31,0,0,84,0,0,39,17,6,6,34,38,63,82,0,6,74,64,6,37,12,7,4,4,30,13,1,1,79,119,1,9,84,38,3,78,118,117,22,80,124,64,8,44,39,8,25,98,11,12,88,50,2,51,161,38,26,20,184,35,80,107,28,49,21,28,9,2,26,74,0,28,120,27,0,52,56,7,11,38,79,0,26,87,114,155,31,54,10,83,118,0,0,131,58,0,37,134,79,0,48,68,6,0,124,176,65

Secondary structure (DSSP, 8-state):
-EEEEEE--HHHHHHHHHHHHHHHHHSTT--EEEEEE-HHHHHHHHHHHHHTT---SEEEE-HHHHHHHHTTT-B---HHHHHTTSS--TTS-HHHHGGGEETTEE-SEE--EE-EEEEEEHHHHHHHT----TTT--HHHHHHHHHHHHHHHSSBS-S----HHHHHHHHHHHTT--SB-TTSSSBS---HHHHHHHHHHHHHHHHTTSS--HHHHHT--SGGGSHHHHTSBSEEEEETTHHHHHHHH--S-EEEEPPTT-TTTT--EEEE--EEE-BTT-S-HHHHHHHHHHHHH-HHHHHHHTTTTSB-SSHHHHHHHGGG--HHHHHHHHHHHHHGGG-EEPPPPPPTTHHHHHHHHHHHHHHHHTTSS-HHHHHHHHHHHHHHHHTT-

InterPro domains:
  IPR006059 Bacterial-type extracellular solute-binding protein [PF01547] (48-333)
  IPR050490 Bacterial solute-binding protein 1 [PTHR43649] (9-356)

Organism: Bacillus subtilis (strain 168) (NCBI:txid224308)

Nearest PDB structures (foldseek):
  5z6b-assembly1_A  TM=1.003E+00  e=1.755E-74  Bacillus subtilis subsp. subtilis str. 168
  5z6c-assembly1_A  TM=8.967E-01  e=6.796E-61  Bacillus subtilis subsp. subtilis str. 168
  2uvg-assembly1_A  TM=6.832E-01  e=3.332E-23  Yersinia enterocolitica
  5f7v-assembly1_A  TM=8.300E-01  e=9.895E-21  Listeria monocytogenes EGD-e
  5ci5-assembly2_B  TM=8.239E-01  e=1.847E-19  Pseudothermotoga lettingae TMO

Radius of gyration: 20.66 Å; Cα contacts (8 Å, |Δi|>4): 726; chains: 1; bounding box: 46×48×58 Å